Protein AF-0000000073469543 (afdb_homodimer)

Solvent-accessible surface area (backbone atoms only — not comparable to full-atom values): 33996 Å² total; per-residue (Å²): 118,46,76,42,50,30,36,70,46,96,86,76,39,45,26,37,70,55,59,65,68,57,33,60,75,66,66,62,49,79,62,37,63,26,24,40,33,80,41,95,76,63,30,33,38,36,25,65,63,70,54,81,63,71,74,82,32,75,45,77,45,56,44,87,81,34,88,49,50,70,59,44,45,56,46,50,52,13,32,48,30,50,49,43,36,29,42,35,39,36,40,97,50,70,62,51,69,67,47,53,50,40,53,49,49,46,37,70,49,39,84,43,42,40,79,74,43,78,56,62,36,33,39,31,33,35,54,74,60,58,73,79,76,61,54,67,68,58,54,49,52,51,44,47,54,52,38,51,50,30,42,53,35,14,51,45,15,46,76,68,60,34,58,66,42,18,52,48,32,51,60,50,43,56,58,38,49,25,52,36,47,50,44,41,16,51,31,42,40,27,55,65,28,64,66,53,16,59,75,62,72,40,52,46,66,58,37,48,50,52,35,55,48,35,52,45,51,42,48,41,34,51,32,31,33,49,30,9,55,23,27,45,53,29,56,74,72,58,68,61,68,70,55,51,52,52,52,47,55,52,44,51,50,25,50,50,47,36,50,50,33,57,52,40,68,76,68,65,43,60,69,60,28,51,48,48,40,52,53,47,62,69,48,57,68,63,72,56,70,52,43,63,64,39,31,76,38,58,50,73,52,27,51,23,52,49,45,32,52,50,30,38,50,47,35,30,52,46,22,33,49,45,21,50,52,47,39,30,52,62,54,56,105,119,47,74,41,51,30,37,72,46,96,87,76,41,45,28,36,70,55,60,66,68,58,34,60,76,67,66,60,49,80,61,36,61,27,24,41,34,82,42,94,79,64,31,33,38,35,24,66,63,70,53,81,61,73,74,82,33,74,47,78,44,56,45,86,81,35,86,48,51,70,59,42,43,56,46,50,50,14,31,49,30,51,47,44,35,28,42,35,40,36,40,98,48,69,62,52,67,67,48,53,50,39,52,50,50,46,37,70,48,38,82,42,44,38,81,74,45,78,56,62,36,34,40,32,33,35,55,73,61,60,73,79,77,58,51,67,68,59,52,50,51,50,44,47,55,52,36,52,50,29,43,52,35,17,52,45,16,47,75,68,59,34,58,67,43,18,53,49,32,50,60,50,43,56,58,38,50,26,52,37,45,49,45,41,15,51,33,42,41,28,55,65,28,64,64,51,16,57,74,62,71,40,52,47,66,58,36,48,52,52,35,55,46,36,51,45,52,42,49,41,33,52,33,30,33,48,30,10,54,24,26,45,52,30,54,74,73,59,68,62,68,70,56,51,51,54,52,47,54,53,43,51,49,25,49,49,47,35,51,49,35,58,52,40,68,76,68,66,42,60,68,59,28,50,49,49,41,52,52,46,63,69,46,56,67,65,74,57,69,52,42,64,64,38,34,76,38,58,48,74,52,28,51,24,52,50,45,32,52,51,33,40,51,46,36,31,51,46,20,32,48,44,22,50,52,48,39,29,53,61,54,57,105

InterPro domains:
  IPR007159 SpoVT-AbrB domain [PF04014] (7-48)
  IPR007159 SpoVT-AbrB domain [SM00966] (8-54)
  IPR026022 PhoU domain [PF01895] (140-230)
  IPR026022 PhoU domain [PF01895] (250-325)
  IPR028366 PhoU [PTHR42930] (124-330)
  IPR038078 PhoU-like domain superfamily [G3DSA:1.20.58.220] (127-331)

Radius of gyration: 27.16 Å; Cα contacts (8 Å, |Δi|>4): 1052; chains: 2; bounding box: 75×87×58 Å

Nearest PDB structures (foldseek):
  2i0m-assembly1_A  TM=8.339E-01  e=1.911E-06  Streptococcus pneumoniae TIGR4
  4q25-assembly1_B  TM=8.761E-01  e=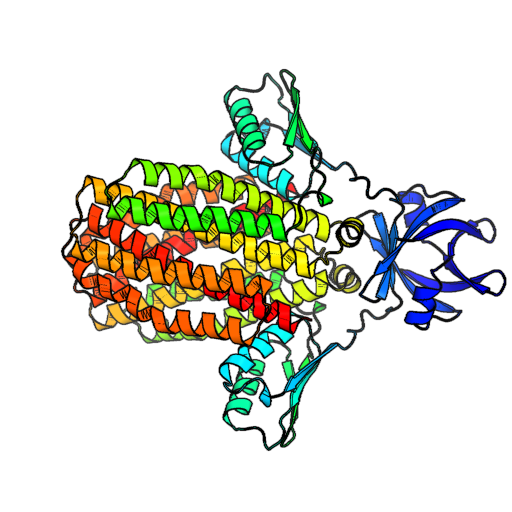1.434E-05  Pseudomonas aeruginosa PAO1
  1xwm-assembly1_A-2  TM=8.254E-01  e=3.021E-06  Geobacillus stearothermophilus
  1sum-assembly1_B  TM=8.060E-01  e=4.719E-05  Thermotoga maritima
  8qah-assembly2_B  TM=3.804E-01  e=5.993E-02  synthetic construct

Structure (mmCIF, N/CA/C/O backbone):
data_AF-0000000073469543-model_v1
#
loop_
_entity.id
_entity.type
_entity.pdbx_description
1 polymer 'Phosphate uptake regulator, PhoU'
#
loop_
_atom_site.group_PDB
_atom_site.id
_atom_site.type_symbol
_atom_site.label_atom_id
_atom_site.label_alt_id
_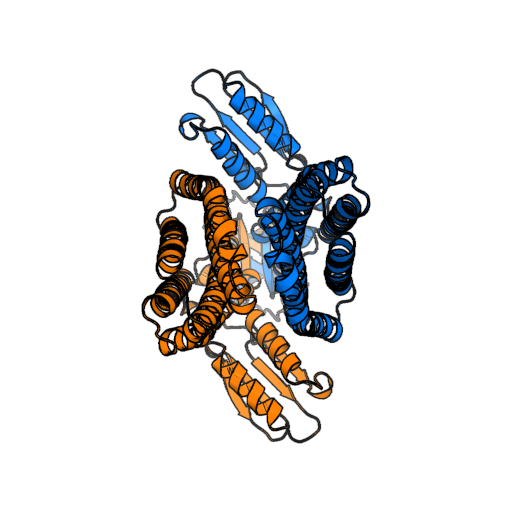atom_site.label_comp_id
_atom_site.label_asym_id
_atom_site.label_entity_id
_atom_site.label_seq_id
_atom_site.pdbx_PDB_ins_code
_atom_site.Cartn_x
_atom_site.Cartn_y
_atom_site.Cartn_z
_atom_site.occupancy
_atom_site.B_iso_or_equiv
_atom_site.auth_seq_id
_atom_site.auth_comp_id
_atom_site.auth_asym_id
_atom_site.auth_atom_id
_atom_site.pdbx_PDB_model_num
ATOM 1 N N . MET A 1 1 ? -4.273 -22.062 -23.297 1 71.38 1 MET A N 1
ATOM 2 C CA . MET A 1 1 ? -4.641 -23.234 -22.516 1 71.38 1 MET A CA 1
ATOM 3 C C . MET A 1 1 ? -5.012 -24.406 -23.422 1 71.38 1 MET A C 1
ATOM 5 O O . MET A 1 1 ? -5.805 -24.25 -24.359 1 71.38 1 MET A O 1
ATOM 9 N N . GLU A 1 2 ? -4.277 -25.406 -23.344 1 82.31 2 GLU A N 1
ATOM 10 C CA . GLU A 1 2 ? -4.562 -26.625 -24.109 1 82.31 2 GLU A CA 1
ATOM 11 C C . GLU A 1 2 ? -5.402 -27.609 -23.297 1 82.31 2 GLU A C 1
ATOM 13 O O . GLU A 1 2 ? -5.27 -27.672 -22.062 1 82.31 2 GLU A O 1
ATOM 18 N N . ILE A 1 3 ? -6.371 -28.141 -23.906 1 87.06 3 ILE A N 1
ATOM 19 C CA . ILE A 1 3 ? -7.191 -29.141 -23.234 1 87.06 3 ILE A CA 1
ATOM 20 C C . ILE A 1 3 ? -6.672 -30.547 -23.562 1 87.06 3 ILE A C 1
ATOM 22 O O . ILE A 1 3 ? -6.406 -30.859 -24.719 1 87.06 3 ILE A O 1
ATOM 26 N N . ARG A 1 4 ? -6.434 -31.266 -22.609 1 89.5 4 ARG A N 1
ATOM 27 C CA . ARG A 1 4 ? -5.992 -32.625 -22.781 1 89.5 4 ARG A CA 1
ATOM 28 C C . ARG A 1 4 ? -6.859 -33.594 -21.984 1 89.5 4 ARG A C 1
ATOM 30 O O . ARG A 1 4 ? -7.344 -33.25 -20.906 1 89.5 4 ARG A O 1
ATOM 37 N N . LYS A 1 5 ? -6.992 -34.719 -22.5 1 91.5 5 LYS A N 1
ATOM 38 C CA . LYS A 1 5 ? -7.836 -35.719 -21.844 1 91.5 5 LYS A CA 1
ATOM 39 C C . LYS A 1 5 ? -7.004 -36.656 -20.953 1 91.5 5 LYS A C 1
ATOM 41 O O . LYS A 1 5 ? -5.898 -37.031 -21.328 1 91.5 5 LYS A O 1
ATOM 46 N N . VAL A 1 6 ? -7.613 -36.844 -19.859 1 92.94 6 VAL A N 1
ATOM 47 C CA . VAL A 1 6 ? -6.973 -37.781 -18.938 1 92.94 6 VAL A CA 1
ATOM 48 C C . VAL A 1 6 ? -7.016 -39.188 -19.516 1 92.94 6 VAL A C 1
ATOM 50 O O . VAL A 1 6 ? -8.039 -39.625 -20.062 1 92.94 6 VAL A O 1
ATOM 53 N N . GLN A 1 7 ? -5.922 -39.844 -19.484 1 90.69 7 GLN A N 1
ATOM 54 C CA . GLN A 1 7 ? -5.84 -41.219 -19.953 1 90.69 7 GLN A CA 1
ATOM 55 C C . GLN A 1 7 ? -5.527 -42.156 -18.797 1 90.69 7 GLN A C 1
ATOM 57 O O . GLN A 1 7 ? -5.137 -41.719 -17.719 1 90.69 7 GLN A O 1
ATOM 62 N N . MET A 1 8 ? -5.906 -43.375 -18.969 1 88.94 8 MET A N 1
ATOM 63 C CA . MET A 1 8 ? -5.59 -44.406 -17.984 1 88.94 8 MET A CA 1
ATOM 64 C C . MET A 1 8 ? -4.594 -45.406 -18.547 1 88.94 8 MET A C 1
ATOM 66 O O . MET A 1 8 ? -4.727 -45.844 -19.688 1 88.94 8 MET A O 1
ATOM 70 N N . THR A 1 9 ? -3.479 -45.469 -17.812 1 81.44 9 THR A N 1
ATOM 71 C CA . THR A 1 9 ? -2.492 -46.469 -18.188 1 81.44 9 THR A CA 1
ATOM 72 C C . THR A 1 9 ? -2.385 -47.562 -17.125 1 81.44 9 THR A C 1
ATOM 74 O O . THR A 1 9 ? -2.406 -47.281 -15.938 1 81.44 9 THR A O 1
ATOM 77 N N . GLY A 1 10 ? -2.064 -48.938 -17.562 1 76.12 10 GLY A N 1
ATOM 78 C CA . GLY A 1 10 ? -1.859 -50.094 -16.688 1 76.12 10 GLY A CA 1
ATOM 79 C C . GLY A 1 10 ? -3.053 -50.406 -15.812 1 76.12 10 GLY A C 1
ATOM 80 O O . GLY A 1 10 ? -2.926 -51.125 -14.805 1 76.12 10 GLY A O 1
ATOM 81 N N . GLY A 1 11 ? -4.219 -49.875 -16.062 1 73.69 11 GLY A N 1
ATOM 82 C CA . GLY A 1 11 ? -5.477 -50.188 -15.406 1 73.69 11 GLY A CA 1
ATOM 83 C C . GLY A 1 11 ? -5.699 -49.375 -14.141 1 73.69 11 GLY A C 1
ATOM 84 O O . GLY A 1 11 ? -6.805 -49.344 -13.594 1 73.69 11 GLY A O 1
ATOM 85 N N . SER A 1 12 ? -4.629 -48.656 -13.656 1 82.06 12 SER A N 1
ATOM 86 C CA . SER A 1 12 ? -4.887 -48.031 -12.367 1 82.06 12 SER A CA 1
ATOM 87 C C . SER A 1 12 ? -4.289 -46.625 -12.32 1 82.06 12 SER A C 1
ATOM 89 O O . SER A 1 12 ? -4.578 -45.844 -11.398 1 82.06 12 SER A O 1
ATOM 91 N N . SER A 1 13 ? -3.486 -46.25 -13.305 1 87.12 13 SER A N 1
ATOM 92 C CA . SER A 1 13 ? -2.805 -44.969 -13.203 1 87.12 13 SER A CA 1
ATOM 93 C C . SER A 1 13 ? -3.359 -43.969 -14.219 1 87.12 13 SER A C 1
ATOM 95 O O . SER A 1 13 ? -3.545 -44.312 -15.391 1 87.12 13 SER A O 1
ATOM 97 N N . TYR A 1 14 ? -3.805 -42.812 -13.703 1 92.56 14 TYR A N 1
ATOM 98 C CA . TYR A 1 14 ? -4.238 -41.719 -14.555 1 92.56 14 TYR A CA 1
ATOM 99 C C . TYR A 1 14 ? -3.043 -40.906 -15.07 1 92.56 14 TYR A C 1
ATOM 101 O O . TYR A 1 14 ? -2.145 -40.562 -14.297 1 92.56 14 TYR A O 1
ATOM 109 N N . VAL A 1 15 ? -2.939 -40.781 -16.359 1 93.12 15 VAL A N 1
ATOM 110 C CA . VAL A 1 15 ? -1.806 -40.062 -16.953 1 93.12 15 VAL A CA 1
ATOM 111 C C . VAL A 1 15 ? -2.307 -38.938 -17.859 1 93.12 15 VAL A C 1
ATOM 113 O O . VAL A 1 15 ? -3.436 -39 -18.344 1 93.12 15 VAL A O 1
ATOM 116 N N . LEU A 1 16 ? -1.563 -37.906 -17.984 1 92.31 16 LEU A N 1
ATOM 117 C CA . LEU A 1 16 ? -1.847 -36.781 -18.859 1 92.31 16 LEU A CA 1
ATOM 118 C C . LEU A 1 16 ? -0.669 -36.5 -19.797 1 92.31 16 LEU A C 1
ATOM 120 O O . LEU A 1 16 ? 0.488 -36.531 -19.359 1 92.31 16 LEU A O 1
ATOM 124 N N . SER A 1 17 ? -0.972 -36.344 -21.031 1 92 17 SER A N 1
ATOM 125 C CA . SER A 1 17 ? 0.065 -36 -22 1 92 17 SER A CA 1
ATOM 126 C C . SER A 1 17 ? 0.548 -34.562 -21.797 1 92 17 SER A C 1
ATOM 128 O O . SER A 1 17 ? -0.258 -33.656 -21.578 1 92 17 SER A O 1
ATOM 130 N N . LEU A 1 18 ? 1.787 -34.406 -21.797 1 92.56 18 LEU A N 1
ATOM 131 C CA . LEU A 1 18 ? 2.385 -33.094 -21.625 1 92.56 18 LEU A CA 1
ATOM 132 C C . LEU A 1 18 ? 2.504 -32.375 -22.969 1 92.56 18 LEU A C 1
ATOM 134 O O . LEU A 1 18 ? 2.715 -33 -24 1 92.56 18 LEU A O 1
ATOM 138 N N . PRO A 1 19 ? 2.283 -31.078 -22.938 1 91.12 19 PRO A N 1
ATOM 139 C CA . PRO A 1 19 ? 2.4 -30.328 -24.203 1 91.12 19 PRO A CA 1
ATOM 140 C C . PRO A 1 19 ? 3.797 -30.422 -24.812 1 91.12 19 PRO A C 1
ATOM 142 O O . PRO A 1 19 ? 4.793 -30.156 -24.125 1 91.12 19 PRO A O 1
ATOM 145 N N . LYS A 1 20 ? 3.848 -30.672 -26.141 1 88.19 20 LYS A N 1
ATOM 146 C CA . LYS A 1 20 ? 5.121 -30.844 -26.828 1 88.19 20 LYS A CA 1
ATOM 147 C C . LYS A 1 20 ? 5.957 -29.562 -26.766 1 88.19 20 LYS A C 1
ATOM 149 O O . LYS A 1 20 ? 7.176 -29.625 -26.594 1 88.19 20 LYS A O 1
ATOM 154 N N . GLY A 1 21 ? 5.254 -28.453 -26.969 1 88.75 21 GLY A N 1
ATOM 155 C CA . GLY A 1 21 ? 5.969 -27.188 -26.906 1 88.75 21 GLY A CA 1
ATOM 156 C C . GLY A 1 21 ? 6.664 -26.969 -25.578 1 88.75 21 GLY A C 1
ATOM 157 O O . GLY A 1 21 ? 7.816 -26.531 -25.531 1 88.75 21 GLY A O 1
ATOM 158 N N . TRP A 1 22 ? 6.047 -27.281 -24.531 1 89.38 22 TRP A N 1
ATOM 159 C CA . TRP A 1 22 ? 6.59 -27.125 -23.188 1 89.38 22 TRP A CA 1
ATOM 160 C C . TRP A 1 22 ? 7.758 -28.078 -22.953 1 89.38 22 TRP A C 1
ATOM 162 O O . TRP A 1 22 ? 8.781 -27.688 -22.375 1 89.38 22 TRP A O 1
ATOM 172 N N . ILE A 1 23 ? 7.715 -29.266 -23.469 1 90 23 ILE A N 1
ATOM 173 C CA . ILE A 1 23 ? 8.742 -30.297 -23.344 1 90 23 ILE A CA 1
ATOM 174 C C . ILE A 1 23 ? 10.016 -29.844 -24.047 1 90 23 ILE A C 1
ATOM 176 O O . ILE A 1 23 ? 11.117 -29.938 -23.5 1 90 23 ILE A O 1
ATOM 180 N N . ARG A 1 24 ? 9.766 -29.312 -25.141 1 90.31 24 ARG A N 1
ATOM 181 C CA . ARG A 1 24 ? 10.898 -28.859 -25.938 1 90.31 24 ARG A CA 1
ATOM 182 C C . ARG A 1 24 ? 11.57 -27.656 -25.297 1 90.31 24 ARG A C 1
ATOM 184 O O . ARG A 1 24 ? 12.797 -27.594 -25.203 1 90.31 24 ARG A O 1
ATOM 191 N N . GLU A 1 25 ? 10.727 -26.75 -24.906 1 87.62 25 GLU A N 1
ATOM 192 C CA . GLU A 1 25 ? 11.234 -25.5 -24.344 1 87.62 25 GLU A CA 1
ATOM 193 C C . GLU A 1 25 ? 12.031 -25.766 -23.062 1 87.62 25 GLU A C 1
ATOM 195 O O . GLU A 1 25 ? 13.008 -25.062 -22.781 1 87.62 25 GLU A O 1
ATOM 200 N N . ARG A 1 26 ? 11.648 -26.844 -22.344 1 85.88 26 ARG A N 1
ATOM 201 C CA . ARG A 1 26 ? 12.266 -27.094 -21.047 1 85.88 26 ARG A CA 1
ATOM 202 C C . ARG A 1 26 ? 13.258 -28.25 -21.141 1 85.88 26 ARG A C 1
ATOM 204 O O . ARG A 1 26 ? 13.867 -28.625 -20.125 1 85.88 26 ARG A O 1
ATOM 211 N N . ASN A 1 27 ? 13.43 -28.797 -22.328 1 88.19 27 ASN A N 1
ATOM 212 C CA . ASN A 1 27 ? 14.352 -29.891 -22.578 1 88.19 27 ASN A CA 1
ATOM 213 C C . ASN A 1 27 ? 14.062 -31.094 -21.672 1 88.19 27 ASN A C 1
ATOM 215 O O . ASN A 1 27 ? 14.969 -31.625 -21.031 1 88.19 27 ASN A O 1
ATOM 219 N N . ILE A 1 28 ? 12.82 -31.359 -21.562 1 90.81 28 ILE A N 1
ATOM 220 C CA . ILE A 1 28 ? 12.391 -32.5 -20.734 1 90.81 28 ILE A CA 1
ATOM 221 C C . ILE A 1 28 ? 12.547 -33.781 -21.516 1 90.81 28 ILE A C 1
ATOM 223 O O . ILE A 1 28 ? 12.18 -33.875 -22.688 1 90.81 28 ILE A O 1
ATOM 227 N N . GLN A 1 29 ? 13.18 -34.688 -20.859 1 91.06 29 GLN A N 1
ATOM 228 C CA . GLN A 1 29 ? 13.414 -36 -21.484 1 91.06 29 GLN A CA 1
ATOM 229 C C . GLN A 1 29 ? 12.664 -37.094 -20.75 1 91.06 29 GLN A C 1
ATOM 231 O O . GLN A 1 29 ? 12.133 -36.875 -19.656 1 91.06 29 GLN A O 1
ATOM 236 N N . LYS A 1 30 ? 12.695 -38.281 -21.422 1 90 30 LYS A N 1
ATOM 237 C CA . LYS A 1 30 ? 12.125 -39.469 -20.781 1 90 30 LYS A CA 1
ATOM 238 C C . LYS A 1 30 ? 12.836 -39.75 -19.469 1 90 30 LYS A C 1
ATOM 240 O O . LYS A 1 30 ? 14.062 -39.688 -19.391 1 90 30 LYS A O 1
ATOM 245 N N . ASN A 1 31 ? 12.086 -40 -18.422 1 91.94 31 ASN A N 1
ATOM 246 C CA . ASN A 1 31 ? 12.555 -40.406 -17.109 1 91.94 31 ASN A CA 1
ATOM 247 C C . ASN A 1 31 ? 13.023 -39.188 -16.297 1 91.94 31 ASN A C 1
ATOM 249 O O . ASN A 1 31 ? 13.539 -39.344 -15.188 1 91.94 31 ASN A O 1
ATOM 253 N N . ASP A 1 32 ? 12.844 -38 -16.906 1 91.44 32 ASP A N 1
ATOM 254 C CA . ASP A 1 32 ? 13.148 -36.812 -16.094 1 91.44 32 ASP A CA 1
ATOM 255 C C . ASP A 1 32 ? 12.188 -36.688 -14.914 1 91.44 32 ASP A C 1
ATOM 257 O O . ASP A 1 32 ? 10.984 -36.938 -15.055 1 91.44 32 ASP A O 1
ATOM 261 N N . PRO A 1 33 ? 12.75 -36.406 -13.75 1 91.31 33 PRO A N 1
ATOM 262 C CA . PRO A 1 33 ? 11.867 -36.156 -12.609 1 91.31 33 PRO A CA 1
ATOM 263 C C . PRO A 1 33 ? 11.18 -34.812 -12.68 1 91.31 33 PRO A C 1
ATOM 265 O O . PRO A 1 33 ? 11.812 -33.812 -13.023 1 91.31 33 PRO A O 1
ATOM 268 N N . LEU A 1 34 ? 9.891 -34.812 -12.586 1 89.31 34 LEU A N 1
ATOM 269 C CA . LEU A 1 34 ? 9.125 -33.562 -12.492 1 89.31 34 LEU A CA 1
ATOM 270 C C . LEU A 1 34 ? 8.414 -33.469 -11.141 1 89.31 34 LEU A C 1
ATOM 272 O O . LEU A 1 34 ? 7.957 -34.469 -10.602 1 89.31 34 LEU A O 1
ATOM 276 N N . GLY A 1 35 ? 8.523 -32.219 -10.586 1 86.12 35 GLY A N 1
ATOM 277 C CA . GLY A 1 35 ? 7.742 -31.969 -9.383 1 86.12 35 GLY A CA 1
ATOM 278 C C . GLY A 1 35 ? 6.266 -31.766 -9.672 1 86.12 35 GLY A C 1
ATOM 279 O O . GLY A 1 35 ? 5.906 -31.109 -10.656 1 86.12 35 GLY A O 1
ATOM 280 N N . VAL A 1 36 ? 5.371 -32.469 -8.945 1 86.94 36 VAL A N 1
ATOM 281 C CA . VAL A 1 36 ? 3.924 -32.344 -9.055 1 86.94 36 VAL A CA 1
ATOM 282 C C . VAL A 1 36 ? 3.355 -31.844 -7.723 1 86.94 36 VAL A C 1
ATOM 284 O O . VAL A 1 36 ? 3.561 -32.469 -6.684 1 86.94 36 VAL A O 1
ATOM 287 N N . VAL A 1 37 ? 2.723 -30.672 -7.805 1 80.06 37 VAL A N 1
ATOM 288 C CA . VAL A 1 37 ? 2.211 -30.062 -6.578 1 80.06 37 VAL A CA 1
ATOM 289 C C . VAL A 1 37 ? 0.711 -29.812 -6.711 1 80.06 37 VAL A C 1
ATOM 291 O O . VAL A 1 37 ? 0.273 -29.094 -7.609 1 80.06 37 VAL A O 1
ATOM 294 N N . SER A 1 38 ? -0.023 -30.469 -5.777 1 77.81 38 SER A N 1
ATOM 295 C CA . SER A 1 38 ? -1.445 -30.141 -5.699 1 77.81 38 SER A CA 1
ATOM 296 C C . SER A 1 38 ? -1.677 -28.812 -4.988 1 77.81 38 SER A C 1
ATOM 298 O O . SER A 1 38 ? -1.209 -28.625 -3.863 1 77.81 38 SER A O 1
ATOM 300 N N . GLN A 1 39 ? -2.25 -27.922 -5.707 1 71.44 39 GLN A N 1
ATOM 301 C CA . GLN A 1 39 ? -2.465 -26.594 -5.145 1 71.44 39 GLN A CA 1
ATOM 302 C C . GLN A 1 39 ? -3.832 -26.5 -4.473 1 71.44 39 GLN A C 1
ATOM 304 O O . GLN A 1 39 ? -4.73 -27.297 -4.766 1 71.44 39 GLN A O 1
ATOM 309 N N . ALA A 1 40 ? -3.943 -25.547 -3.641 1 62.28 40 ALA A N 1
ATOM 310 C CA . ALA A 1 40 ? -5.164 -25.375 -2.857 1 62.28 40 ALA A CA 1
ATOM 311 C C . ALA A 1 40 ? -6.34 -25 -3.754 1 62.28 40 ALA A C 1
ATOM 313 O O . ALA A 1 40 ? -7.488 -25.328 -3.451 1 62.28 40 ALA A O 1
ATOM 314 N N . ASP A 1 41 ? -5.992 -24.484 -4.824 1 63.12 41 ASP A N 1
ATOM 315 C CA . ASP A 1 41 ? -7.074 -24 -5.684 1 63.12 41 ASP A CA 1
ATOM 316 C C . ASP A 1 41 ? -7.586 -25.125 -6.59 1 63.12 41 ASP A C 1
ATOM 318 O O . ASP A 1 41 ? -8.453 -24.891 -7.438 1 63.12 41 ASP A O 1
ATOM 322 N N . GLY A 1 42 ? -6.961 -26.25 -6.43 1 70.69 42 GLY A N 1
ATOM 323 C CA . GLY A 1 42 ? -7.422 -27.406 -7.184 1 70.69 42 GLY A CA 1
ATOM 324 C C . GLY A 1 42 ? -6.602 -27.672 -8.43 1 70.69 42 GLY A C 1
ATOM 325 O O . GLY A 1 42 ? -6.844 -28.656 -9.141 1 70.69 42 GLY A O 1
ATOM 326 N N . THR A 1 43 ? -5.664 -26.812 -8.664 1 79.56 43 THR A N 1
ATOM 327 C CA . THR A 1 43 ? -4.828 -27.016 -9.836 1 79.56 43 THR A CA 1
ATOM 328 C C . THR A 1 43 ? -3.59 -27.844 -9.484 1 79.56 43 THR A C 1
ATOM 330 O O . THR A 1 43 ? -3.32 -28.094 -8.305 1 79.56 43 THR A O 1
ATOM 333 N N . LEU A 1 44 ? -3.096 -28.438 -10.477 1 85.19 44 LEU A N 1
ATOM 334 C CA . LEU A 1 44 ? -1.854 -29.188 -10.336 1 85.19 44 LEU A CA 1
ATOM 335 C C . LEU A 1 44 ? -0.698 -28.469 -11.008 1 85.19 44 LEU A C 1
ATOM 337 O O . LEU A 1 44 ? -0.805 -28.062 -12.172 1 85.19 44 LEU A O 1
ATOM 341 N N . LEU A 1 45 ? 0.231 -28.188 -10.211 1 83.62 45 LEU A N 1
ATOM 342 C CA . LEU A 1 45 ? 1.417 -27.516 -10.734 1 83.62 45 LEU A CA 1
ATOM 343 C C . LEU A 1 45 ? 2.531 -28.516 -11.016 1 83.62 45 LEU A C 1
ATOM 345 O O . LEU A 1 45 ? 2.893 -29.312 -10.141 1 83.62 45 LEU A O 1
ATOM 349 N N . ILE A 1 46 ? 2.936 -28.656 -12.219 1 87.31 46 ILE A N 1
ATOM 350 C CA . ILE A 1 46 ? 4.047 -29.516 -12.609 1 87.31 46 ILE A CA 1
ATOM 351 C C . ILE A 1 46 ? 5.293 -28.656 -12.859 1 87.31 46 ILE A C 1
ATOM 353 O O . ILE A 1 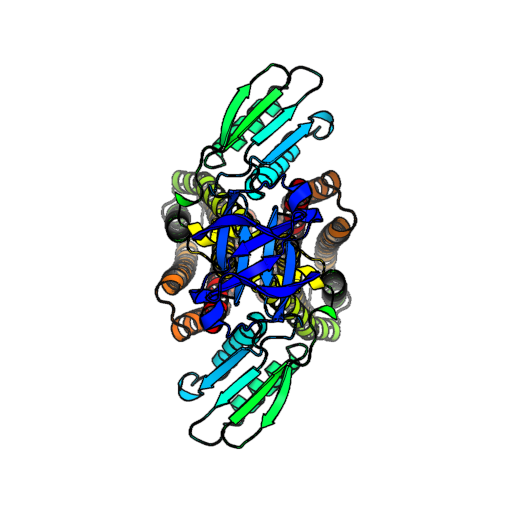46 ? 5.238 -27.672 -13.594 1 87.31 46 ILE A O 1
ATOM 357 N N . THR A 1 47 ? 6.355 -28.984 -12.203 1 82.94 47 THR A N 1
ATOM 358 C CA . THR A 1 47 ? 7.559 -28.172 -12.336 1 82.94 47 THR A CA 1
ATOM 359 C C . THR A 1 47 ? 8.781 -29.047 -12.586 1 82.94 47 THR A C 1
ATOM 361 O O . THR A 1 47 ? 8.922 -30.125 -11.992 1 82.94 47 THR A O 1
ATOM 364 N N . PRO A 1 48 ? 9.539 -28.734 -13.617 1 80.81 48 PRO A N 1
ATOM 365 C CA . PRO A 1 48 ? 10.797 -29.453 -13.805 1 80.81 48 PRO A CA 1
ATOM 366 C C . PRO A 1 48 ? 11.844 -29.109 -12.742 1 80.81 48 PRO A C 1
ATOM 368 O O . PRO A 1 48 ? 12.852 -29.797 -12.625 1 80.81 48 PRO A O 1
ATOM 371 N N . ASN A 1 49 ? 11.586 -28.047 -12.133 1 70.38 49 ASN A N 1
ATOM 372 C CA . ASN A 1 49 ? 12.539 -27.625 -11.109 1 70.38 49 ASN A CA 1
ATOM 373 C C . ASN A 1 49 ? 12.266 -28.297 -9.766 1 70.38 49 ASN A C 1
ATOM 375 O O . ASN A 1 49 ? 11.375 -27.875 -9.031 1 70.38 49 ASN A O 1
ATOM 379 N N . LEU A 1 50 ? 13.039 -29.484 -9.586 1 68.19 50 LEU A N 1
ATOM 380 C CA . LEU A 1 50 ? 12.836 -30.266 -8.375 1 68.19 50 LEU A CA 1
ATOM 381 C C . LEU A 1 50 ? 13.477 -29.578 -7.172 1 68.19 50 LEU A C 1
ATOM 383 O O . LEU A 1 50 ? 13.156 -29.891 -6.027 1 68.19 50 LEU A O 1
ATOM 387 N N . HIS A 1 51 ? 14.539 -28.969 -7.418 1 60.03 51 HIS A N 1
ATOM 388 C CA . HIS A 1 51 ? 15.195 -28.234 -6.352 1 60.03 51 HIS A CA 1
ATOM 389 C C . HIS A 1 51 ? 14.734 -26.781 -6.332 1 60.03 51 HIS A C 1
ATOM 391 O O . HIS A 1 51 ? 14.562 -26.156 -7.387 1 60.03 51 HIS A O 1
ATOM 397 N N . TYR A 1 52 ? 13.734 -26.594 -5.5 1 51.75 52 TYR A N 1
ATOM 398 C CA . TYR A 1 52 ? 13.406 -25.188 -5.379 1 51.75 52 TYR A CA 1
ATOM 399 C C . TYR A 1 52 ? 14.609 -24.312 -5.727 1 51.75 52 TYR A C 1
ATOM 401 O O . TYR A 1 52 ? 14.688 -23.156 -5.293 1 51.75 52 TYR A O 1
ATOM 409 N N . ASP A 1 53 ? 15.602 -25 -6.406 1 52.44 53 ASP A N 1
ATOM 410 C CA . ASP A 1 53 ? 16.797 -24.203 -6.648 1 52.44 53 ASP A CA 1
ATOM 411 C C . ASP A 1 53 ? 16.453 -22.922 -7.406 1 52.44 53 ASP A C 1
ATOM 413 O O . ASP A 1 53 ? 15.586 -22.922 -8.289 1 52.44 53 ASP A O 1
ATOM 417 N N . SER A 1 54 ? 16.672 -21.828 -6.754 1 54.97 54 SER A N 1
ATOM 418 C CA . SER A 1 54 ? 16.562 -20.422 -7.129 1 54.97 54 SER A CA 1
ATOM 419 C C . SER A 1 54 ? 16.984 -20.203 -8.57 1 54.97 54 SER A C 1
ATOM 421 O O . SER A 1 54 ? 18.141 -20.469 -8.93 1 54.97 54 SER A O 1
ATOM 423 N N . THR A 1 55 ? 16.203 -20.594 -9.516 1 62.38 55 THR A N 1
ATOM 424 C CA . THR A 1 55 ? 16.578 -20.109 -10.844 1 62.38 55 THR A CA 1
ATOM 425 C C . THR A 1 55 ? 17.281 -18.766 -10.75 1 62.38 55 THR A C 1
ATOM 427 O O . THR A 1 55 ? 16.812 -17.859 -10.062 1 62.38 55 THR A O 1
ATOM 430 N N . SER A 1 56 ? 18.594 -18.875 -11.133 1 76.56 56 SER A N 1
ATOM 431 C CA . SER A 1 56 ? 19.422 -17.672 -11.172 1 76.56 56 SER A CA 1
ATOM 432 C C . SER A 1 56 ? 18.828 -16.641 -12.125 1 76.56 56 SER A C 1
ATOM 434 O O . SER A 1 56 ? 18.562 -16.938 -13.289 1 76.56 56 SER A O 1
ATOM 436 N N . ARG A 1 57 ? 18.344 -15.578 -11.609 1 86.44 57 ARG A N 1
ATOM 437 C CA . ARG A 1 57 ? 17.922 -14.422 -12.391 1 86.44 57 ARG A CA 1
ATOM 438 C C . ARG A 1 57 ? 18.953 -13.297 -12.32 1 86.44 57 ARG A C 1
ATOM 440 O O . ARG A 1 57 ? 19.328 -12.859 -11.227 1 86.44 57 ARG A O 1
ATOM 447 N N . THR A 1 58 ? 19.422 -12.93 -13.531 1 92.81 58 THR A N 1
ATOM 448 C CA . THR A 1 58 ? 20.469 -11.914 -13.57 1 92.81 58 THR A CA 1
ATOM 449 C C . THR A 1 58 ? 19.938 -10.617 -14.172 1 92.81 58 THR A C 1
ATOM 451 O O . THR A 1 58 ? 19.203 -10.633 -15.164 1 92.81 58 THR A O 1
ATOM 454 N N . LYS A 1 59 ? 20.219 -9.492 -13.547 1 95.56 59 LYS A N 1
ATOM 455 C CA . LYS A 1 59 ? 19.938 -8.156 -14.062 1 95.56 59 LYS A CA 1
ATOM 456 C C . LYS A 1 59 ? 21.219 -7.367 -14.281 1 95.56 59 LYS A C 1
ATOM 458 O O . LYS A 1 59 ? 22.109 -7.363 -13.422 1 95.56 59 LYS A O 1
ATOM 463 N N . GLU A 1 60 ? 21.344 -6.797 -15.414 1 96.31 60 GLU A N 1
ATOM 464 C CA . GLU A 1 60 ? 22.531 -6.008 -15.727 1 96.31 60 GLU A CA 1
ATOM 465 C C . GLU A 1 60 ? 22.188 -4.527 -15.852 1 96.31 60 GLU A C 1
ATOM 467 O O . GLU A 1 60 ? 21.188 -4.164 -16.469 1 96.31 60 GLU A O 1
ATOM 472 N N . PHE A 1 61 ? 23.016 -3.701 -15.195 1 96.38 61 PHE A N 1
ATOM 473 C CA . PHE A 1 61 ? 22.891 -2.252 -15.281 1 96.38 61 PHE A CA 1
ATOM 474 C C . PHE A 1 61 ? 24.125 -1.634 -15.898 1 96.38 61 PHE A C 1
ATOM 476 O O . PHE A 1 61 ? 25.219 -1.709 -15.328 1 96.38 61 PHE A O 1
ATOM 483 N N . GLY A 1 62 ? 23.953 -1.015 -17.062 1 96.12 62 GLY A N 1
ATOM 484 C CA . GLY A 1 62 ? 25.031 -0.232 -17.641 1 96.12 62 GLY A CA 1
ATOM 485 C C . GLY A 1 62 ? 25.062 1.197 -17.141 1 96.12 62 GLY A C 1
ATOM 486 O O . GLY A 1 62 ? 24.062 1.903 -17.172 1 96.12 62 GLY A O 1
ATOM 487 N N . LEU A 1 63 ? 26.203 1.658 -16.734 1 94.94 63 LEU A N 1
ATOM 488 C CA . LEU A 1 63 ? 26.328 2.963 -16.094 1 94.94 63 LEU A CA 1
ATOM 489 C C . LEU A 1 63 ? 26.016 4.082 -17.078 1 94.94 63 LEU A C 1
ATOM 491 O O . LEU A 1 63 ? 25.719 5.211 -16.672 1 94.94 63 LEU A O 1
ATOM 495 N N . LYS A 1 64 ? 26.094 3.811 -18.391 1 92.75 64 LYS A N 1
ATOM 496 C CA . LYS A 1 64 ? 25.766 4.805 -19.406 1 92.75 64 LYS A CA 1
ATOM 497 C C . LYS A 1 64 ? 24.328 5.301 -19.219 1 92.75 64 LYS A C 1
ATOM 499 O O . LYS A 1 64 ? 24.016 6.445 -19.562 1 92.75 64 LYS A O 1
ATOM 504 N N . ASP A 1 65 ? 23.5 4.484 -18.672 1 91.44 65 ASP A N 1
ATOM 505 C CA . ASP A 1 65 ? 22.078 4.812 -18.516 1 91.44 65 ASP A CA 1
ATOM 506 C C . ASP A 1 65 ? 21.812 5.484 -17.172 1 91.44 65 ASP A C 1
ATOM 508 O O . ASP A 1 65 ? 20.688 5.902 -16.891 1 91.44 65 ASP A O 1
ATOM 512 N N . TYR A 1 66 ? 22.891 5.609 -16.359 1 92.38 66 TYR A N 1
ATOM 513 C CA . TYR A 1 66 ? 22.734 6.164 -15.016 1 92.38 66 TYR A CA 1
ATOM 514 C C . TYR A 1 66 ? 23.781 7.246 -14.758 1 92.38 66 TYR A C 1
ATOM 516 O O . TYR A 1 66 ? 24.672 7.066 -13.922 1 92.38 66 TYR A O 1
ATOM 524 N N . PRO A 1 67 ? 23.562 8.367 -15.414 1 88.44 67 PRO A N 1
ATOM 525 C CA . PRO A 1 67 ? 24.516 9.453 -15.18 1 88.44 67 PRO A CA 1
ATOM 526 C C . PRO A 1 67 ? 24.531 9.914 -13.719 1 88.44 67 PRO A C 1
ATOM 528 O O . PRO A 1 67 ? 25.562 10.375 -13.227 1 88.44 67 PRO A O 1
ATOM 531 N N . ASP A 1 68 ? 23.438 9.797 -13.039 1 91.06 68 ASP A N 1
ATOM 532 C CA . ASP A 1 68 ? 23.328 10.094 -11.609 1 91.06 68 ASP A CA 1
ATOM 533 C C . ASP A 1 68 ? 23.297 8.812 -10.781 1 91.06 68 ASP A C 1
ATOM 535 O O . ASP A 1 68 ? 22.344 8.039 -10.867 1 91.06 68 ASP A O 1
ATOM 539 N N . PRO A 1 69 ? 24.266 8.688 -9.875 1 90.62 69 PRO A N 1
ATOM 540 C CA . PRO A 1 69 ? 24.359 7.457 -9.086 1 90.62 69 PRO A CA 1
ATOM 541 C C . PRO A 1 69 ? 23.141 7.238 -8.18 1 90.62 69 PRO A C 1
ATOM 543 O O . PRO A 1 69 ? 22.828 6.102 -7.828 1 90.62 69 PRO A O 1
ATOM 546 N N . THR A 1 70 ? 22.5 8.289 -7.836 1 90.19 70 THR A N 1
ATOM 547 C CA . THR A 1 70 ? 21.328 8.156 -6.965 1 90.19 70 THR A CA 1
ATOM 548 C C . THR A 1 70 ? 20.219 7.395 -7.668 1 90.19 70 THR A C 1
ATOM 550 O O . THR A 1 70 ? 19.469 6.652 -7.031 1 90.19 70 THR A O 1
ATOM 553 N N . THR A 1 71 ? 20.203 7.578 -8.992 1 93.44 71 THR A N 1
ATOM 554 C CA . THR A 1 71 ? 19.172 6.871 -9.75 1 93.44 71 THR A CA 1
ATOM 555 C C . THR A 1 71 ? 19.516 5.391 -9.875 1 93.44 71 THR A C 1
ATOM 557 O O . THR A 1 71 ? 18.625 4.547 -9.984 1 93.44 71 THR A O 1
ATOM 560 N N . LEU A 1 72 ? 20.859 5.109 -9.891 1 95 72 LEU A N 1
ATOM 561 C CA . LEU A 1 72 ? 21.297 3.719 -9.922 1 95 72 LEU A CA 1
ATOM 562 C C . LEU A 1 72 ? 20.859 2.982 -8.656 1 95 72 LEU A C 1
ATOM 564 O O . LEU A 1 72 ? 20.422 1.833 -8.727 1 95 72 LEU A O 1
ATOM 568 N N . LEU A 1 73 ? 20.969 3.674 -7.547 1 94.94 73 LEU A N 1
ATOM 569 C CA . LEU A 1 73 ? 20.578 3.068 -6.281 1 94.94 73 LEU A CA 1
ATOM 570 C C . LEU A 1 73 ? 19.109 2.631 -6.316 1 94.94 73 LEU A C 1
ATOM 572 O O . LEU A 1 73 ? 18.781 1.533 -5.863 1 94.94 73 LEU A O 1
ATOM 576 N N . ARG A 1 74 ? 18.281 3.463 -6.859 1 94 74 ARG A N 1
ATOM 577 C CA . ARG A 1 74 ? 16.859 3.141 -6.941 1 94 74 ARG A CA 1
ATOM 578 C C . ARG A 1 74 ? 16.625 1.909 -7.812 1 94 74 ARG A C 1
ATOM 580 O O . ARG A 1 74 ? 15.789 1.062 -7.492 1 94 74 ARG A O 1
ATOM 587 N N . SER A 1 75 ? 17.375 1.82 -8.867 1 95.69 75 SER A N 1
ATOM 588 C CA . SER A 1 75 ? 17.25 0.672 -9.758 1 95.69 75 SER A CA 1
ATOM 589 C C . SER A 1 75 ? 17.781 -0.597 -9.109 1 95.69 75 SER A C 1
ATOM 591 O O . SER A 1 75 ? 17.25 -1.685 -9.312 1 95.69 75 SER A O 1
ATOM 593 N N . LEU A 1 76 ? 18.891 -0.423 -8.375 1 96.75 76 LEU A N 1
ATOM 594 C CA . LEU A 1 76 ? 19.438 -1.566 -7.645 1 96.75 76 LEU A CA 1
ATOM 595 C C . LEU A 1 76 ? 18.422 -2.105 -6.645 1 96.75 76 LEU A C 1
ATOM 597 O O . LEU A 1 76 ? 18.234 -3.318 -6.543 1 96.75 76 LEU A O 1
ATOM 601 N N . ILE A 1 77 ? 17.766 -1.229 -5.961 1 95.44 77 ILE A N 1
ATOM 602 C CA . ILE A 1 77 ? 16.734 -1.62 -5.004 1 95.44 77 ILE A CA 1
ATOM 603 C C . ILE A 1 77 ? 15.602 -2.328 -5.734 1 95.44 77 ILE A C 1
ATOM 605 O O . ILE A 1 77 ? 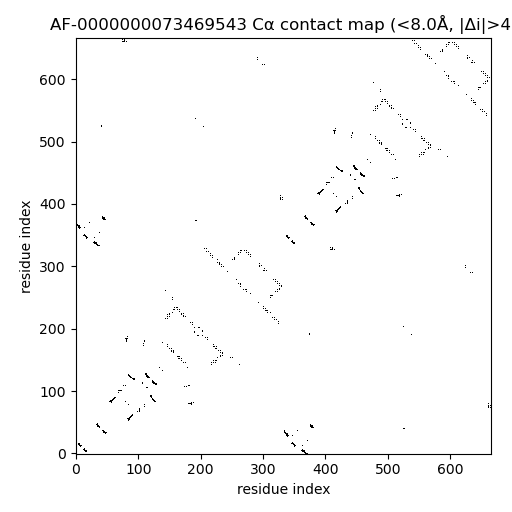15.094 -3.352 -5.266 1 95.44 77 ILE A O 1
ATOM 609 N N . GLY A 1 78 ? 15.234 -1.794 -6.883 1 95.12 78 GLY A N 1
ATOM 610 C CA . GLY A 1 78 ? 14.219 -2.438 -7.695 1 95.12 78 GLY A CA 1
ATOM 611 C C . GLY A 1 78 ? 14.578 -3.854 -8.102 1 95.12 78 GLY A C 1
ATOM 612 O O . GLY A 1 78 ? 13.742 -4.754 -8.062 1 95.12 78 GLY A O 1
ATOM 613 N N . ALA A 1 79 ? 15.836 -4.016 -8.461 1 96.06 79 ALA A N 1
ATOM 614 C CA . ALA A 1 79 ? 16.312 -5.348 -8.828 1 96.06 79 ALA A CA 1
ATOM 615 C C . ALA A 1 79 ? 16.266 -6.301 -7.641 1 96.06 79 ALA A C 1
ATOM 617 O O . ALA A 1 79 ? 15.859 -7.461 -7.781 1 96.06 79 ALA A O 1
ATOM 618 N N . TYR A 1 80 ? 16.672 -5.777 -6.52 1 95.81 80 TYR A N 1
ATOM 619 C CA . TYR A 1 80 ? 16.609 -6.551 -5.281 1 95.81 80 TYR A CA 1
ATOM 620 C C . TYR A 1 80 ? 15.18 -6.992 -4.992 1 95.81 80 TYR A C 1
ATOM 622 O O . TYR A 1 80 ? 14.922 -8.18 -4.789 1 95.81 80 TYR A O 1
ATOM 630 N N . ILE A 1 81 ? 14.211 -6.145 -5.035 1 94.25 81 ILE A N 1
ATOM 631 C CA . ILE A 1 81 ? 12.812 -6.371 -4.691 1 94.25 81 ILE A CA 1
ATOM 632 C C . ILE A 1 81 ? 12.188 -7.355 -5.68 1 94.25 81 ILE A C 1
ATOM 634 O O . ILE A 1 81 ? 11.359 -8.188 -5.305 1 94.25 81 ILE A O 1
ATOM 638 N N . SER A 1 82 ? 12.711 -7.281 -6.91 1 91.81 82 SER A N 1
ATOM 639 C CA . SER A 1 82 ? 12.148 -8.117 -7.965 1 91.81 82 SER A CA 1
ATOM 640 C C . SER A 1 82 ? 12.648 -9.555 -7.859 1 91.81 82 SER A C 1
ATOM 642 O O . SER A 1 82 ? 12.141 -10.445 -8.555 1 91.81 82 SER A O 1
ATOM 644 N N . GLY A 1 83 ? 13.664 -9.758 -7.051 1 90.38 83 GLY A N 1
ATOM 645 C CA . GLY A 1 83 ? 14.094 -11.125 -6.785 1 90.38 83 GLY A CA 1
ATOM 646 C C . GLY A 1 83 ? 15.266 -11.555 -7.645 1 90.38 83 GLY A C 1
ATOM 647 O O . GLY A 1 83 ? 15.516 -12.75 -7.801 1 90.38 83 GLY A O 1
ATOM 648 N N . PHE A 1 84 ? 15.914 -10.586 -8.211 1 92.69 84 PHE A N 1
ATOM 649 C CA . PHE A 1 84 ? 17.094 -10.977 -8.961 1 92.69 84 PHE A CA 1
ATOM 650 C C . PHE A 1 84 ? 18.172 -11.516 -8.031 1 92.69 84 PHE A C 1
ATOM 652 O O . PHE A 1 84 ? 18.406 -10.953 -6.953 1 92.69 84 PHE A O 1
ATOM 659 N N . THR A 1 85 ? 18.797 -12.648 -8.469 1 91.81 85 THR A N 1
ATOM 660 C CA . THR A 1 85 ? 19.781 -13.305 -7.609 1 91.81 85 THR A CA 1
ATOM 661 C C . THR A 1 85 ? 21.188 -12.805 -7.926 1 91.81 85 THR A C 1
ATOM 663 O O . THR A 1 85 ? 22.109 -12.984 -7.129 1 91.81 85 THR A O 1
ATOM 666 N N . THR A 1 86 ? 21.344 -12.281 -9.141 1 94.75 86 THR A N 1
ATOM 667 C CA . THR A 1 86 ? 22.609 -11.688 -9.555 1 94.75 86 THR A CA 1
ATOM 668 C C . THR A 1 86 ? 22.391 -10.32 -10.188 1 94.75 86 THR A C 1
ATOM 670 O O . THR A 1 86 ? 21.547 -10.172 -11.078 1 94.75 86 THR A O 1
ATOM 673 N N . ILE A 1 87 ? 23.125 -9.32 -9.672 1 97.12 87 ILE A N 1
ATOM 674 C CA . ILE A 1 87 ? 23.078 -7.973 -10.227 1 97.12 87 ILE A CA 1
ATOM 675 C C . ILE A 1 87 ? 24.453 -7.574 -10.734 1 97.12 87 ILE A C 1
ATOM 677 O O . ILE A 1 87 ? 25.438 -7.629 -9.984 1 97.12 87 ILE A O 1
ATOM 681 N N . LYS A 1 88 ? 24.5 -7.25 -11.984 1 97.44 88 LYS A N 1
ATOM 682 C CA . LYS A 1 88 ? 25.766 -6.867 -12.602 1 97.44 88 LYS A CA 1
ATOM 683 C C . LYS A 1 88 ? 25.766 -5.398 -13.016 1 97.44 88 LYS A C 1
ATOM 685 O O . LYS A 1 88 ? 24.828 -4.941 -13.688 1 97.44 88 LYS A O 1
ATOM 690 N N . ILE A 1 89 ? 26.75 -4.66 -12.57 1 97.69 89 ILE A N 1
ATOM 691 C CA . ILE A 1 89 ? 26.953 -3.268 -12.961 1 97.69 89 ILE A CA 1
ATOM 692 C C . ILE A 1 89 ? 28.156 -3.166 -13.891 1 97.69 89 ILE A C 1
ATOM 694 O O . ILE A 1 89 ? 29.25 -3.643 -13.555 1 97.69 89 ILE A O 1
ATOM 698 N N . THR A 1 90 ? 27.938 -2.572 -15.008 1 97.12 90 THR A N 1
ATOM 699 C CA . THR A 1 90 ? 29.016 -2.514 -15.992 1 97.12 90 THR A CA 1
ATOM 700 C C . THR A 1 90 ? 29.266 -1.075 -16.438 1 97.12 90 THR A C 1
ATOM 702 O O . THR A 1 90 ? 28.375 -0.227 -16.344 1 97.12 90 THR A O 1
ATOM 705 N N . SER A 1 91 ? 30.469 -0.833 -16.828 1 95.5 91 SER A N 1
ATOM 706 C CA . SER A 1 91 ? 30.875 0.482 -17.297 1 95.5 91 SER A CA 1
ATOM 707 C C . SER A 1 91 ? 31.859 0.366 -18.453 1 95.5 91 SER A C 1
ATOM 709 O O . SER A 1 91 ? 32.594 -0.624 -18.562 1 95.5 91 SER A O 1
ATOM 711 N N . ALA A 1 92 ? 31.781 1.333 -19.406 1 93.19 92 ALA A N 1
ATOM 712 C CA . ALA A 1 92 ? 32.75 1.362 -20.5 1 93.19 92 ALA A CA 1
ATOM 713 C C . ALA A 1 92 ? 34.156 1.626 -19.984 1 93.19 92 ALA A C 1
ATOM 715 O O . ALA A 1 92 ? 35.125 1.114 -20.547 1 93.19 92 ALA A O 1
ATOM 716 N N . GLY A 1 93 ? 34.344 2.42 -18.953 1 92.12 93 GLY A N 1
ATOM 717 C CA . GLY A 1 93 ? 35.625 2.699 -18.281 1 92.12 93 GLY A CA 1
ATOM 718 C C . GLY A 1 93 ? 35.625 2.301 -16.812 1 92.12 93 GLY A C 1
ATOM 719 O O . GLY A 1 93 ? 34.875 1.404 -16.406 1 92.12 93 GLY A O 1
ATOM 720 N N . ARG A 1 94 ? 36.562 2.861 -16.188 1 94.81 94 ARG A N 1
ATOM 721 C CA . ARG A 1 94 ? 36.656 2.559 -14.766 1 94.81 94 ARG A CA 1
ATOM 722 C C . ARG A 1 94 ? 35.438 3.053 -14.008 1 94.81 94 ARG A C 1
ATOM 724 O O . ARG A 1 94 ? 34.969 4.16 -14.25 1 94.81 94 ARG A O 1
ATOM 731 N N . ILE A 1 95 ? 34.938 2.26 -13.141 1 95.5 95 ILE A N 1
ATOM 732 C CA . ILE A 1 95 ? 33.781 2.631 -12.344 1 95.5 95 ILE A CA 1
ATOM 733 C C . ILE A 1 95 ? 34.125 3.785 -11.406 1 95.5 95 ILE A C 1
ATOM 735 O O . ILE A 1 95 ? 35.094 3.684 -10.625 1 95.5 95 ILE A O 1
ATOM 739 N N . PRO A 1 96 ? 33.438 4.848 -11.523 1 94.94 96 PRO A N 1
ATOM 740 C CA . PRO A 1 96 ? 33.719 6.004 -10.672 1 94.94 96 PRO A CA 1
ATOM 741 C C . PRO A 1 96 ? 33.5 5.711 -9.188 1 94.94 96 PRO A C 1
ATOM 743 O O . PRO A 1 96 ? 32.688 4.867 -8.836 1 94.94 96 PRO A O 1
ATOM 746 N N . PRO A 1 97 ? 34.188 6.445 -8.344 1 94.94 97 PRO A N 1
ATOM 747 C CA . PRO A 1 97 ? 34.094 6.234 -6.898 1 94.94 97 PRO A CA 1
ATOM 748 C C . PRO A 1 97 ? 32.688 6.43 -6.367 1 94.94 97 PRO A C 1
ATOM 750 O O . PRO A 1 97 ? 32.25 5.695 -5.477 1 94.94 97 PRO A O 1
ATOM 753 N N . LYS A 1 98 ? 31.938 7.34 -6.867 1 95.31 98 LYS A N 1
ATOM 754 C CA . LYS A 1 98 ? 30.578 7.598 -6.41 1 95.31 98 LYS A CA 1
ATOM 755 C C . LYS A 1 98 ? 29.688 6.383 -6.629 1 95.31 98 LYS A C 1
ATOM 757 O O . LYS A 1 98 ? 28.797 6.105 -5.82 1 95.31 98 LYS A O 1
ATOM 762 N N . VAL A 1 99 ? 29.953 5.758 -7.719 1 95.75 99 VAL A N 1
ATOM 763 C CA . VAL A 1 99 ? 29.188 4.559 -8.023 1 95.75 99 VAL A CA 1
ATOM 764 C C . VAL A 1 99 ? 29.547 3.449 -7.039 1 95.75 99 VAL A C 1
ATOM 766 O O . VAL A 1 99 ? 28.656 2.74 -6.547 1 95.75 99 VAL A O 1
ATOM 769 N N . ARG A 1 100 ? 30.766 3.287 -6.766 1 94.81 100 ARG A N 1
ATOM 770 C CA . ARG A 1 100 ? 31.203 2.295 -5.789 1 94.81 100 ARG A CA 1
ATOM 771 C C . ARG A 1 100 ? 30.578 2.559 -4.422 1 94.81 100 ARG A C 1
ATOM 773 O O . ARG A 1 100 ? 30.219 1.622 -3.709 1 94.81 100 ARG A O 1
ATOM 780 N N . MET A 1 101 ? 30.484 3.762 -4.109 1 95.12 101 MET A N 1
ATOM 781 C CA . MET A 1 101 ? 29.859 4.141 -2.844 1 95.12 101 MET A CA 1
ATOM 782 C C . MET A 1 101 ? 28.391 3.744 -2.822 1 95.12 101 MET A C 1
ATOM 784 O O . MET A 1 101 ? 27.891 3.25 -1.809 1 95.12 101 MET A O 1
ATOM 788 N N . VAL A 1 102 ? 27.688 3.951 -3.93 1 95.62 102 VAL A N 1
ATOM 789 C CA . VAL A 1 102 ? 26.281 3.613 -4.047 1 95.62 102 VAL A CA 1
ATOM 790 C C . VAL A 1 102 ? 26.094 2.102 -3.928 1 95.62 102 VAL A C 1
ATOM 792 O O . VAL A 1 102 ? 25.156 1.634 -3.275 1 95.62 102 VAL A O 1
ATOM 795 N N . VAL A 1 103 ? 26.984 1.391 -4.539 1 95.69 103 VAL A N 1
ATOM 796 C CA . VAL A 1 103 ? 26.922 -0.066 -4.488 1 95.69 103 VAL A CA 1
ATOM 797 C C . VAL A 1 103 ? 27.125 -0.542 -3.053 1 95.69 103 VAL A C 1
AT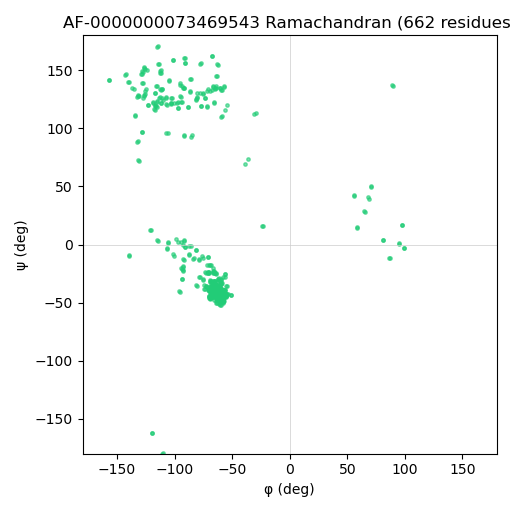OM 799 O O . VAL A 1 103 ? 26.438 -1.449 -2.584 1 95.69 103 VAL A O 1
ATOM 802 N N . ARG A 1 104 ? 28.047 0.071 -2.393 1 93.62 104 ARG A N 1
ATOM 803 C CA . ARG A 1 104 ? 28.281 -0.266 -0.993 1 93.62 104 ARG A CA 1
ATOM 804 C C . ARG A 1 104 ? 27.062 0.043 -0.139 1 93.62 104 ARG A C 1
ATOM 806 O O . ARG A 1 104 ? 26.672 -0.756 0.718 1 93.62 104 ARG A O 1
ATOM 813 N N . LYS A 1 105 ? 26.578 1.172 -0.369 1 93.69 105 LYS A N 1
ATOM 814 C CA . LYS A 1 105 ? 25.375 1.562 0.347 1 93.69 105 LYS A CA 1
ATOM 815 C C . LYS A 1 105 ? 24.25 0.561 0.109 1 93.69 105 LYS A C 1
ATOM 817 O O . LYS A 1 105 ? 23.547 0.171 1.047 1 93.69 105 LYS A O 1
ATOM 822 N N . PHE A 1 106 ? 24.109 0.198 -1.118 1 95.75 106 PHE A N 1
ATOM 823 C CA . PHE A 1 106 ? 23.094 -0.785 -1.479 1 95.75 106 PHE A CA 1
ATOM 824 C C . PHE A 1 106 ? 23.312 -2.092 -0.727 1 95.75 106 PHE A C 1
ATOM 826 O O . PHE A 1 106 ? 22.375 -2.646 -0.151 1 95.75 106 PHE A O 1
ATOM 833 N N . SER A 1 107 ? 24.5 -2.545 -0.751 1 94.06 107 SER A N 1
ATOM 834 C CA . SER A 1 107 ? 24.828 -3.801 -0.086 1 94.06 107 SER A CA 1
ATOM 835 C C . SER A 1 107 ? 24.547 -3.723 1.411 1 94.06 107 SER A C 1
ATOM 837 O O . SER A 1 107 ? 24.172 -4.719 2.031 1 94.06 107 SER A O 1
ATOM 839 N N . GLN A 1 108 ? 24.734 -2.566 1.88 1 90.75 108 GLN A N 1
ATOM 840 C CA . GLN A 1 108 ? 24.516 -2.365 3.309 1 90.75 108 GLN A CA 1
ATOM 841 C C . GLN A 1 108 ? 23.031 -2.262 3.629 1 90.75 108 GLN A C 1
ATOM 843 O O . GLN A 1 108 ? 22.594 -2.65 4.715 1 90.75 108 GLN A O 1
ATOM 848 N N . MET A 1 109 ? 22.328 -1.816 2.682 1 91.44 109 MET A N 1
ATOM 849 C CA . MET A 1 109 ? 20.906 -1.522 2.918 1 91.44 109 MET A CA 1
ATOM 850 C C . MET A 1 109 ? 20.047 -2.727 2.574 1 91.44 109 MET A C 1
ATOM 852 O O . MET A 1 109 ? 18.844 -2.736 2.873 1 91.44 109 MET A O 1
ATOM 856 N N . THR A 1 110 ? 20.594 -3.656 1.917 1 93.94 110 THR A N 1
ATOM 857 C CA . THR A 1 110 ? 19.828 -4.844 1.562 1 93.94 110 THR A CA 1
ATOM 858 C C . THR A 1 110 ? 20.344 -6.066 2.314 1 93.94 110 THR A C 1
ATOM 860 O O . THR A 1 110 ? 21.516 -6.133 2.668 1 93.94 110 THR A O 1
ATOM 863 N N . ILE A 1 111 ? 19.453 -6.922 2.539 1 92.12 111 ILE A N 1
ATOM 864 C CA . ILE A 1 111 ? 19.812 -8.125 3.275 1 92.12 111 ILE A CA 1
ATOM 865 C C . ILE A 1 111 ? 20.156 -9.25 2.297 1 92.12 111 ILE A C 1
ATOM 867 O O . ILE A 1 111 ? 19.375 -9.555 1.394 1 92.12 111 ILE A O 1
ATOM 871 N N . GLY A 1 112 ? 21.359 -9.789 2.422 1 91.56 112 GLY A N 1
ATOM 872 C CA . GLY A 1 112 ? 21.75 -10.977 1.671 1 91.56 112 GLY A CA 1
ATOM 873 C C . GLY A 1 112 ? 22.484 -10.648 0.382 1 91.56 112 GLY A C 1
ATOM 874 O O . GLY A 1 112 ? 22.797 -11.555 -0.395 1 91.56 112 GLY A O 1
ATOM 875 N N . GLN A 1 113 ? 22.703 -9.359 0.125 1 93.75 113 GLN A N 1
ATOM 876 C CA . GLN A 1 113 ? 23.391 -8.992 -1.106 1 93.75 113 GLN A CA 1
ATOM 877 C C . GLN A 1 113 ? 24.875 -8.742 -0.849 1 93.75 113 GLN A C 1
ATOM 879 O O . GLN A 1 113 ? 25.234 -7.867 -0.057 1 93.75 113 GLN A O 1
ATOM 884 N N . GLU A 1 114 ? 25.703 -9.477 -1.537 1 93.69 114 GLU A N 1
ATOM 885 C CA . GLU A 1 114 ? 27.141 -9.336 -1.353 1 93.69 114 GLU A CA 1
ATOM 886 C C . GLU A 1 114 ? 27.859 -9.148 -2.689 1 93.69 114 GLU A C 1
ATOM 888 O O . GLU A 1 114 ? 27.453 -9.719 -3.701 1 93.69 114 GLU A O 1
ATOM 893 N N . VAL A 1 115 ? 28.922 -8.359 -2.613 1 94.19 115 VAL A N 1
ATOM 894 C CA . VAL A 1 115 ? 29.766 -8.219 -3.797 1 94.19 115 VAL A CA 1
ATOM 895 C C . VAL A 1 115 ? 30.547 -9.5 -4.023 1 94.19 115 VAL A C 1
ATOM 897 O O . VAL A 1 115 ? 31.312 -9.93 -3.154 1 94.19 115 VAL A O 1
ATOM 900 N N . SER A 1 116 ? 30.328 -10.094 -5.145 1 93.5 116 SER A N 1
ATOM 901 C CA . SER A 1 116 ? 31.016 -11.344 -5.453 1 93.5 116 SER A CA 1
ATOM 902 C C . SER A 1 116 ? 32.25 -11.102 -6.301 1 93.5 116 SER A C 1
ATOM 904 O O . SER A 1 116 ? 33.25 -11.836 -6.184 1 93.5 116 SER A O 1
ATOM 906 N N . GLU A 1 117 ? 32.125 -10.219 -7.223 1 93.88 117 GLU A N 1
ATOM 907 C CA . GLU A 1 117 ? 33.219 -9.852 -8.117 1 93.88 117 GLU A CA 1
ATOM 908 C C . GLU A 1 117 ? 33.281 -8.336 -8.297 1 93.88 117 GLU A C 1
ATOM 910 O O . GLU A 1 117 ? 32.25 -7.664 -8.391 1 93.88 117 GLU A O 1
ATOM 915 N N . GLU A 1 118 ? 34.531 -7.832 -8.195 1 94.12 118 GLU A N 1
ATOM 916 C CA . GLU A 1 118 ? 34.75 -6.418 -8.461 1 94.12 118 GLU A CA 1
ATOM 917 C C . GLU A 1 118 ? 35.969 -6.215 -9.367 1 94.12 118 GLU A C 1
ATOM 919 O O . GLU A 1 118 ? 37.062 -6.605 -9.023 1 94.12 118 GLU A O 1
ATOM 924 N N . ALA A 1 119 ? 35.656 -5.789 -10.539 1 94.94 119 ALA A N 1
ATOM 925 C CA . ALA A 1 119 ? 36.688 -5.402 -11.5 1 94.94 119 ALA A CA 1
ATOM 926 C C . ALA A 1 119 ? 36.688 -3.895 -11.734 1 94.94 119 ALA A C 1
ATOM 928 O O . ALA A 1 119 ? 35.969 -3.158 -11.055 1 94.94 119 ALA A O 1
ATOM 929 N N . ASP A 1 120 ? 37.594 -3.453 -12.594 1 94.12 120 ASP A N 1
ATOM 930 C CA . ASP A 1 120 ? 37.688 -2.021 -12.867 1 94.12 120 ASP A CA 1
ATOM 931 C C . ASP A 1 120 ? 36.438 -1.516 -13.555 1 94.12 120 ASP A C 1
ATOM 933 O O . ASP A 1 120 ? 36 -0.386 -13.312 1 94.12 120 ASP A O 1
ATOM 937 N N . ASN A 1 121 ? 35.844 -2.436 -14.398 1 95.88 121 ASN A N 1
ATOM 938 C CA . ASN A 1 121 ? 34.719 -1.957 -15.211 1 95.88 121 ASN A CA 1
ATOM 939 C C . ASN A 1 121 ? 33.438 -2.736 -14.93 1 95.88 121 ASN A C 1
ATOM 941 O O . ASN A 1 121 ? 32.5 -2.678 -15.703 1 95.88 121 ASN A O 1
ATOM 945 N N . SER A 1 122 ? 33.5 -3.529 -13.812 1 96.94 122 SER A N 1
ATOM 946 C CA . SER A 1 122 ? 32.312 -4.301 -13.516 1 96.94 122 SER A CA 1
ATOM 947 C C . SER A 1 122 ? 32.25 -4.684 -12.039 1 96.94 122 SER A C 1
ATOM 949 O O . SER A 1 122 ? 33.281 -4.887 -11.398 1 96.94 122 SER A O 1
ATOM 951 N N . ILE A 1 123 ? 31.047 -4.641 -11.516 1 97.44 123 ILE A N 1
ATOM 952 C CA . ILE A 1 123 ? 30.766 -5.133 -10.18 1 97.44 123 ILE A CA 1
ATOM 953 C C . ILE A 1 123 ? 29.625 -6.141 -10.227 1 97.44 123 ILE A C 1
ATOM 955 O O . ILE A 1 123 ? 28.609 -5.902 -10.883 1 97.44 123 ILE A O 1
ATOM 959 N N . VAL A 1 124 ? 29.812 -7.289 -9.648 1 97.19 124 VAL A N 1
ATOM 960 C CA . VAL A 1 124 ? 28.766 -8.312 -9.609 1 97.19 124 VAL A CA 1
ATOM 961 C C . VAL A 1 124 ? 28.328 -8.555 -8.164 1 97.19 124 VAL A C 1
ATOM 963 O O . VAL A 1 124 ? 29.172 -8.828 -7.297 1 97.19 124 VAL A O 1
ATOM 966 N N . LEU A 1 125 ? 27.062 -8.391 -7.906 1 96.88 125 LEU A N 1
ATOM 967 C CA . LEU A 1 125 ? 26.453 -8.688 -6.609 1 96.88 125 LEU A CA 1
ATOM 968 C C . LEU A 1 125 ? 25.656 -9.984 -6.664 1 96.88 125 LEU A C 1
ATOM 970 O O . LEU A 1 125 ? 24.984 -10.258 -7.656 1 96.88 125 LEU A O 1
ATOM 974 N N . LYS A 1 126 ? 25.703 -10.781 -5.641 1 94.81 126 LYS A N 1
ATOM 975 C CA . LYS A 1 126 ? 25 -12.055 -5.562 1 94.81 126 LYS A CA 1
ATOM 976 C C . LYS A 1 126 ? 24.156 -12.133 -4.289 1 94.81 126 LYS A C 1
ATOM 978 O O . LYS A 1 126 ? 24.578 -11.688 -3.227 1 94.81 126 LYS A O 1
ATOM 983 N N . ASP A 1 127 ? 23.016 -12.664 -4.484 1 92.69 127 ASP A N 1
ATOM 984 C CA . ASP A 1 127 ? 22.141 -12.93 -3.348 1 92.69 127 ASP A CA 1
ATOM 985 C C . ASP A 1 127 ? 22.547 -14.219 -2.639 1 92.69 127 ASP A C 1
ATOM 987 O O . ASP A 1 127 ? 22.609 -15.281 -3.266 1 92.69 127 ASP A O 1
ATOM 991 N N . ILE A 1 128 ? 22.75 -14.117 -1.392 1 87.56 128 ILE A N 1
ATOM 992 C CA . ILE A 1 128 ? 23.188 -15.312 -0.681 1 87.56 128 ILE A CA 1
ATOM 993 C C . ILE A 1 128 ? 22.125 -15.734 0.333 1 87.56 128 ILE A C 1
ATOM 995 O O . ILE A 1 128 ? 22.344 -16.656 1.116 1 87.56 128 ILE A O 1
ATOM 999 N N . LEU A 1 129 ? 21.047 -15.055 0.338 1 85.31 129 LEU A N 1
ATOM 1000 C CA . LEU A 1 129 ? 20 -15.336 1.316 1 85.31 129 LEU A CA 1
ATOM 1001 C C . LEU A 1 129 ? 19 -16.328 0.763 1 85.31 129 LEU A C 1
ATOM 1003 O O . LEU A 1 129 ? 18.578 -16.219 -0.389 1 85.31 129 LEU A O 1
ATOM 1007 N N . ASN A 1 130 ? 18.672 -17.281 1.59 1 79.56 130 ASN A N 1
ATOM 1008 C CA . ASN A 1 130 ? 17.547 -18.172 1.312 1 79.56 130 ASN A CA 1
ATOM 1009 C C . ASN A 1 130 ? 16.234 -17.609 1.841 1 79.56 130 ASN A C 1
ATOM 1011 O O . ASN A 1 130 ? 16.094 -17.375 3.043 1 79.56 130 ASN A O 1
ATOM 1015 N N . PRO A 1 131 ? 15.367 -17.391 0.981 1 76.69 131 PRO A N 1
ATOM 1016 C CA . PRO A 1 131 ? 14.117 -16.766 1.403 1 76.69 131 PRO A CA 1
ATOM 1017 C C . PRO A 1 131 ? 13.406 -17.547 2.51 1 76.69 131 PRO A C 1
ATOM 1019 O O . PRO A 1 131 ? 12.641 -16.969 3.283 1 76.69 131 PRO A O 1
ATOM 1022 N N . THR A 1 132 ? 13.617 -18.781 2.621 1 78.62 132 THR A N 1
ATOM 1023 C CA . THR A 1 132 ? 12.93 -19.609 3.605 1 78.62 132 THR A CA 1
ATOM 1024 C C . THR A 1 132 ? 13.508 -19.391 5 1 78.62 132 THR A C 1
ATOM 1026 O O . THR A 1 132 ? 12.898 -19.781 6 1 78.62 132 THR A O 1
ATOM 1029 N N . GLU A 1 133 ? 14.625 -18.672 5.047 1 81.44 133 GLU A N 1
ATOM 1030 C CA . GLU A 1 133 ? 15.336 -18.5 6.309 1 81.44 133 GLU A CA 1
ATOM 1031 C C . GLU A 1 133 ? 14.75 -17.359 7.121 1 81.44 133 GLU A C 1
ATOM 1033 O O . GLU A 1 133 ? 15.016 -17.234 8.32 1 81.44 133 GLU A O 1
ATOM 1038 N N . MET A 1 134 ? 13.945 -16.562 6.586 1 84.25 134 MET A N 1
ATOM 1039 C CA . MET A 1 134 ? 13.406 -15.391 7.281 1 84.25 134 MET A CA 1
ATOM 1040 C C . MET A 1 134 ? 11.891 -15.305 7.102 1 84.25 134 MET A C 1
ATOM 1042 O O . MET A 1 134 ? 11.406 -14.531 6.273 1 84.25 134 MET A O 1
ATOM 1046 N N . PRO A 1 135 ? 11.188 -15.961 8.016 1 89.56 135 PRO A N 1
ATOM 1047 C CA . PRO A 1 135 ? 9.727 -15.945 7.883 1 89.56 135 PRO A CA 1
ATOM 1048 C C . PRO A 1 135 ? 9.141 -14.539 8.023 1 89.56 135 PRO A C 1
ATOM 1050 O O . PRO A 1 135 ? 9.625 -13.734 8.82 1 89.56 135 PRO A O 1
ATOM 1053 N N . PHE A 1 136 ? 8.07 -14.25 7.273 1 93.69 136 PHE A N 1
ATOM 1054 C CA . PHE A 1 136 ? 7.398 -12.953 7.254 1 93.69 136 PHE A CA 1
ATOM 1055 C C . PHE A 1 136 ? 7.078 -12.492 8.672 1 93.69 136 PHE A C 1
ATOM 1057 O O . PHE A 1 136 ? 7.316 -11.328 9.023 1 93.69 136 PHE A O 1
ATOM 1064 N N . GLU A 1 137 ? 6.594 -13.414 9.492 1 92.5 137 GLU A N 1
ATOM 1065 C CA . GLU A 1 137 ? 6.125 -13.07 10.836 1 92.5 137 GLU A CA 1
ATOM 1066 C C . GLU A 1 137 ? 7.262 -12.523 11.695 1 92.5 137 GLU A C 1
ATOM 1068 O O . GLU A 1 137 ? 7.078 -11.555 12.43 1 92.5 137 GLU A O 1
ATOM 1073 N N . ASN A 1 138 ? 8.391 -13.117 11.586 1 93.81 138 ASN A N 1
ATOM 1074 C CA . ASN A 1 138 ? 9.547 -12.672 12.359 1 93.81 138 ASN A CA 1
ATOM 1075 C C . ASN A 1 138 ? 10 -11.281 11.922 1 93.81 138 ASN A C 1
ATOM 1077 O O . ASN A 1 138 ? 10.336 -10.438 12.758 1 93.81 138 ASN A O 1
ATOM 1081 N N . THR A 1 139 ? 10.062 -11.102 10.641 1 95.69 139 THR A N 1
ATOM 1082 C CA . THR A 1 139 ? 10.492 -9.812 10.094 1 95.69 139 THR A CA 1
ATOM 1083 C C . THR A 1 139 ? 9.523 -8.703 10.5 1 95.69 139 THR A C 1
ATOM 1085 O O . THR A 1 139 ? 9.953 -7.613 10.891 1 95.69 139 THR A O 1
ATOM 1088 N N . ILE A 1 140 ? 8.227 -8.984 10.453 1 97 140 ILE A N 1
ATOM 1089 C CA . ILE A 1 140 ? 7.203 -8.016 10.836 1 97 140 ILE A CA 1
ATOM 1090 C C . ILE A 1 140 ? 7.355 -7.664 12.312 1 97 140 ILE A C 1
ATOM 1092 O O . ILE A 1 140 ? 7.281 -6.492 12.688 1 97 140 ILE A O 1
ATOM 1096 N N . ARG A 1 141 ? 7.566 -8.656 13.125 1 96 141 ARG A N 1
ATOM 1097 C CA . ARG A 1 141 ? 7.754 -8.43 14.555 1 96 141 ARG A CA 1
ATOM 1098 C C . ARG A 1 141 ? 8.977 -7.551 14.812 1 96 141 ARG A C 1
ATOM 1100 O O . ARG A 1 141 ? 8.922 -6.641 15.641 1 96 141 ARG A O 1
ATOM 1107 N N . ARG A 1 142 ? 10 -7.848 14.148 1 96.88 142 ARG A N 1
ATOM 1108 C CA . ARG A 1 142 ? 11.219 -7.059 14.297 1 96.88 142 ARG A CA 1
ATOM 1109 C C . ARG A 1 142 ? 10.984 -5.609 13.891 1 96.88 142 ARG A C 1
ATOM 1111 O O . ARG A 1 142 ? 11.414 -4.688 14.578 1 96.88 142 ARG A O 1
ATOM 1118 N N . MET A 1 143 ? 10.336 -5.387 12.727 1 98 143 MET A N 1
ATOM 1119 C CA . MET A 1 143 ? 10.016 -4.031 12.281 1 98 143 MET A CA 1
ATOM 1120 C C . MET A 1 143 ? 9.219 -3.281 13.344 1 98 143 MET A C 1
ATOM 1122 O O . MET A 1 143 ? 9.508 -2.123 13.641 1 98 143 MET A O 1
ATOM 1126 N N . TYR A 1 144 ? 8.273 -4.027 13.898 1 98.06 144 TYR A N 1
ATOM 1127 C CA . TYR A 1 144 ? 7.426 -3.439 14.93 1 98.06 144 TYR A CA 1
ATOM 1128 C C . TYR A 1 144 ? 8.25 -2.996 16.125 1 98.06 144 TYR A C 1
ATOM 1130 O O . TYR A 1 144 ? 8.102 -1.871 16.609 1 98.06 144 TYR A O 1
ATOM 1138 N N . VAL A 1 145 ? 9.086 -3.855 16.594 1 98.19 145 VAL A N 1
ATOM 1139 C CA . VAL A 1 145 ? 9.883 -3.576 17.781 1 98.19 145 VAL A CA 1
ATOM 1140 C C . VAL A 1 145 ? 10.766 -2.352 17.547 1 98.19 145 VAL A C 1
ATOM 1142 O O . VAL A 1 145 ? 10.852 -1.463 18.391 1 98.19 145 VAL A O 1
ATOM 1145 N N . ILE A 1 146 ? 11.359 -2.273 16.359 1 98.31 146 ILE A N 1
ATOM 1146 C CA . ILE A 1 146 ? 12.242 -1.158 16.031 1 98.31 146 ILE A CA 1
ATOM 1147 C C . ILE A 1 146 ? 11.438 0.139 15.984 1 98.31 146 ILE A C 1
ATOM 1149 O O . ILE A 1 146 ? 11.805 1.125 16.625 1 98.31 146 ILE A O 1
ATOM 1153 N N . VAL A 1 147 ? 10.289 0.151 15.289 1 98.62 147 VAL A N 1
ATOM 1154 C CA . VAL A 1 147 ? 9.5 1.36 15.078 1 98.62 147 VAL A CA 1
ATOM 1155 C C . VAL A 1 147 ? 8.891 1.817 16.406 1 98.62 147 VAL A C 1
ATOM 1157 O O . VAL A 1 147 ? 8.797 3.018 16.672 1 98.62 147 VAL A O 1
ATOM 1160 N N . LYS A 1 148 ? 8.461 0.831 17.203 1 98.38 148 LYS A N 1
ATOM 1161 C CA . LYS A 1 148 ? 7.957 1.163 18.531 1 98.38 148 LYS A CA 1
ATOM 1162 C C . LYS A 1 148 ? 9.023 1.888 19.359 1 98.38 148 LYS A C 1
ATOM 1164 O O . LYS A 1 148 ? 8.75 2.938 19.938 1 98.38 148 LYS A O 1
ATOM 1169 N N . GLY A 1 149 ? 10.188 1.3 19.375 1 98.19 149 GLY A N 1
ATOM 1170 C CA . GLY A 1 149 ? 11.289 1.941 20.078 1 98.19 149 GLY A CA 1
ATOM 1171 C C . GLY A 1 149 ? 11.625 3.318 19.531 1 98.19 149 GLY A C 1
ATOM 1172 O O . GLY A 1 149 ? 11.906 4.242 20.297 1 98.19 149 GLY A O 1
ATOM 1173 N N . MET A 1 150 ? 11.602 3.471 18.188 1 98.38 150 MET A N 1
ATOM 1174 C CA . MET A 1 150 ? 11.836 4.766 17.547 1 98.38 150 MET A CA 1
ATOM 1175 C C . MET A 1 150 ? 10.82 5.797 18.016 1 98.38 150 MET A C 1
ATOM 1177 O O . MET A 1 150 ? 11.18 6.93 18.328 1 98.38 150 MET A O 1
ATOM 1181 N N . HIS A 1 151 ? 9.562 5.395 18.016 1 98.5 151 HIS A N 1
ATOM 1182 C CA . HIS A 1 151 ? 8.492 6.293 18.422 1 98.5 151 HIS A CA 1
ATOM 1183 C C . HIS A 1 151 ? 8.672 6.75 19.875 1 98.5 151 HIS A C 1
ATOM 1185 O O . HIS A 1 151 ? 8.586 7.945 20.156 1 98.5 151 HIS A O 1
ATOM 1191 N N . GLU A 1 152 ? 8.945 5.844 20.766 1 98.12 152 GLU A N 1
ATOM 1192 C CA . GLU A 1 152 ? 9.172 6.164 22.172 1 98.12 152 GLU A CA 1
ATOM 1193 C C . GLU A 1 152 ? 10.367 7.094 22.344 1 98.12 152 GLU A C 1
ATOM 1195 O O . GLU A 1 152 ? 10.289 8.086 23.062 1 98.12 152 GLU A O 1
ATOM 1200 N N . ASP A 1 153 ? 11.398 6.793 21.641 1 98.06 153 ASP A N 1
ATOM 1201 C CA . ASP A 1 153 ? 12.625 7.57 21.766 1 98.06 153 ASP A CA 1
ATOM 1202 C C . ASP A 1 153 ? 12.453 8.977 21.188 1 98.06 153 ASP A C 1
ATOM 1204 O O . ASP A 1 153 ? 13.039 9.938 21.688 1 98.06 153 ASP A O 1
ATOM 1208 N N . ALA A 1 154 ? 11.719 9.078 20.094 1 98.06 154 ALA A N 1
ATOM 1209 C CA . ALA A 1 154 ? 11.469 10.391 19.5 1 98.06 154 ALA A CA 1
ATOM 1210 C C . ALA A 1 154 ? 10.742 11.305 20.484 1 98.06 154 ALA A C 1
ATOM 1212 O O . ALA A 1 154 ? 11.109 12.469 20.641 1 98.06 154 ALA A O 1
ATOM 1213 N N . MET A 1 155 ? 9.773 10.781 21.172 1 97.31 155 MET A N 1
ATOM 1214 C CA . MET A 1 155 ? 9.023 11.578 22.141 1 97.31 155 MET A CA 1
ATOM 1215 C C . MET A 1 155 ? 9.844 11.828 23.406 1 97.31 155 MET A C 1
ATOM 1217 O O . MET A 1 155 ? 9.781 12.914 23.984 1 97.31 155 MET A O 1
ATOM 1221 N N . ASN A 1 156 ? 10.594 10.82 23.812 1 97 156 ASN A N 1
ATOM 1222 C CA . ASN A 1 156 ? 11.492 11 24.938 1 97 156 ASN A CA 1
ATOM 1223 C C . ASN A 1 156 ? 12.531 12.086 24.672 1 97 156 ASN A C 1
ATOM 1225 O O . ASN A 1 156 ? 12.922 12.82 25.578 1 97 156 ASN A O 1
ATOM 1229 N N . ALA A 1 157 ? 12.977 12.078 23.422 1 97.44 157 ALA A N 1
ATOM 1230 C CA . ALA A 1 157 ? 13.914 13.133 23.031 1 97.44 157 ALA A CA 1
ATOM 1231 C C . ALA A 1 157 ? 13.328 14.516 23.312 1 97.44 157 ALA A C 1
ATOM 1233 O O . ALA A 1 157 ? 14 15.383 23.875 1 97.44 157 ALA A O 1
ATOM 1234 N N . LEU A 1 158 ? 12.125 14.703 22.984 1 96.56 158 LEU A N 1
ATOM 1235 C CA . LEU A 1 158 ? 11.438 15.977 23.172 1 96.56 158 LEU A CA 1
ATOM 1236 C C . LEU A 1 158 ? 11.227 16.266 24.656 1 96.56 158 LEU A C 1
ATOM 1238 O O . LEU A 1 158 ? 11.5 17.375 25.125 1 96.56 158 LEU A O 1
ATOM 1242 N N . GLU A 1 159 ? 10.805 15.305 25.375 1 95.81 159 GLU A N 1
ATOM 1243 C CA . GLU A 1 159 ? 10.461 15.461 26.781 1 95.81 159 GLU A CA 1
ATOM 1244 C C . GLU A 1 159 ? 11.703 15.734 27.625 1 95.81 159 GLU A C 1
ATOM 1246 O O . GLU A 1 159 ? 11.656 16.531 28.578 1 95.81 159 GLU A O 1
ATOM 1251 N N . GLN A 1 160 ? 12.789 15.125 27.266 1 95.44 160 GLN A N 1
ATOM 1252 C CA . GLN A 1 160 ? 13.984 15.18 28.109 1 95.44 160 GLN A CA 1
ATOM 1253 C C . GLN A 1 160 ? 15.039 16.094 27.5 1 95.44 160 GLN A C 1
ATOM 1255 O O . GLN A 1 160 ? 16.109 16.297 28.078 1 95.44 160 GLN A O 1
ATOM 1260 N N . GLY A 1 161 ? 14.82 16.609 26.375 1 95.31 161 GLY A N 1
ATOM 1261 C CA . GLY A 1 161 ? 15.781 17.469 25.703 1 95.31 161 GLY A CA 1
ATOM 1262 C C . GLY A 1 161 ? 17.031 16.734 25.25 1 95.31 161 GLY A C 1
ATOM 1263 O O . GLY A 1 161 ? 18.141 17.25 25.406 1 95.31 161 GLY A O 1
ATOM 1264 N N . ARG A 1 162 ? 16.859 15.547 24.734 1 95.94 162 ARG A N 1
ATOM 1265 C CA . ARG A 1 162 ? 17.984 14.703 24.344 1 95.94 162 ARG A CA 1
ATOM 1266 C C . ARG A 1 162 ? 18.109 14.633 22.828 1 95.94 162 ARG A C 1
ATOM 1268 O O . ARG A 1 162 ? 17.578 13.711 22.203 1 95.94 162 ARG A O 1
ATOM 1275 N N . LEU A 1 163 ? 18.922 15.43 22.281 1 96.06 163 LEU A N 1
ATOM 1276 C CA . LEU A 1 163 ? 19.125 15.508 20.844 1 96.06 163 LEU A CA 1
ATOM 1277 C C . LEU A 1 163 ? 19.719 14.211 20.297 1 96.06 163 LEU A C 1
ATOM 1279 O O . LEU A 1 163 ? 19.453 13.812 19.172 1 96.06 163 LEU A O 1
ATOM 1283 N N . ASP A 1 164 ? 20.5 13.617 21.094 1 96.38 164 ASP A N 1
ATOM 1284 C CA . ASP A 1 164 ? 21.141 12.375 20.688 1 96.38 164 ASP A CA 1
ATOM 1285 C C . ASP A 1 164 ? 20.109 11.281 20.406 1 96.38 164 ASP A C 1
ATOM 1287 O O . ASP A 1 164 ? 20.281 10.484 19.484 1 96.38 164 ASP A O 1
ATOM 1291 N N . LEU A 1 165 ? 19.078 11.234 21.188 1 96.69 165 LEU A N 1
ATOM 1292 C CA . LEU A 1 165 ? 18.016 10.273 20.969 1 96.69 165 LEU A CA 1
ATOM 1293 C C . LEU A 1 165 ? 17.312 10.523 19.641 1 96.69 165 LEU A C 1
ATOM 1295 O O . LEU A 1 165 ? 16.969 9.586 18.922 1 96.69 165 LEU A O 1
ATOM 1299 N N . ALA A 1 166 ? 17.062 11.758 19.312 1 97.06 166 ALA A N 1
ATOM 1300 C CA . ALA A 1 166 ? 16.422 12.117 18.047 1 97.06 166 ALA A CA 1
ATOM 1301 C C . ALA A 1 166 ? 17.281 11.664 16.859 1 97.06 166 ALA A C 1
ATOM 1303 O O . ALA A 1 166 ? 16.75 11.125 15.891 1 97.06 166 ALA A O 1
ATOM 1304 N N . GLU A 1 167 ? 18.516 11.875 16.984 1 96.19 167 GLU A N 1
ATOM 1305 C CA . GLU A 1 167 ? 19.438 11.477 15.922 1 96.19 167 GLU A CA 1
ATOM 1306 C C . GLU A 1 167 ? 19.469 9.961 15.75 1 96.19 167 GLU A C 1
ATOM 1308 O O . GLU A 1 167 ? 19.531 9.453 14.633 1 96.19 167 GLU A O 1
ATOM 1313 N N . ASP A 1 168 ? 19.453 9.359 16.828 1 96.94 168 ASP A N 1
ATOM 1314 C CA . ASP A 1 168 ? 19.453 7.898 16.797 1 96.94 168 ASP A CA 1
ATOM 1315 C C . ASP A 1 168 ? 18.219 7.359 16.094 1 96.94 168 ASP A C 1
ATOM 1317 O O . ASP A 1 168 ? 18.281 6.379 15.359 1 96.94 168 ASP A O 1
ATOM 1321 N N . VAL A 1 169 ? 17.031 7.953 16.391 1 97.56 169 VAL A N 1
ATOM 1322 C CA . VAL A 1 169 ? 15.773 7.551 15.766 1 97.56 169 VAL A CA 1
ATOM 1323 C C . VAL A 1 169 ? 15.898 7.66 14.25 1 97.56 169 VAL A C 1
ATOM 1325 O O . VAL A 1 169 ? 15.492 6.75 13.516 1 97.56 169 VAL A O 1
ATOM 1328 N N . ILE A 1 170 ? 16.5 8.695 13.773 1 95.62 170 ILE A N 1
ATOM 1329 C CA . ILE A 1 170 ? 16.656 8.953 12.344 1 95.62 170 ILE A CA 1
ATOM 1330 C C . ILE A 1 170 ? 17.547 7.887 11.719 1 95.62 170 ILE A C 1
ATOM 1332 O O . ILE A 1 170 ? 17.25 7.379 10.641 1 95.62 170 ILE A O 1
ATOM 1336 N N . ALA A 1 171 ? 18.531 7.48 12.453 1 93.5 171 ALA A N 1
ATOM 1337 C CA . ALA A 1 171 ? 19.484 6.492 11.953 1 93.5 171 ALA A CA 1
ATOM 1338 C C . ALA A 1 171 ? 18.859 5.105 11.883 1 93.5 171 ALA A C 1
ATOM 1340 O O . ALA A 1 171 ? 19.141 4.332 10.969 1 93.5 171 ALA A O 1
ATOM 1341 N N . ARG A 1 172 ? 18.016 4.797 12.812 1 95.44 172 ARG A N 1
ATOM 1342 C CA . ARG A 1 172 ? 17.422 3.471 12.914 1 95.44 172 ARG A CA 1
ATOM 1343 C C . ARG A 1 172 ? 16.406 3.246 11.797 1 95.44 172 ARG A C 1
ATOM 1345 O O . ARG A 1 172 ? 16 2.109 11.531 1 95.44 172 ARG A O 1
ATOM 1352 N N . ASP A 1 173 ? 15.961 4.305 11.172 1 94.75 173 ASP A N 1
ATOM 1353 C CA . ASP A 1 173 ? 14.969 4.188 10.109 1 94.75 173 ASP A CA 1
ATOM 1354 C C . ASP A 1 173 ? 15.484 3.318 8.969 1 94.75 173 ASP A C 1
ATOM 1356 O O . ASP A 1 173 ? 14.711 2.641 8.297 1 94.75 173 ASP A O 1
ATOM 1360 N N . THR A 1 174 ? 16.781 3.318 8.758 1 93.38 174 THR A N 1
ATOM 1361 C CA . THR A 1 174 ? 17.391 2.498 7.715 1 93.38 174 THR A CA 1
ATOM 1362 C C . THR A 1 174 ? 17.125 1.017 7.969 1 93.38 174 THR A C 1
ATOM 1364 O O . THR A 1 174 ? 16.938 0.243 7.027 1 93.38 174 THR A O 1
ATOM 1367 N N . ASP A 1 175 ? 17.109 0.665 9.242 1 95.5 175 ASP A N 1
ATOM 1368 C CA . ASP A 1 175 ? 16.844 -0.725 9.602 1 95.5 175 ASP A CA 1
ATOM 1369 C C . ASP A 1 175 ? 15.422 -1.129 9.234 1 95.5 175 ASP A C 1
ATOM 1371 O O . ASP A 1 175 ? 15.188 -2.248 8.773 1 95.5 175 ASP A O 1
ATOM 1375 N N . VAL A 1 176 ? 14.523 -0.228 9.438 1 96.81 176 VAL A N 1
ATOM 1376 C CA . VAL A 1 176 ? 13.133 -0.498 9.102 1 96.81 176 VAL A CA 1
ATOM 1377 C C . VAL A 1 176 ? 12.984 -0.644 7.59 1 96.81 176 VAL A C 1
ATOM 1379 O O . VAL A 1 176 ? 12.312 -1.562 7.113 1 96.81 176 VAL A O 1
ATOM 1382 N N . ASP A 1 177 ? 13.648 0.161 6.84 1 94.56 177 ASP A N 1
ATOM 1383 C CA . ASP A 1 177 ? 13.594 0.132 5.383 1 94.56 177 ASP A CA 1
ATOM 1384 C C . ASP A 1 177 ? 14.125 -1.193 4.84 1 94.56 177 ASP A C 1
ATOM 1386 O O . ASP A 1 177 ? 13.523 -1.79 3.947 1 94.56 177 ASP A O 1
ATOM 1390 N N . ARG A 1 178 ? 15.203 -1.593 5.422 1 95.38 178 ARG A N 1
ATOM 1391 C CA . ARG A 1 178 ? 15.836 -2.828 4.965 1 95.38 178 ARG A CA 1
ATOM 1392 C C . ARG A 1 178 ? 14.898 -4.02 5.16 1 95.38 178 ARG A C 1
ATOM 1394 O O . ARG A 1 178 ? 14.789 -4.879 4.285 1 95.38 178 ARG A O 1
ATOM 1401 N N . LEU A 1 179 ? 14.281 -4.016 6.289 1 96.5 179 LEU A N 1
ATOM 1402 C CA . LEU A 1 179 ? 13.367 -5.113 6.586 1 96.5 179 LEU A CA 1
ATOM 1403 C C . LEU A 1 179 ? 12.141 -5.055 5.688 1 96.5 179 LEU A C 1
ATOM 1405 O O . LEU A 1 179 ? 11.648 -6.09 5.234 1 96.5 179 LEU A O 1
ATOM 1409 N N . HIS A 1 180 ? 11.68 -3.861 5.395 1 97 180 HIS A N 1
ATOM 1410 C CA . HIS A 1 180 ? 10.555 -3.715 4.484 1 97 180 HIS A CA 1
ATOM 1411 C C . HIS A 1 180 ? 10.906 -4.215 3.086 1 97 180 HIS A C 1
ATOM 1413 O O . HIS A 1 180 ? 10.109 -4.902 2.449 1 97 180 HIS A O 1
ATOM 1419 N N . TRP A 1 181 ? 12.102 -3.883 2.637 1 95.5 181 TRP A N 1
ATOM 1420 C CA . TRP A 1 181 ? 12.539 -4.332 1.316 1 95.5 181 TRP A CA 1
ATOM 1421 C C . TRP A 1 181 ? 12.641 -5.852 1.263 1 95.5 181 TRP A C 1
ATOM 1423 O O . TRP A 1 181 ? 12.336 -6.465 0.236 1 95.5 181 TRP A O 1
ATOM 1433 N N . LEU A 1 182 ? 13.07 -6.402 2.367 1 95.31 182 LEU A N 1
ATOM 1434 C CA . LEU A 1 182 ? 13.156 -7.855 2.434 1 95.31 182 LEU A CA 1
ATOM 1435 C C . LEU A 1 182 ? 11.773 -8.484 2.285 1 95.31 182 LEU A C 1
ATOM 1437 O O . LEU A 1 182 ? 11.594 -9.438 1.521 1 95.31 182 LEU A O 1
ATOM 1441 N N . VAL A 1 183 ? 10.797 -7.977 2.99 1 96.19 183 VAL A N 1
ATOM 1442 C CA . VAL A 1 183 ? 9.438 -8.484 2.912 1 96.19 183 VAL A CA 1
ATOM 1443 C C . VAL A 1 183 ? 8.906 -8.328 1.489 1 96.19 183 VAL A C 1
ATOM 1445 O O . VAL A 1 183 ? 8.266 -9.242 0.953 1 96.19 183 VAL A O 1
ATOM 1448 N N . HIS A 1 184 ? 9.18 -7.184 0.923 1 94.56 184 HIS A N 1
ATOM 1449 C CA . HIS A 1 184 ? 8.766 -6.926 -0.451 1 94.56 184 HIS A CA 1
ATOM 1450 C C . HIS A 1 184 ? 9.383 -7.934 -1.412 1 94.56 184 HIS A C 1
ATOM 1452 O O . HIS A 1 184 ? 8.695 -8.453 -2.299 1 94.56 184 HIS A O 1
ATOM 1458 N N . ARG A 1 185 ? 10.625 -8.188 -1.251 1 93.38 185 ARG A N 1
ATOM 1459 C CA . ARG A 1 185 ? 11.32 -9.172 -2.074 1 93.38 185 ARG A CA 1
ATOM 1460 C C . ARG A 1 185 ? 10.695 -10.555 -1.928 1 93.38 185 ARG A C 1
ATOM 1462 O O . ARG A 1 185 ? 10.43 -11.227 -2.924 1 93.38 185 ARG A O 1
ATOM 1469 N N . GLN A 1 186 ? 10.477 -10.945 -0.725 1 92.69 186 GLN A N 1
ATOM 1470 C CA . GLN A 1 186 ? 9.883 -12.25 -0.475 1 92.69 186 GLN A CA 1
ATOM 1471 C C . GLN A 1 186 ? 8.5 -12.359 -1.116 1 92.69 186 GLN A C 1
ATOM 1473 O O . GLN A 1 186 ? 8.156 -13.391 -1.7 1 92.69 186 GLN A O 1
ATOM 1478 N N . PHE A 1 187 ? 7.789 -11.359 -1.003 1 93.06 187 PHE A N 1
ATOM 1479 C CA . PHE A 1 187 ? 6.48 -11.312 -1.642 1 93.06 187 PHE A CA 1
ATOM 1480 C C . PHE A 1 187 ? 6.605 -11.484 -3.15 1 93.06 187 PHE A C 1
ATOM 1482 O O . PHE A 1 187 ? 5.898 -12.297 -3.748 1 93.06 187 PHE A O 1
ATOM 1489 N N . SER A 1 188 ? 7.492 -10.727 -3.766 1 89.62 188 SER A N 1
ATOM 1490 C CA . SER A 1 188 ? 7.707 -10.797 -5.207 1 89.62 188 SER A CA 1
ATOM 1491 C C . SER A 1 188 ? 8.102 -12.203 -5.637 1 89.62 188 SER A C 1
ATOM 1493 O O . SER A 1 188 ? 7.617 -12.703 -6.656 1 89.62 188 SER A O 1
ATOM 1495 N N . LEU A 1 189 ? 8.922 -12.859 -4.852 1 87.19 189 LEU A N 1
ATOM 1496 C CA . LEU A 1 189 ? 9.383 -14.211 -5.164 1 87.19 189 LEU A CA 1
ATOM 1497 C C . LEU A 1 189 ? 8.234 -15.211 -5.074 1 87.19 189 LEU A C 1
ATOM 1499 O O . LEU A 1 189 ? 8.102 -16.094 -5.93 1 87.19 189 LEU A O 1
ATOM 1503 N N . ILE A 1 190 ? 7.418 -15.031 -4.094 1 86.06 190 ILE A N 1
ATOM 1504 C CA . ILE A 1 190 ? 6.32 -15.961 -3.852 1 86.06 190 ILE A CA 1
ATOM 1505 C C . ILE A 1 190 ? 5.273 -15.82 -4.953 1 86.06 190 ILE A C 1
ATOM 1507 O O . ILE A 1 190 ? 4.727 -16.812 -5.434 1 86.06 190 ILE A O 1
ATOM 1511 N N . VAL A 1 191 ? 5.055 -14.656 -5.336 1 81.94 191 VAL A N 1
ATOM 1512 C CA . VAL A 1 191 ? 4.039 -14.375 -6.348 1 81.94 191 VAL A CA 1
ATOM 1513 C C . VAL A 1 191 ? 4.488 -14.938 -7.695 1 81.94 191 VAL A C 1
ATOM 1515 O O . VAL A 1 191 ? 3.664 -15.406 -8.484 1 81.94 191 VAL A O 1
ATOM 1518 N N . ASP A 1 192 ? 5.77 -14.961 -7.914 1 75.94 192 ASP A N 1
ATOM 1519 C CA . ASP A 1 192 ? 6.297 -15.359 -9.219 1 75.94 192 ASP A CA 1
ATOM 1520 C C . ASP A 1 192 ? 6.637 -16.844 -9.234 1 75.94 192 ASP A C 1
ATOM 1522 O O . ASP A 1 192 ? 6.805 -17.438 -10.305 1 75.94 192 ASP A O 1
ATOM 1526 N N . ASN A 1 193 ? 6.785 -17.328 -8.047 1 74.62 193 ASN A N 1
ATOM 1527 C CA . ASN A 1 193 ? 7.254 -18.703 -7.957 1 74.62 193 ASN A CA 1
ATOM 1528 C C . ASN A 1 193 ? 6.359 -19.547 -7.051 1 74.62 193 ASN A C 1
ATOM 1530 O O . ASN A 1 193 ? 6.598 -19.625 -5.844 1 74.62 193 ASN A O 1
ATOM 1534 N N . PRO A 1 194 ? 5.453 -20.25 -7.637 1 70.62 194 PRO A N 1
ATOM 1535 C CA . PRO A 1 194 ? 4.535 -21.062 -6.84 1 70.62 194 PRO A CA 1
ATOM 1536 C C . PRO A 1 194 ? 5.254 -22.109 -5.988 1 70.62 194 PRO A C 1
ATOM 1538 O O . PRO A 1 194 ? 4.781 -22.469 -4.906 1 70.62 194 PRO A O 1
ATOM 1541 N N . SER A 1 195 ? 6.398 -22.625 -6.527 1 70.75 195 SER A N 1
ATOM 1542 C CA . SER A 1 195 ? 7.145 -23.641 -5.781 1 70.75 195 SER A CA 1
ATOM 1543 C C . SER A 1 195 ? 7.66 -23.078 -4.461 1 70.75 195 SER A C 1
ATOM 1545 O O . SER A 1 195 ? 7.684 -23.766 -3.447 1 70.75 195 SER A O 1
ATOM 1547 N N . LEU A 1 196 ? 8.055 -21.859 -4.547 1 77.44 196 LEU A N 1
ATOM 1548 C CA . LEU A 1 196 ? 8.531 -21.219 -3.326 1 77.44 196 LEU A CA 1
ATOM 1549 C C . LEU A 1 196 ? 7.387 -21.031 -2.336 1 77.44 196 LEU A C 1
ATOM 1551 O O . LEU A 1 196 ? 7.57 -21.188 -1.127 1 77.44 196 LEU A O 1
ATOM 1555 N N . SER A 1 197 ? 6.25 -20.656 -2.826 1 78 197 SER A N 1
ATOM 1556 C CA . SER A 1 197 ? 5.051 -20.516 -2.002 1 78 197 SER A CA 1
ATOM 1557 C C . SER A 1 197 ? 4.766 -21.812 -1.234 1 78 197 SER A C 1
ATOM 1559 O O . SER A 1 197 ? 4.469 -21.766 -0.039 1 78 197 SER A O 1
ATOM 1561 N N . LEU A 1 198 ? 4.91 -22.875 -1.882 1 72.94 198 LEU A N 1
ATOM 1562 C CA . LEU A 1 198 ? 4.66 -24.172 -1.269 1 72.94 198 LEU A CA 1
ATOM 1563 C C . LEU A 1 198 ? 5.719 -24.484 -0.218 1 72.94 198 LEU A C 1
ATOM 1565 O O . LEU A 1 198 ? 5.391 -24.969 0.873 1 72.94 198 LEU A O 1
ATOM 1569 N N . LYS A 1 199 ? 6.91 -24.25 -0.578 1 74 199 LYS A N 1
ATOM 1570 C CA . LYS A 1 199 ? 8.023 -24.531 0.325 1 74 199 LYS A CA 1
ATOM 1571 C C . LYS A 1 199 ? 7.91 -23.719 1.611 1 74 199 LYS A C 1
ATOM 1573 O O . LYS A 1 199 ? 8.195 -24.219 2.699 1 74 199 LYS A O 1
ATOM 1578 N N . MET A 1 200 ? 7.461 -22.516 1.433 1 79.75 200 MET A N 1
ATOM 1579 C CA . MET A 1 200 ? 7.367 -21.625 2.584 1 79.75 200 MET A CA 1
ATOM 1580 C C . MET A 1 200 ? 6.031 -21.797 3.299 1 79.75 200 MET A C 1
ATOM 1582 O O . MET A 1 200 ? 5.848 -21.297 4.41 1 79.75 200 MET A O 1
ATOM 1586 N N . GLY A 1 201 ? 5.094 -22.578 2.684 1 77.62 201 GLY A N 1
ATOM 1587 C CA . GLY A 1 201 ? 3.779 -22.781 3.273 1 77.62 201 GLY A CA 1
ATOM 1588 C C . GLY A 1 201 ? 2.963 -21.5 3.357 1 77.62 201 GLY A C 1
ATOM 1589 O O . GLY A 1 201 ? 2.234 -21.281 4.328 1 77.62 201 GLY A O 1
ATOM 1590 N N . ILE A 1 202 ? 3.271 -20.625 2.412 1 84.25 202 ILE A N 1
ATOM 1591 C CA . ILE A 1 202 ? 2.582 -19.328 2.42 1 84.25 202 ILE A CA 1
ATOM 1592 C C . ILE A 1 202 ? 1.965 -19.062 1.048 1 84.25 202 ILE A C 1
ATOM 1594 O O . ILE A 1 202 ? 2.643 -19.188 0.024 1 84.25 202 ILE A O 1
ATOM 1598 N N . THR A 1 203 ? 0.697 -18.781 1.015 1 82.38 203 THR A N 1
ATOM 1599 C CA . THR A 1 203 ? 0.031 -18.469 -0.245 1 82.38 203 THR A CA 1
ATOM 1600 C C . THR A 1 203 ? 0.347 -17.047 -0.682 1 82.38 203 THR A C 1
ATOM 1602 O O . THR A 1 203 ? 0.697 -16.203 0.145 1 82.38 203 THR A O 1
ATOM 1605 N N . PRO A 1 204 ? 0.258 -16.766 -1.929 1 84.06 204 PRO A N 1
ATOM 1606 C CA . PRO A 1 204 ? 0.468 -15.406 -2.406 1 84.06 204 PRO A CA 1
ATOM 1607 C C . PRO A 1 204 ? -0.438 -14.391 -1.712 1 84.06 204 PRO A C 1
ATOM 1609 O O . PRO A 1 204 ? -0.012 -13.266 -1.43 1 84.06 204 PRO A O 1
ATOM 1612 N N . GLY A 1 205 ? -1.676 -14.797 -1.402 1 85.25 205 GLY A N 1
ATOM 1613 C CA . GLY A 1 205 ? -2.586 -13.914 -0.689 1 85.25 205 GLY A CA 1
ATOM 1614 C C . GLY A 1 205 ? -2.086 -13.531 0.691 1 85.25 205 GLY A C 1
ATOM 1615 O O . GLY A 1 205 ? -2.152 -12.367 1.079 1 85.25 205 GLY A O 1
ATOM 1616 N N . ILE A 1 206 ? -1.584 -14.516 1.353 1 89.19 206 ILE A N 1
ATOM 1617 C CA . ILE A 1 206 ? -1.047 -14.266 2.686 1 89.19 206 ILE A CA 1
ATOM 1618 C C . ILE A 1 206 ? 0.207 -13.398 2.584 1 89.19 206 ILE A C 1
ATOM 1620 O O . ILE A 1 206 ? 0.393 -12.469 3.373 1 89.19 206 ILE A O 1
ATOM 1624 N N . ALA A 1 207 ? 1.082 -13.734 1.622 1 92 207 ALA A N 1
ATOM 1625 C CA . ALA A 1 207 ? 2.289 -12.938 1.402 1 92 207 ALA A CA 1
ATOM 1626 C C . ALA A 1 207 ? 1.943 -11.484 1.103 1 92 207 ALA A C 1
ATOM 1628 O O . ALA A 1 207 ? 2.617 -10.57 1.58 1 92 207 ALA A O 1
ATOM 1629 N N . ALA A 1 208 ? 0.893 -11.328 0.333 1 90.88 208 ALA A N 1
ATOM 1630 C CA . ALA A 1 208 ? 0.433 -9.977 0.009 1 90.88 208 ALA A CA 1
ATOM 1631 C C . ALA A 1 208 ? 0.021 -9.219 1.269 1 90.88 208 ALA A C 1
ATOM 1633 O O . ALA A 1 208 ? 0.306 -8.031 1.405 1 90.88 208 ALA A O 1
ATOM 1634 N N . THR A 1 209 ? -0.662 -9.844 2.182 1 92.81 209 THR A N 1
ATOM 1635 C CA . THR A 1 209 ? -1.083 -9.25 3.441 1 92.81 209 THR A CA 1
ATOM 1636 C C . THR A 1 209 ? 0.124 -8.766 4.242 1 92.81 209 THR A C 1
ATOM 1638 O O . THR A 1 209 ? 0.136 -7.633 4.734 1 92.81 209 THR A O 1
ATOM 1641 N N . TYR A 1 210 ? 1.129 -9.586 4.305 1 94.62 210 TYR A N 1
ATOM 1642 C CA . TYR A 1 210 ? 2.33 -9.219 5.047 1 94.62 210 TYR A CA 1
ATOM 1643 C C . TYR A 1 210 ? 3.039 -8.039 4.387 1 94.62 210 TYR A C 1
ATOM 1645 O O . TYR A 1 210 ? 3.566 -7.16 5.07 1 94.62 210 TYR A O 1
ATOM 1653 N N . TYR A 1 211 ? 3.043 -8.062 3.088 1 95.38 211 TYR A N 1
ATOM 1654 C CA . TYR A 1 211 ? 3.645 -6.941 2.367 1 95.38 211 TYR A CA 1
ATOM 1655 C C . TYR A 1 211 ? 2.93 -5.637 2.695 1 95.38 211 TYR A C 1
ATOM 1657 O O . TYR A 1 211 ? 3.576 -4.621 2.973 1 95.38 211 TYR A O 1
ATOM 1665 N N . GLN A 1 212 ? 1.604 -5.664 2.643 1 94.5 212 GLN A N 1
ATOM 1666 C CA . GLN A 1 212 ? 0.824 -4.473 2.953 1 94.5 212 GLN A CA 1
ATOM 1667 C C . GLN A 1 212 ? 1.125 -3.965 4.359 1 94.5 212 GLN A C 1
ATOM 1669 O O . GLN A 1 212 ? 1.302 -2.764 4.57 1 94.5 212 GLN A O 1
ATOM 1674 N N . ILE A 1 213 ? 1.165 -4.855 5.285 1 97.12 213 ILE A N 1
ATOM 1675 C CA . ILE A 1 213 ? 1.41 -4.5 6.68 1 97.12 213 ILE A CA 1
ATOM 1676 C C . ILE A 1 213 ? 2.818 -3.924 6.824 1 97.12 213 ILE A C 1
ATOM 1678 O O . ILE A 1 213 ? 3.016 -2.916 7.508 1 97.12 213 ILE A O 1
ATOM 1682 N N . SER A 1 214 ? 3.781 -4.574 6.188 1 97.69 214 SER A N 1
ATOM 1683 C CA . SER A 1 214 ? 5.16 -4.098 6.23 1 97.69 214 SER A CA 1
ATOM 1684 C C . SER A 1 214 ? 5.266 -2.666 5.719 1 97.69 214 SER A C 1
ATOM 1686 O O . SER A 1 214 ? 5.992 -1.849 6.289 1 97.69 214 SER A O 1
ATOM 1688 N N . ARG A 1 215 ? 4.594 -2.4 4.691 1 95.12 215 ARG A N 1
ATOM 1689 C CA . ARG A 1 215 ? 4.59 -1.056 4.125 1 95.12 215 ARG A CA 1
ATOM 1690 C C . ARG A 1 215 ? 4.039 -0.043 5.125 1 95.12 215 ARG A C 1
ATOM 1692 O O . ARG A 1 215 ? 4.566 1.063 5.25 1 95.12 215 ARG A O 1
ATOM 1699 N N . ILE A 1 216 ? 2.998 -0.413 5.746 1 96.44 216 ILE A N 1
ATOM 1700 C CA . ILE A 1 216 ? 2.393 0.473 6.734 1 96.44 216 ILE A CA 1
ATOM 1701 C C . ILE A 1 216 ? 3.381 0.729 7.867 1 96.44 216 ILE A C 1
ATOM 1703 O O . ILE A 1 216 ? 3.559 1.871 8.297 1 96.44 216 ILE A O 1
ATOM 1707 N N . ILE A 1 217 ? 4.047 -0.315 8.344 1 98.12 217 ILE A N 1
ATOM 1708 C CA . ILE A 1 217 ? 5.008 -0.162 9.43 1 98.12 217 ILE A CA 1
ATOM 1709 C C . ILE A 1 217 ? 6.148 0.754 8.984 1 98.12 217 ILE A C 1
ATOM 1711 O O . ILE A 1 217 ? 6.605 1.599 9.758 1 98.12 217 ILE A O 1
ATOM 1715 N N . GLU A 1 218 ? 6.586 0.537 7.789 1 97.31 218 GLU A N 1
ATOM 1716 C CA . GLU A 1 218 ? 7.609 1.411 7.23 1 97.31 218 GLU A CA 1
ATOM 1717 C C . GLU A 1 218 ? 7.156 2.867 7.23 1 97.31 218 GLU A C 1
ATOM 1719 O O . GLU A 1 218 ? 7.934 3.768 7.547 1 97.31 218 GLU A O 1
ATOM 1724 N N . ARG A 1 219 ? 5.93 3.133 6.945 1 94.19 219 ARG A N 1
ATOM 1725 C CA . ARG A 1 219 ? 5.383 4.484 6.941 1 94.19 219 ARG A CA 1
ATOM 1726 C C . ARG A 1 219 ? 5.32 5.055 8.352 1 94.19 219 ARG A C 1
ATOM 1728 O O . ARG A 1 219 ? 5.539 6.254 8.555 1 94.19 219 ARG A O 1
ATOM 1735 N N . VAL A 1 220 ? 4.922 4.219 9.25 1 97.44 220 VAL A N 1
ATOM 1736 C CA . VAL A 1 220 ? 4.957 4.652 10.641 1 97.44 220 VAL A CA 1
ATOM 1737 C C . VAL A 1 220 ? 6.379 5.059 11.023 1 97.44 220 VAL A C 1
ATOM 1739 O O . VAL A 1 220 ? 6.582 6.074 11.688 1 97.44 220 VAL A O 1
ATOM 1742 N N . GLY A 1 221 ? 7.359 4.246 10.617 1 97.56 221 GLY A N 1
ATOM 1743 C CA . GLY A 1 221 ? 8.75 4.609 10.828 1 97.56 221 GLY A CA 1
ATOM 1744 C C . GLY A 1 221 ? 9.109 5.961 10.242 1 97.56 221 GLY A C 1
ATOM 1745 O O . GLY A 1 221 ? 9.766 6.773 10.898 1 97.56 221 GLY A O 1
ATOM 1746 N N . ASP A 1 222 ? 8.664 6.215 9.062 1 94 222 ASP A N 1
ATOM 1747 C CA . ASP A 1 222 ? 8.906 7.492 8.398 1 94 222 ASP A CA 1
ATOM 1748 C C . ASP A 1 222 ? 8.359 8.656 9.234 1 94 222 ASP A C 1
ATOM 1750 O O . ASP A 1 222 ? 9.023 9.68 9.383 1 94 222 ASP A O 1
ATOM 1754 N N . HIS A 1 223 ? 7.176 8.508 9.656 1 95.31 223 HIS A N 1
ATOM 1755 C CA . HIS A 1 223 ? 6.566 9.578 10.453 1 95.31 223 HIS A CA 1
ATOM 1756 C C . HIS A 1 223 ? 7.285 9.742 11.789 1 95.31 223 HIS A C 1
ATOM 1758 O O . HIS A 1 223 ? 7.371 10.859 12.312 1 95.31 223 HIS A O 1
ATOM 1764 N N . THR A 1 224 ? 7.785 8.688 12.312 1 98.12 224 THR A N 1
ATOM 1765 C CA . THR A 1 224 ? 8.555 8.781 13.547 1 98.12 224 THR A CA 1
ATOM 1766 C C . THR A 1 224 ? 9.828 9.594 13.336 1 98.12 224 THR A C 1
ATOM 1768 O O . THR A 1 224 ? 10.258 10.336 14.227 1 98.12 224 THR A O 1
ATOM 1771 N N . VAL A 1 225 ? 10.406 9.414 12.203 1 97.31 225 VAL A N 1
ATOM 1772 C CA . VAL A 1 225 ? 11.57 10.227 11.852 1 97.31 225 VAL A CA 1
ATOM 1773 C C . VAL A 1 225 ? 11.18 11.703 11.812 1 97.31 225 VAL A C 1
ATOM 1775 O O . VAL A 1 225 ? 11.906 12.555 12.328 1 97.31 225 VAL A O 1
ATOM 1778 N N . LEU A 1 226 ? 10.047 12.023 11.227 1 94.19 226 LEU A N 1
ATOM 1779 C CA . LEU A 1 226 ? 9.562 13.406 11.18 1 94.19 226 LEU A CA 1
ATOM 1780 C C . LEU A 1 226 ? 9.352 13.953 12.586 1 94.19 226 LEU A C 1
ATOM 1782 O O . LEU A 1 226 ? 9.656 15.125 12.844 1 94.19 226 LEU A O 1
ATOM 1786 N N . ILE A 1 227 ? 8.828 13.125 13.414 1 97.44 227 ILE A N 1
ATOM 1787 C CA . ILE A 1 227 ? 8.633 13.531 14.797 1 97.44 227 ILE A CA 1
ATOM 1788 C C . ILE A 1 227 ? 9.992 13.828 15.438 1 97.44 227 ILE A C 1
ATOM 1790 O O . ILE A 1 227 ? 10.148 14.844 16.125 1 97.44 227 ILE A O 1
ATOM 1794 N N . ALA A 1 228 ? 10.938 12.977 15.211 1 98.06 228 ALA A N 1
ATOM 1795 C CA . ALA A 1 228 ? 12.273 13.164 15.773 1 98.06 228 ALA A CA 1
ATOM 1796 C C . ALA A 1 228 ? 12.914 14.453 15.266 1 98.06 228 ALA A C 1
ATOM 1798 O O . ALA A 1 228 ? 13.523 15.195 16.031 1 98.06 228 ALA A O 1
ATOM 1799 N N . GLU A 1 229 ? 12.812 14.688 14.023 1 96.44 229 GLU A N 1
ATOM 1800 C CA . GLU A 1 229 ? 13.352 15.914 13.445 1 96.44 229 GLU A CA 1
ATOM 1801 C C . GLU A 1 229 ? 12.695 17.156 14.055 1 96.44 229 GLU A C 1
ATOM 1803 O O . GLU A 1 229 ? 13.375 18.125 14.367 1 96.44 229 GLU A O 1
ATOM 1808 N N . ALA A 1 230 ? 11.398 17.109 14.133 1 95.12 230 ALA A N 1
ATOM 1809 C CA . ALA A 1 230 ? 10.656 18.219 14.734 1 95.12 230 ALA A CA 1
ATOM 1810 C C . ALA A 1 230 ? 11.039 18.406 16.203 1 95.12 230 ALA A C 1
ATOM 1812 O O . ALA A 1 230 ? 11.148 19.531 16.688 1 95.12 230 ALA A O 1
ATOM 1813 N N . ALA A 1 231 ? 11.18 17.281 16.891 1 96.75 231 ALA A N 1
ATOM 1814 C CA . ALA A 1 231 ? 11.602 17.328 18.297 1 96.75 231 ALA A CA 1
ATOM 1815 C C . ALA A 1 231 ? 12.953 18.031 18.422 1 96.75 231 ALA A C 1
ATOM 1817 O O . ALA A 1 231 ? 13.148 18.859 19.328 1 96.75 231 ALA A O 1
ATOM 1818 N N . ALA A 1 232 ? 13.859 17.719 17.562 1 96.25 232 ALA A N 1
ATOM 1819 C CA . ALA A 1 232 ? 15.172 18.344 17.578 1 96.25 232 ALA A CA 1
ATOM 1820 C C . ALA A 1 232 ? 15.055 19.859 17.422 1 96.25 232 ALA A C 1
ATOM 1822 O O . ALA A 1 232 ? 15.727 20.625 18.125 1 96.25 232 ALA A O 1
ATOM 1823 N N . THR A 1 233 ? 14.227 20.281 16.547 1 94.56 233 THR A N 1
ATOM 1824 C CA . THR A 1 233 ? 13.984 21.703 16.328 1 94.56 233 THR A CA 1
ATOM 1825 C C . THR A 1 233 ? 13.438 22.359 17.594 1 94.56 233 THR A C 1
ATOM 1827 O O . THR A 1 233 ? 13.875 23.438 17.984 1 94.56 233 THR A O 1
ATOM 1830 N N . LEU A 1 234 ? 12.5 21.719 18.219 1 95 234 LEU A N 1
ATOM 1831 C CA . LEU A 1 234 ? 11.859 22.266 19.406 1 95 234 LEU A CA 1
ATOM 1832 C C . LEU A 1 234 ? 12.836 22.312 20.578 1 95 234 LEU A C 1
ATOM 1834 O O . LEU A 1 234 ? 12.766 23.219 21.422 1 95 234 LEU A O 1
ATOM 1838 N N . ILE A 1 235 ? 13.68 21.359 20.672 1 94.69 235 ILE A N 1
ATOM 1839 C CA . ILE A 1 235 ? 14.695 21.344 21.719 1 94.69 235 ILE A CA 1
ATOM 1840 C C . ILE A 1 235 ? 15.625 22.547 21.562 1 94.69 235 ILE A C 1
ATOM 1842 O O . ILE A 1 235 ? 15.969 23.203 22.547 1 94.69 235 ILE A O 1
ATOM 1846 N N . GLU A 1 236 ? 15.984 22.812 20.406 1 93.62 236 GLU A N 1
ATOM 1847 C CA . GLU A 1 236 ? 16.906 23.922 20.125 1 93.62 236 GLU A CA 1
ATOM 1848 C C . GLU A 1 236 ? 16.234 25.266 20.375 1 93.62 236 GLU A C 1
ATOM 1850 O O . GLU A 1 236 ? 16.859 26.188 20.891 1 93.62 236 GLU A O 1
ATOM 1855 N N . LYS A 1 237 ? 15 25.422 20.031 1 91.12 237 LYS A N 1
ATOM 1856 C CA . LYS A 1 237 ? 14.32 26.719 20.078 1 91.12 237 LYS A CA 1
ATOM 1857 C C . LYS A 1 237 ? 13.609 26.906 21.406 1 91.12 237 LYS A C 1
ATOM 1859 O O . LYS A 1 237 ? 13.312 28.047 21.812 1 91.12 237 LYS A O 1
ATOM 1864 N N . GLY A 1 238 ? 13.383 25.812 22.125 1 86.38 238 GLY A N 1
ATOM 1865 C CA . GLY A 1 238 ? 12.617 25.844 23.359 1 86.38 238 GLY A CA 1
ATOM 1866 C C . GLY A 1 238 ? 11.133 25.656 23.156 1 86.38 238 GLY A C 1
ATOM 1867 O O . GLY A 1 238 ? 10.586 26.062 22.125 1 86.38 238 GLY A O 1
ATOM 1868 N N . VAL A 1 239 ? 10.531 24.844 24.031 1 82.44 239 VAL A N 1
ATOM 1869 C CA . VAL A 1 239 ? 9.102 24.594 23.922 1 82.44 239 VAL A CA 1
ATOM 1870 C C . VAL A 1 239 ? 8.477 24.547 25.312 1 82.44 239 VAL A C 1
ATOM 1872 O O . VAL A 1 239 ? 9.117 24.125 26.266 1 82.44 239 VAL A O 1
ATOM 1875 N N . ASP A 1 240 ? 7.273 25.172 25.312 1 87.25 240 ASP A N 1
ATOM 1876 C CA . ASP A 1 240 ? 6.496 25.203 26.547 1 87.25 240 ASP A CA 1
ATOM 1877 C C . ASP A 1 240 ? 6.23 23.797 27.062 1 87.25 240 ASP A C 1
ATOM 1879 O O . ASP A 1 240 ? 5.887 22.906 26.297 1 87.25 240 ASP A O 1
ATOM 1883 N N . ARG A 1 241 ? 6.414 23.641 28.422 1 88.88 241 ARG A N 1
ATOM 1884 C CA . ARG A 1 241 ? 6.25 22.328 29.047 1 88.88 241 ARG A CA 1
ATOM 1885 C C . ARG A 1 241 ? 4.809 21.844 28.938 1 88.88 241 ARG A C 1
ATOM 1887 O O . ARG A 1 241 ? 4.559 20.641 28.828 1 88.88 241 ARG A O 1
ATOM 1894 N N . THR A 1 242 ? 3.879 22.688 28.984 1 89.44 242 THR A N 1
ATOM 1895 C CA . THR A 1 242 ? 2.471 22.328 28.859 1 89.44 242 THR A CA 1
ATOM 1896 C C . THR A 1 242 ? 2.176 21.75 27.484 1 89.44 242 THR A C 1
ATOM 1898 O O . THR A 1 242 ? 1.41 20.797 27.344 1 89.44 242 THR A O 1
ATOM 1901 N N . LEU A 1 243 ? 2.811 22.297 26.531 1 90.88 243 LEU A N 1
ATOM 1902 C CA . LEU A 1 243 ? 2.635 21.812 25.156 1 90.88 243 LEU A CA 1
ATOM 1903 C C . LEU A 1 243 ? 3.277 20.438 24.984 1 90.88 243 LEU A C 1
ATOM 1905 O O . LEU A 1 243 ? 2.715 19.562 24.312 1 90.88 243 LEU A O 1
ATOM 1909 N N . VAL A 1 244 ? 4.402 20.266 25.578 1 93.56 244 VAL A N 1
ATOM 1910 C CA . VAL A 1 244 ? 5.086 18.984 25.516 1 93.56 244 VAL A CA 1
ATOM 1911 C C . VAL A 1 244 ? 4.211 17.891 26.141 1 93.56 244 VAL A C 1
ATOM 1913 O O . VAL A 1 244 ? 4.121 16.781 25.609 1 93.56 244 VAL A O 1
ATOM 1916 N N . ALA A 1 245 ? 3.555 18.219 27.188 1 93.81 245 ALA A N 1
ATOM 1917 C CA . ALA A 1 245 ? 2.666 17.266 27.844 1 93.81 245 ALA A CA 1
ATOM 1918 C C . ALA A 1 245 ? 1.493 16.891 26.953 1 93.81 245 ALA A C 1
ATOM 1920 O O . ALA A 1 245 ? 1.087 15.727 26.891 1 93.81 245 ALA A O 1
ATOM 1921 N N . LYS A 1 246 ? 0.949 17.875 26.266 1 93 246 LYS A N 1
ATOM 1922 C CA . LYS A 1 246 ? -0.155 17.609 25.344 1 93 246 LYS A CA 1
ATOM 1923 C C . LYS A 1 246 ? 0.289 16.703 24.203 1 93 246 LYS A C 1
ATOM 1925 O O . LYS A 1 246 ? -0.416 15.766 23.828 1 93 246 LYS A O 1
ATOM 1930 N N . LEU A 1 247 ? 1.415 17.016 23.656 1 95.56 247 LEU A N 1
ATOM 1931 C CA . LEU A 1 247 ? 1.966 16.203 22.578 1 95.56 247 LEU A CA 1
ATOM 1932 C C . LEU A 1 247 ? 2.24 14.781 23.062 1 95.56 247 LEU A C 1
ATOM 1934 O O . LEU A 1 247 ? 2.012 13.82 22.328 1 95.56 247 LEU A O 1
ATOM 1938 N N . THR A 1 248 ? 2.721 14.711 24.25 1 95.56 248 THR A N 1
ATOM 1939 C CA . THR A 1 248 ? 3.01 13.406 24.828 1 95.56 248 THR A CA 1
ATOM 1940 C C . THR A 1 248 ? 1.733 12.578 24.969 1 95.56 248 THR A C 1
ATOM 1942 O O . THR A 1 248 ? 1.729 11.383 24.688 1 95.56 248 THR A O 1
ATOM 1945 N N . GLY A 1 249 ? 0.692 13.203 25.438 1 95.12 249 GLY A N 1
ATOM 1946 C CA . GLY A 1 249 ? -0.589 12.516 25.531 1 95.12 249 GLY A CA 1
ATOM 1947 C C . GLY A 1 249 ? -1.076 12 24.188 1 95.12 249 GLY A C 1
ATOM 1948 O O . GLY A 1 249 ? -1.521 10.852 24.078 1 95.12 249 GLY A O 1
ATOM 1949 N N . LEU A 1 250 ? -1.002 12.805 23.156 1 95.69 250 LEU A N 1
ATOM 1950 C CA . LEU A 1 250 ? -1.383 12.391 21.812 1 95.69 250 LEU A CA 1
ATOM 1951 C C . LEU A 1 250 ? -0.507 11.242 21.328 1 95.69 250 LEU A C 1
ATOM 1953 O O . LEU A 1 250 ? -0.998 10.312 20.688 1 95.69 250 LEU A O 1
ATOM 1957 N N . SER A 1 251 ? 0.756 11.367 21.625 1 97.69 251 SER A N 1
ATOM 1958 C CA . SER A 1 251 ? 1.718 10.344 21.219 1 97.69 251 SER A CA 1
ATOM 1959 C C . SER A 1 251 ? 1.407 9.008 21.875 1 97.69 251 SER A C 1
ATOM 1961 O O . SER A 1 251 ? 1.515 7.957 21.25 1 97.69 251 SER A O 1
ATOM 1963 N N . GLU A 1 252 ? 1.103 9.039 23.125 1 97.25 252 GLU A N 1
ATOM 1964 C CA . GLU A 1 252 ? 0.756 7.82 23.844 1 97.25 252 GLU A CA 1
ATOM 1965 C C . GLU A 1 252 ? -0.45 7.129 23.203 1 97.25 252 GLU A C 1
ATOM 1967 O O . GLU A 1 252 ? -0.476 5.902 23.078 1 97.25 252 GLU A O 1
ATOM 1972 N N . PHE A 1 253 ? -1.396 7.906 22.875 1 96.56 253 PHE A N 1
ATOM 1973 C CA . PHE A 1 253 ? -2.557 7.332 22.203 1 96.56 253 PHE A CA 1
ATOM 1974 C C . PHE A 1 253 ? -2.158 6.691 20.891 1 96.56 253 PHE A C 1
ATOM 1976 O O . PHE A 1 253 ? -2.537 5.555 20.594 1 96.56 253 PHE A O 1
ATOM 1983 N N . SER A 1 254 ? -1.451 7.477 20.078 1 97.56 254 SER A N 1
ATOM 1984 C CA . SER A 1 254 ? -1.033 7 18.766 1 97.56 254 SER A CA 1
ATOM 1985 C C . SER A 1 254 ? -0.239 5.703 18.875 1 97.56 254 SER A C 1
ATOM 1987 O O . SER A 1 254 ? -0.483 4.754 18.125 1 97.56 254 SER A O 1
ATOM 1989 N N . LEU A 1 255 ? 0.671 5.66 19.797 1 98.06 255 LEU A N 1
ATOM 1990 C CA . LEU A 1 255 ? 1.492 4.469 19.984 1 98.06 255 LEU A CA 1
ATOM 1991 C C . LEU A 1 255 ? 0.649 3.301 20.484 1 98.06 255 LEU A C 1
ATOM 1993 O O . LEU A 1 255 ? 0.854 2.16 20.062 1 98.06 255 LEU A O 1
ATOM 1997 N N . ASN A 1 256 ? -0.209 3.588 21.375 1 97.88 256 ASN A N 1
ATOM 1998 C CA . ASN A 1 256 ? -1.078 2.545 21.906 1 97.88 256 ASN A CA 1
ATOM 1999 C C . ASN A 1 256 ? -1.929 1.909 20.812 1 97.88 256 ASN A C 1
ATOM 2001 O O . ASN A 1 256 ? -2.074 0.686 20.766 1 97.88 256 ASN A O 1
ATOM 2005 N N . ILE A 1 257 ? -2.518 2.762 19.984 1 97.81 257 ILE A N 1
ATOM 2006 C CA . ILE A 1 257 ? -3.357 2.256 18.906 1 97.81 257 ILE A CA 1
ATOM 2007 C C . ILE A 1 257 ? -2.508 1.451 17.922 1 97.81 257 ILE A C 1
ATOM 2009 O O . ILE A 1 257 ? -2.963 0.442 17.391 1 97.81 257 ILE A O 1
ATOM 2013 N N . PHE A 1 258 ? -1.3 1.895 17.672 1 98.19 258 PHE A N 1
ATOM 2014 C CA . PHE A 1 258 ? -0.38 1.157 16.812 1 98.19 258 PHE A CA 1
ATOM 2015 C C . PHE A 1 258 ? -0.06 -0.208 17.406 1 98.19 258 PHE A C 1
ATOM 2017 O O . PHE A 1 258 ? -0.124 -1.226 16.719 1 98.19 258 PHE A O 1
ATOM 2024 N N . ASN A 1 259 ? 0.23 -0.246 18.703 1 97.75 259 ASN A N 1
ATOM 2025 C CA . ASN A 1 259 ? 0.492 -1.495 19.406 1 97.75 259 ASN A CA 1
ATOM 2026 C C . ASN A 1 259 ? -0.69 -2.455 19.312 1 97.75 259 ASN A C 1
ATOM 2028 O O . ASN A 1 259 ? -0.508 -3.645 19.047 1 97.75 259 ASN A O 1
ATOM 2032 N N . LYS A 1 260 ? -1.825 -1.933 19.5 1 97.06 260 LYS A N 1
ATOM 2033 C CA . LYS A 1 260 ? -3.033 -2.75 19.422 1 97.06 260 LYS A CA 1
ATOM 2034 C C . LYS A 1 260 ? -3.197 -3.344 18.031 1 97.06 260 LYS A C 1
ATOM 2036 O O . LYS A 1 260 ? -3.594 -4.504 17.875 1 97.06 260 LYS A O 1
ATOM 2041 N N . SER A 1 261 ? -2.957 -2.5 17.031 1 97.56 261 SER A N 1
ATOM 2042 C CA . SER A 1 261 ? -3.123 -2.959 15.656 1 97.56 261 SER A CA 1
ATOM 2043 C C . SER A 1 261 ? -2.145 -4.082 15.328 1 97.56 261 SER A C 1
ATOM 2045 O O . SER A 1 261 ? -2.502 -5.043 14.641 1 97.56 261 SER A O 1
ATOM 2047 N N . ILE A 1 262 ? -0.927 -4.004 15.859 1 96.75 262 ILE A N 1
ATOM 2048 C CA . ILE A 1 262 ? 0.074 -5.043 15.633 1 96.75 262 ILE A CA 1
ATOM 2049 C C . ILE A 1 262 ? -0.326 -6.316 16.375 1 96.75 262 ILE A C 1
ATOM 2051 O O . ILE A 1 262 ? -0.224 -7.418 15.828 1 96.75 262 ILE A O 1
ATOM 2055 N N . GLN A 1 263 ? -0.739 -6.18 17.578 1 95.19 263 GLN A N 1
ATOM 2056 C CA . GLN A 1 263 ? -1.167 -7.336 18.359 1 95.19 263 GLN A CA 1
ATOM 2057 C C . GLN A 1 263 ? -2.34 -8.047 17.688 1 95.19 263 GLN A C 1
ATOM 2059 O O . GLN A 1 263 ? -2.453 -9.273 17.766 1 95.19 263 GLN A O 1
ATOM 2064 N N . ALA A 1 264 ? -3.188 -7.262 17.031 1 94.38 264 ALA A N 1
ATOM 2065 C CA . ALA A 1 264 ? -4.371 -7.812 16.375 1 94.38 264 ALA A CA 1
ATOM 2066 C C . ALA A 1 264 ? -3.984 -8.734 15.227 1 94.38 264 ALA A C 1
ATOM 2068 O O . ALA A 1 264 ? -4.746 -9.633 14.852 1 94.38 264 ALA A O 1
ATOM 2069 N N . ILE A 1 265 ? -2.812 -8.547 14.68 1 91.88 265 ILE A N 1
ATOM 2070 C CA . ILE A 1 265 ? -2.336 -9.406 13.602 1 91.88 265 ILE A CA 1
ATOM 2071 C C . ILE A 1 265 ? -2.234 -10.852 14.094 1 91.88 265 ILE A C 1
ATOM 2073 O O . ILE A 1 265 ? -2.547 -11.789 13.359 1 91.88 265 ILE A O 1
ATOM 2077 N N . TYR A 1 266 ? -1.872 -11.023 15.32 1 87.44 266 TYR A N 1
ATOM 2078 C CA . TYR A 1 266 ? -1.589 -12.344 15.859 1 87.44 266 TYR A CA 1
ATOM 2079 C C . TYR A 1 266 ? -2.828 -12.945 16.516 1 87.44 266 TYR A C 1
ATOM 2081 O O . TYR A 1 266 ? -3 -14.164 16.531 1 87.44 266 TYR A O 1
ATOM 2089 N N . SER A 1 267 ? -3.674 -12.102 17.031 1 85.81 267 SER A N 1
ATOM 2090 C CA . SER A 1 267 ? -4.855 -12.617 17.703 1 85.81 267 SER A CA 1
ATOM 2091 C C . SER A 1 267 ? -5.945 -13.008 16.719 1 85.81 267 SER A C 1
ATOM 2093 O O . SER A 1 267 ? -6.695 -13.953 16.953 1 85.81 267 SER A O 1
ATOM 2095 N N . GLY A 1 268 ? -6.039 -12.242 15.641 1 82.31 268 GLY A N 1
ATOM 2096 C CA . GLY A 1 268 ? -6.996 -12.578 14.594 1 82.31 268 GLY A CA 1
ATOM 2097 C C . GLY A 1 268 ? -8.438 -12.352 15.008 1 82.31 268 GLY A C 1
ATOM 2098 O O . GLY A 1 268 ? -9.297 -13.203 14.773 1 82.31 268 GLY A O 1
ATOM 2099 N N . SER A 1 269 ? -8.773 -11.312 15.5 1 89.06 269 SER A N 1
ATOM 2100 C CA . SER A 1 269 ? -10.125 -11.016 15.969 1 89.06 269 SER A CA 1
ATOM 2101 C C . SER A 1 269 ? -10.742 -9.875 15.164 1 89.06 269 SER A C 1
ATOM 2103 O O . SER A 1 269 ? -10.258 -8.742 15.195 1 89.06 269 SER A O 1
ATOM 2105 N N . ILE A 1 270 ? -11.891 -10.219 14.477 1 91.44 270 ILE A N 1
ATOM 2106 C CA . ILE A 1 270 ? -12.57 -9.203 13.68 1 91.44 270 ILE A CA 1
ATOM 2107 C C . ILE A 1 270 ? -13.141 -8.125 14.602 1 91.44 270 ILE A C 1
ATOM 2109 O O . ILE A 1 270 ? -12.953 -6.93 14.359 1 91.44 270 ILE A O 1
ATOM 2113 N N . PRO A 1 271 ? -13.758 -8.5 15.727 1 92.38 271 PRO A N 1
ATOM 2114 C CA . PRO A 1 271 ? -14.227 -7.465 16.656 1 92.38 271 PRO A CA 1
ATOM 2115 C C . PRO A 1 271 ? -13.086 -6.582 17.172 1 92.38 271 PRO A C 1
ATOM 2117 O O . PRO A 1 271 ? -13.258 -5.367 17.297 1 92.38 271 PRO A O 1
ATOM 2120 N N . GLY A 1 272 ? -11.984 -7.266 17.469 1 93.94 272 GLY A N 1
ATOM 2121 C CA . GLY A 1 272 ? -10.836 -6.488 17.906 1 93.94 272 GLY A CA 1
ATOM 2122 C C . GLY A 1 272 ? -10.375 -5.477 16.875 1 93.94 272 GLY A C 1
ATOM 2123 O O . GLY A 1 272 ? -10.062 -4.336 17.219 1 93.94 272 GLY A O 1
ATOM 2124 N N . ALA A 1 273 ? -10.32 -5.836 15.633 1 95.12 273 ALA A N 1
ATOM 2125 C CA . ALA A 1 273 ? -9.938 -4.941 14.547 1 95.12 273 ALA A CA 1
ATOM 2126 C C . ALA A 1 273 ? -10.93 -3.789 14.406 1 95.12 273 ALA A C 1
ATOM 2128 O O . ALA A 1 273 ? -10.531 -2.635 14.227 1 95.12 273 ALA A O 1
ATOM 2129 N N . ASN A 1 274 ? -12.211 -4.098 14.523 1 94.81 274 ASN A N 1
ATOM 2130 C CA . ASN A 1 274 ? -13.242 -3.064 14.445 1 94.81 274 ASN A CA 1
ATOM 2131 C C . ASN A 1 274 ? -13.117 -2.061 15.594 1 94.81 274 ASN A C 1
ATOM 2133 O O . ASN A 1 274 ? -13.367 -0.869 15.406 1 94.81 274 ASN A O 1
ATOM 2137 N N . LYS A 1 275 ? -12.812 -2.543 16.688 1 95.19 275 LYS A N 1
ATOM 2138 C CA . LYS A 1 275 ? -12.625 -1.664 17.828 1 95.19 275 LYS A CA 1
ATOM 2139 C C . LYS A 1 275 ? -11.508 -0.659 17.578 1 95.19 275 LYS A C 1
ATOM 2141 O O . LYS A 1 275 ? -11.625 0.511 17.953 1 95.19 275 LYS A O 1
ATOM 2146 N N . ILE A 1 276 ? -10.461 -1.081 16.984 1 96.62 276 ILE A N 1
ATOM 2147 C CA . ILE A 1 276 ? -9.336 -0.209 16.672 1 96.62 276 ILE A CA 1
ATOM 2148 C C . ILE A 1 276 ? -9.805 0.914 15.742 1 96.62 276 ILE A C 1
ATOM 2150 O O . ILE A 1 276 ? -9.5 2.086 15.977 1 96.62 276 ILE A O 1
ATOM 2154 N N . ILE A 1 277 ? -10.555 0.546 14.719 1 95.5 277 ILE A N 1
ATOM 2155 C CA . ILE A 1 277 ? -11.039 1.516 13.742 1 95.5 277 ILE A CA 1
ATOM 2156 C C . ILE A 1 277 ? -11.922 2.551 14.445 1 95.5 277 ILE A C 1
ATOM 2158 O O . ILE A 1 277 ? -11.773 3.754 14.219 1 95.5 277 ILE A O 1
ATOM 2162 N N . THR A 1 278 ? -12.75 2.104 15.32 1 94.88 278 THR A N 1
ATOM 2163 C CA . THR A 1 278 ? -13.648 2.986 16.047 1 94.88 278 THR A CA 1
ATOM 2164 C C . THR A 1 278 ? -12.867 3.924 16.969 1 94.88 278 THR A C 1
ATOM 2166 O O . THR A 1 278 ? -13.172 5.117 17.047 1 94.88 278 THR A O 1
ATOM 2169 N N . GLU A 1 279 ? -11.914 3.352 17.625 1 95.38 279 GLU A N 1
ATOM 2170 C CA . GLU A 1 279 ? -11.086 4.16 18.516 1 95.38 279 GLU A CA 1
ATOM 2171 C C . GLU A 1 279 ? -10.367 5.27 17.75 1 95.38 279 GLU A C 1
ATOM 2173 O O . GLU A 1 279 ? -10.258 6.395 18.234 1 95.38 279 GLU A O 1
ATOM 2178 N N . VAL A 1 280 ? -9.883 4.965 16.609 1 94.94 280 VAL A N 1
ATOM 2179 C CA . VAL A 1 280 ? -9.195 5.949 15.781 1 94.94 280 VAL A CA 1
ATOM 2180 C C . VAL A 1 280 ? -10.164 7.062 15.383 1 94.94 280 VAL A C 1
ATOM 2182 O O . VAL A 1 280 ? -9.82 8.242 15.445 1 94.94 280 VAL A O 1
ATOM 2185 N N . GLU A 1 281 ? -11.359 6.699 15.031 1 91.25 281 GLU A N 1
ATOM 2186 C CA . GLU A 1 281 ? -12.375 7.664 14.625 1 91.25 281 GLU A CA 1
ATOM 2187 C C . GLU A 1 281 ? -12.727 8.602 15.773 1 91.25 281 GLU A C 1
ATOM 2189 O O . GLU A 1 281 ? -12.914 9.805 15.562 1 91.25 281 GLU A O 1
ATOM 2194 N N . GLU A 1 282 ? -12.734 8.094 16.875 1 92.31 282 GLU A N 1
ATOM 2195 C CA . GLU A 1 282 ? -13.125 8.867 18.062 1 92.31 282 GLU A CA 1
ATOM 2196 C C . GLU A 1 282 ? -12.039 9.867 18.438 1 92.31 282 GLU A C 1
ATOM 2198 O O . GLU A 1 282 ? -12.328 10.883 19.078 1 92.31 282 GLU A O 1
ATOM 2203 N N . MET A 1 283 ? -10.828 9.609 18.062 1 91.19 283 MET A N 1
ATOM 2204 C CA . MET A 1 283 ? -9.703 10.438 18.484 1 91.19 283 MET A CA 1
ATOM 2205 C C . MET A 1 283 ? -9.422 11.539 17.469 1 91.19 283 MET A C 1
ATOM 2207 O O . MET A 1 283 ? -8.602 12.422 17.719 1 91.19 283 MET A O 1
ATOM 2211 N N . GLU A 1 284 ? -10.117 11.625 16.438 1 85.5 284 GLU A N 1
ATOM 2212 C CA . GLU A 1 284 ? -9.852 12.555 15.336 1 85.5 284 GLU A CA 1
ATOM 2213 C C . GLU A 1 284 ? -9.867 14 15.828 1 85.5 284 GLU A C 1
ATOM 2215 O O . GLU A 1 284 ? -9 14.797 15.469 1 85.5 284 GLU A O 1
ATOM 2220 N N . ALA A 1 285 ? -10.789 14.305 16.703 1 84.38 285 ALA A N 1
ATOM 2221 C CA . ALA A 1 285 ? -10.984 15.68 17.156 1 84.38 285 ALA A CA 1
ATOM 2222 C C . ALA A 1 285 ? -9.828 16.125 18.047 1 84.38 285 ALA A C 1
ATOM 2224 O O . ALA A 1 285 ? -9.523 17.328 18.125 1 84.38 285 ALA A O 1
ATOM 2225 N N . ALA A 1 286 ? -9.18 15.164 18.656 1 87.56 286 ALA A N 1
ATOM 2226 C CA . ALA A 1 286 ? -8.102 15.477 19.578 1 87.56 286 ALA A CA 1
ATOM 2227 C C . ALA A 1 286 ? -6.918 16.109 18.859 1 87.56 286 ALA A C 1
ATOM 2229 O O . ALA A 1 286 ? -6.199 16.938 19.422 1 87.56 286 ALA A O 1
ATOM 2230 N N . TYR A 1 287 ? -6.73 15.906 17.625 1 85.12 287 TYR A N 1
ATOM 2231 C CA . TYR A 1 287 ? -5.59 16.406 16.875 1 85.12 287 TYR A CA 1
ATOM 2232 C C . TYR A 1 287 ? -5.793 17.859 16.469 1 85.12 287 TYR A C 1
ATOM 2234 O O . TYR A 1 287 ? -4.84 18.531 16.062 1 85.12 287 TYR A O 1
ATOM 2242 N N . HIS A 1 288 ? -6.977 18.406 16.75 1 82 288 HIS A N 1
ATOM 2243 C CA . HIS A 1 288 ? -7.266 19.812 16.438 1 82 288 HIS A CA 1
ATOM 2244 C C . HIS A 1 288 ? -7.137 20.688 17.672 1 82 288 HIS A C 1
ATOM 2246 O O . HIS A 1 288 ? -7.094 21.906 17.578 1 82 288 HIS A O 1
ATOM 2252 N N . GLY A 1 289 ? -7.012 20.094 18.703 1 82.19 289 GLY A N 1
ATOM 2253 C CA . GLY A 1 289 ? -7.023 20.812 19.969 1 82.19 289 GLY A CA 1
ATOM 2254 C C . GLY A 1 289 ? -5.777 21.641 20.203 1 82.19 289 GLY A C 1
ATOM 2255 O O . GLY A 1 289 ? -5.758 22.531 21.062 1 82.19 289 GLY A O 1
ATOM 2256 N N . LEU A 1 290 ? -4.77 21.453 19.375 1 83.81 290 LEU A N 1
ATOM 2257 C CA . LEU A 1 290 ? -3.514 22.156 19.578 1 83.81 290 LEU A CA 1
ATOM 2258 C C . LEU A 1 290 ? -3.434 23.406 18.703 1 83.81 290 LEU A C 1
ATOM 2260 O O . LEU A 1 290 ? -2.465 24.156 18.766 1 83.81 290 LEU A O 1
ATOM 2264 N N . ALA A 1 291 ? -4.406 23.734 17.953 1 81.25 291 ALA A N 1
ATOM 2265 C CA . ALA A 1 291 ? -4.379 24.828 16.984 1 81.25 291 ALA A CA 1
ATOM 2266 C C . ALA A 1 291 ? -4.172 26.172 17.672 1 81.25 291 ALA A C 1
ATOM 2268 O O . ALA A 1 291 ? -3.422 27.016 17.188 1 81.25 291 ALA A O 1
ATOM 2269 N N . ASP A 1 292 ? -4.715 26.344 18.844 1 82.69 292 ASP A N 1
ATOM 2270 C CA . ASP A 1 292 ? -4.59 27.594 19.578 1 82.69 292 ASP A CA 1
ATOM 2271 C C . ASP A 1 292 ? -3.16 27.812 20.062 1 82.69 292 ASP A C 1
ATOM 2273 O O . ASP A 1 292 ? -2.627 28.922 19.969 1 82.69 292 ASP A O 1
ATOM 2277 N N . SER A 1 293 ? -2.607 26.766 20.516 1 83.25 293 SER A N 1
ATOM 2278 C CA . SER A 1 293 ? -1.232 26.844 21 1 83.25 293 SER A CA 1
ATOM 2279 C C . SER A 1 293 ? -0.264 27.109 19.844 1 83.25 293 SER A C 1
ATOM 2281 O O . SER A 1 293 ? 0.715 27.844 20.016 1 83.25 293 SER A O 1
ATOM 2283 N N . ILE A 1 294 ? -0.466 26.594 18.797 1 84.81 294 ILE A N 1
ATOM 2284 C CA . ILE A 1 294 ? 0.411 26.703 17.625 1 84.81 294 ILE A CA 1
ATOM 2285 C C . ILE A 1 294 ? 0.375 28.125 17.078 1 84.81 294 ILE A C 1
ATOM 2287 O O . ILE A 1 294 ? 1.408 28.672 16.688 1 84.81 294 ILE A O 1
ATOM 2291 N N . ARG A 1 295 ? -0.754 28.812 17.188 1 81.81 295 ARG A N 1
ATOM 2292 C CA . ARG A 1 295 ? -0.926 30.141 16.625 1 81.81 295 ARG A CA 1
ATOM 2293 C C . ARG A 1 295 ? -0.089 31.172 17.391 1 81.81 295 ARG A C 1
ATOM 2295 O O . ARG A 1 295 ? 0.305 32.188 16.828 1 81.81 295 ARG A O 1
ATOM 2302 N N . LYS A 1 296 ? 0.223 30.891 18.594 1 82.31 296 LYS A N 1
ATOM 2303 C CA . LYS A 1 296 ? 0.935 31.828 19.438 1 82.31 296 LYS A CA 1
ATOM 2304 C C . LYS A 1 296 ? 2.445 31.625 19.344 1 82.31 296 LYS A C 1
ATOM 2306 O O . LYS A 1 296 ? 3.217 32.406 19.922 1 82.31 296 LYS A O 1
ATOM 2311 N N . MET A 1 297 ? 2.859 30.719 18.484 1 84.81 297 MET A N 1
ATOM 2312 C CA . MET A 1 297 ? 4.273 30.344 18.438 1 84.81 297 MET A CA 1
ATOM 2313 C C . MET A 1 297 ? 4.961 31.031 17.25 1 84.81 297 MET A C 1
ATOM 2315 O O . MET A 1 297 ? 4.305 31.422 16.281 1 84.81 297 MET A O 1
ATOM 2319 N N . ARG A 1 298 ? 6.375 31.094 17.438 1 85.62 298 ARG A N 1
ATOM 2320 C CA . ARG A 1 298 ? 7.184 31.516 16.297 1 85.62 298 ARG A CA 1
ATOM 2321 C C . ARG A 1 298 ? 7.156 30.484 15.188 1 85.62 298 ARG A C 1
ATOM 2323 O O . ARG A 1 298 ? 6.902 29.297 15.445 1 85.62 298 ARG A O 1
ATOM 2330 N N . VAL A 1 299 ? 7.5 30.859 14.086 1 81.62 299 VAL A N 1
ATOM 2331 C CA . VAL A 1 299 ? 7.285 30.078 12.875 1 81.62 299 VAL A CA 1
ATOM 2332 C C . VAL A 1 299 ? 8.008 28.734 12.984 1 81.62 299 VAL A C 1
ATOM 2334 O O . VAL A 1 299 ? 7.391 27.672 12.828 1 81.62 299 VAL A O 1
ATOM 2337 N N . PRO A 1 300 ? 9.312 28.672 13.336 1 83.5 300 PRO A N 1
ATOM 2338 C CA . PRO A 1 300 ? 9.977 27.359 13.367 1 83.5 300 PRO A CA 1
ATOM 2339 C C . PRO A 1 300 ? 9.344 26.406 14.383 1 83.5 300 PRO A C 1
ATOM 2341 O O . PRO A 1 300 ? 9.234 25.203 14.117 1 83.5 300 PRO A O 1
ATOM 2344 N N . GLU A 1 301 ? 8.953 26.922 15.461 1 89.19 301 GLU A N 1
ATOM 2345 C CA . GLU A 1 301 ? 8.305 26.109 16.484 1 89.19 301 GLU A CA 1
ATOM 2346 C C . GLU A 1 301 ? 6.922 25.656 16.031 1 89.19 301 GLU A C 1
ATOM 2348 O O . GLU A 1 301 ? 6.543 24.5 16.266 1 89.19 301 GLU A O 1
ATOM 2353 N N . ALA A 1 302 ? 6.219 26.609 15.477 1 87.25 302 ALA A N 1
ATOM 2354 C CA . ALA A 1 302 ? 4.879 26.297 14.984 1 87.25 302 ALA A CA 1
ATOM 2355 C C . ALA A 1 302 ? 4.93 25.172 13.945 1 87.25 302 ALA A C 1
ATOM 2357 O O . ALA A 1 302 ? 4.105 24.25 13.969 1 87.25 302 ALA A O 1
ATOM 2358 N N . VAL A 1 303 ? 5.914 25.219 13.078 1 87.12 303 VAL A N 1
ATOM 2359 C CA . VAL A 1 303 ? 6.082 24.219 12.031 1 87.12 303 VAL A CA 1
ATOM 2360 C C . VAL A 1 303 ? 6.418 22.859 12.664 1 87.12 303 VAL A C 1
ATOM 2362 O O . VAL A 1 303 ? 5.855 21.828 12.281 1 87.12 303 VAL A O 1
ATOM 2365 N N . ALA A 1 304 ? 7.25 22.875 13.57 1 91.81 304 ALA A N 1
ATOM 2366 C CA . ALA A 1 304 ? 7.688 21.641 14.227 1 91.81 304 ALA A CA 1
ATOM 2367 C C . ALA A 1 304 ? 6.531 20.984 14.984 1 91.81 304 ALA A C 1
ATOM 2369 O O . ALA A 1 304 ? 6.324 19.781 14.883 1 91.81 304 ALA A O 1
ATOM 2370 N N . VAL A 1 305 ? 5.75 21.766 15.703 1 91.94 305 VAL A N 1
ATOM 2371 C CA . VAL A 1 305 ? 4.625 21.219 16.469 1 91.94 305 VAL A CA 1
ATOM 2372 C C . VAL A 1 305 ? 3.574 20.672 15.516 1 91.94 305 VAL A C 1
ATOM 2374 O O . VAL A 1 305 ? 3.012 19.594 15.758 1 91.94 305 VAL A O 1
ATOM 2377 N N . THR A 1 306 ? 3.326 21.359 14.484 1 89 306 THR A N 1
ATOM 2378 C CA . THR A 1 306 ? 2.389 20.891 13.477 1 89 306 THR A CA 1
ATOM 2379 C C . THR A 1 306 ? 2.865 19.578 12.867 1 89 306 THR A C 1
ATOM 2381 O O . THR A 1 306 ? 2.068 18.656 12.656 1 89 306 THR A O 1
ATOM 2384 N N . GLN A 1 307 ? 4.109 19.484 12.617 1 90.94 307 GLN A N 1
ATOM 2385 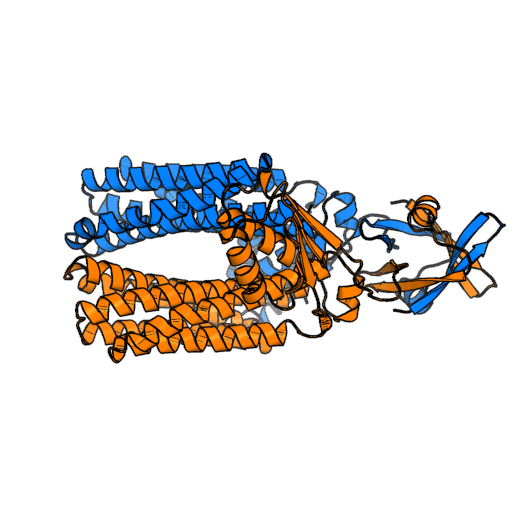C CA . GLN A 1 307 ? 4.688 18.281 12.047 1 90.94 307 GLN A CA 1
ATOM 2386 C C . GLN A 1 307 ? 4.508 17.094 12.984 1 90.94 307 GLN A C 1
ATOM 2388 O O . GLN A 1 307 ? 4.168 15.984 12.539 1 90.94 307 GLN A O 1
ATOM 2393 N N . ILE A 1 308 ? 4.738 17.297 14.188 1 95.62 308 ILE A N 1
ATOM 2394 C CA . ILE A 1 308 ? 4.574 16.234 15.172 1 95.62 308 ILE A CA 1
ATOM 2395 C C . ILE A 1 308 ? 3.111 15.805 15.227 1 95.62 308 ILE A C 1
ATOM 2397 O O . ILE A 1 308 ? 2.803 14.617 15.141 1 95.62 308 ILE A O 1
ATOM 2401 N N . THR A 1 309 ? 2.252 16.766 15.352 1 93.19 309 THR A N 1
ATOM 2402 C CA . THR A 1 309 ? 0.828 16.484 15.492 1 93.19 309 THR A CA 1
ATOM 2403 C C . THR A 1 309 ? 0.308 15.734 14.266 1 93.19 309 THR A C 1
ATOM 2405 O O . THR A 1 309 ? -0.42 14.742 14.398 1 93.19 309 THR A O 1
ATOM 2408 N N . GLN A 1 310 ? 0.691 16.156 13.156 1 89.38 310 GLN A N 1
ATOM 2409 C CA . GLN A 1 310 ? 0.257 15.508 11.922 1 89.38 310 GLN A CA 1
ATOM 2410 C C . GLN A 1 310 ? 0.816 14.094 11.805 1 89.38 310 GLN A C 1
ATOM 2412 O O . GLN A 1 310 ? 0.124 13.18 11.359 1 89.38 310 GLN A O 1
ATOM 2417 N N . SER A 1 311 ? 2.049 13.961 12.125 1 94.81 311 SER A N 1
ATOM 2418 C CA . SER A 1 311 ? 2.664 12.641 12.078 1 94.81 311 SER A CA 1
ATOM 2419 C C . SER A 1 311 ? 1.97 11.672 13.031 1 94.81 311 SER A C 1
ATOM 2421 O O . SER A 1 311 ? 1.722 10.516 12.68 1 94.81 311 SER A O 1
ATOM 2423 N N . LEU A 1 312 ? 1.666 12.164 14.203 1 96.5 312 LEU A N 1
ATOM 2424 C CA . LEU A 1 312 ? 0.953 11.328 15.164 1 96.5 312 LEU A CA 1
ATOM 2425 C C . LEU A 1 312 ? -0.418 10.93 14.625 1 96.5 312 LEU A C 1
ATOM 2427 O O . LEU A 1 312 ? -0.843 9.781 14.789 1 96.5 312 LEU A O 1
ATOM 2431 N N . HIS A 1 313 ? -1.062 11.812 14.039 1 92.94 313 HIS A N 1
ATOM 2432 C CA . HIS A 1 313 ? -2.352 11.523 13.422 1 92.94 313 HIS A CA 1
ATOM 2433 C C . HIS A 1 313 ? -2.219 10.461 12.336 1 92.94 313 HIS A C 1
ATOM 2435 O O . HIS A 1 313 ? -3.035 9.539 12.266 1 92.94 313 HIS A O 1
ATOM 2441 N N . ARG A 1 314 ? -1.217 10.594 11.594 1 92.31 314 ARG A N 1
ATOM 2442 C CA . ARG A 1 314 ? -0.997 9.641 10.508 1 92.31 314 ARG A CA 1
ATOM 2443 C C . ARG A 1 314 ? -0.717 8.25 11.062 1 92.31 314 ARG A C 1
ATOM 2445 O O . ARG A 1 314 ? -1.204 7.25 10.523 1 92.31 314 ARG A O 1
ATOM 2452 N N . ILE A 1 315 ? 0.064 8.203 12.016 1 96.62 315 ILE A N 1
ATOM 2453 C CA . ILE A 1 315 ? 0.374 6.914 12.633 1 96.62 315 ILE A CA 1
ATOM 2454 C C . ILE A 1 315 ? -0.915 6.238 13.094 1 96.62 315 ILE A C 1
ATOM 2456 O O . ILE A 1 315 ? -1.093 5.035 12.906 1 96.62 315 ILE A O 1
ATOM 2460 N N . THR A 1 316 ? -1.844 6.984 13.617 1 96.75 316 THR A N 1
ATOM 2461 C CA . THR A 1 316 ? -3.127 6.438 14.039 1 96.75 316 THR A CA 1
ATOM 2462 C C . THR A 1 316 ? -3.93 5.945 12.844 1 96.75 316 THR A C 1
ATOM 2464 O O . THR A 1 316 ? -4.547 4.879 12.891 1 96.75 316 THR A O 1
ATOM 2467 N N . GLU A 1 317 ? -3.918 6.676 11.828 1 92.5 317 GLU A N 1
ATOM 2468 C CA . GLU A 1 317 ? -4.625 6.281 10.617 1 92.5 317 GLU A CA 1
ATOM 2469 C C . GLU A 1 317 ? -4.031 5.008 10.023 1 92.5 317 GLU A C 1
ATOM 2471 O O . GLU A 1 317 ? -4.766 4.141 9.547 1 92.5 317 GLU A O 1
ATOM 2476 N N . TYR A 1 318 ? -2.74 4.957 10.055 1 95.69 318 TYR A N 1
ATOM 2477 C CA . TYR A 1 318 ? -2.072 3.766 9.547 1 95.69 318 TYR A CA 1
ATOM 2478 C C . TYR A 1 318 ? -2.451 2.537 10.367 1 95.69 318 TYR A C 1
ATOM 2480 O O . TYR A 1 318 ? -2.562 1.435 9.828 1 95.69 318 TYR A O 1
ATOM 2488 N N . SER A 1 319 ? -2.607 2.768 11.648 1 97.25 319 SER A N 1
ATOM 2489 C CA . SER A 1 319 ? -3.057 1.671 12.5 1 97.25 319 SER A CA 1
ATOM 2490 C C . SER A 1 319 ? -4.445 1.192 12.102 1 97.25 319 SER A C 1
ATOM 2492 O O . SER A 1 319 ? -4.723 -0.009 12.109 1 97.25 319 SER A O 1
ATOM 2494 N N . SER A 1 320 ? -5.285 2.125 11.789 1 96 320 SER A N 1
ATOM 2495 C CA . SER A 1 320 ? -6.609 1.774 11.289 1 96 320 SER A CA 1
ATOM 2496 C C . SER A 1 320 ? -6.516 0.998 9.977 1 96 320 SER A C 1
ATOM 2498 O O . SER A 1 320 ? -7.312 0.088 9.734 1 96 320 SER A O 1
ATOM 2500 N N . ASP A 1 321 ? -5.59 1.31 9.148 1 94.44 321 ASP A N 1
ATOM 2501 C CA . ASP A 1 321 ? -5.375 0.591 7.895 1 94.44 321 ASP A CA 1
ATOM 2502 C C . ASP A 1 321 ? -4.996 -0.865 8.156 1 94.44 321 ASP A C 1
ATOM 2504 O O . ASP A 1 321 ? -5.438 -1.764 7.438 1 94.44 321 ASP A O 1
ATOM 2508 N N . ILE A 1 322 ? -4.145 -1.015 9.133 1 96.94 322 ILE A N 1
ATOM 2509 C CA . ILE A 1 322 ? -3.762 -2.379 9.492 1 96.94 322 ILE A CA 1
ATOM 2510 C C . ILE A 1 322 ? -5.004 -3.176 9.883 1 96.94 322 ILE A C 1
ATOM 2512 O O . ILE A 1 322 ? -5.184 -4.312 9.445 1 96.94 322 ILE A O 1
ATOM 2516 N N . ALA A 1 323 ? -5.84 -2.553 10.711 1 96.31 323 ALA A N 1
ATOM 2517 C CA . ALA A 1 323 ? -7.066 -3.211 11.148 1 96.31 323 ALA A CA 1
ATOM 2518 C C . ALA A 1 323 ? -7.941 -3.59 9.953 1 96.31 323 ALA A C 1
ATOM 2520 O O . ALA A 1 323 ? -8.516 -4.68 9.914 1 96.31 323 ALA A O 1
ATOM 2521 N N . GLU A 1 324 ? -8.031 -2.781 9.023 1 93.94 324 GLU A N 1
ATOM 2522 C CA . GLU A 1 324 ? -8.82 -3.055 7.824 1 93.94 324 GLU A CA 1
ATOM 2523 C C . GLU A 1 324 ? -8.234 -4.219 7.027 1 93.94 324 GLU A C 1
ATOM 2525 O O . GLU A 1 324 ? -8.969 -5.074 6.539 1 93.94 324 GLU A O 1
ATOM 2530 N N . ILE A 1 325 ? -6.965 -4.207 6.883 1 94.19 325 ILE A N 1
ATOM 2531 C CA . ILE A 1 325 ? -6.281 -5.293 6.191 1 94.19 325 ILE A CA 1
ATOM 2532 C C . ILE A 1 325 ? -6.586 -6.621 6.887 1 94.19 325 ILE A C 1
ATOM 2534 O O . ILE A 1 325 ? -6.828 -7.633 6.223 1 94.19 325 ILE A O 1
ATOM 2538 N N . LEU A 1 326 ? -6.586 -6.551 8.211 1 94.19 326 LEU A N 1
ATOM 2539 C CA . LEU A 1 326 ? -6.836 -7.758 9 1 94.19 326 LEU A CA 1
ATOM 2540 C C . LEU A 1 326 ? -8.266 -8.25 8.789 1 94.19 326 LEU A C 1
ATOM 2542 O O . LEU A 1 326 ? -8.492 -9.453 8.664 1 94.19 326 LEU A O 1
ATOM 2546 N N . ILE A 1 327 ? -9.172 -7.348 8.766 1 93.88 327 ILE A N 1
ATOM 2547 C CA . ILE A 1 327 ? -10.562 -7.727 8.523 1 93.88 327 ILE A CA 1
ATOM 2548 C C . ILE A 1 327 ? -10.688 -8.398 7.16 1 93.88 327 ILE A C 1
ATOM 2550 O O . ILE A 1 327 ? -11.289 -9.469 7.043 1 93.88 327 ILE A O 1
ATOM 2554 N N . ASN A 1 328 ? -10.094 -7.809 6.16 1 91.38 328 ASN A N 1
ATOM 2555 C CA . ASN A 1 328 ? -10.109 -8.391 4.82 1 91.38 328 ASN A CA 1
ATOM 2556 C C . ASN A 1 328 ? -9.539 -9.797 4.812 1 91.38 328 ASN A C 1
ATOM 2558 O O . ASN A 1 328 ? -10.109 -10.703 4.207 1 91.38 328 ASN A O 1
ATOM 2562 N N . ARG A 1 329 ? -8.5 -9.938 5.516 1 90.25 329 ARG A N 1
ATOM 2563 C CA . ARG A 1 329 ? -7.82 -11.234 5.566 1 90.25 329 ARG A CA 1
ATOM 2564 C C . ARG A 1 329 ? -8.672 -12.266 6.293 1 90.25 329 ARG A C 1
ATOM 2566 O O . ARG A 1 329 ? -8.797 -13.406 5.832 1 90.25 329 ARG A O 1
ATOM 2573 N N . MET A 1 330 ? -9.211 -11.93 7.383 1 90.44 330 MET A N 1
ATOM 2574 C CA . MET A 1 330 ? -9.984 -12.859 8.195 1 90.44 330 MET A CA 1
ATOM 2575 C C . MET A 1 330 ? -11.266 -13.273 7.477 1 90.44 330 MET A C 1
ATOM 2577 O O . MET A 1 330 ? -11.688 -14.43 7.57 1 90.44 330 MET A O 1
ATOM 2581 N N . VAL A 1 331 ? -11.812 -12.359 6.785 1 90.38 331 VAL A N 1
ATOM 2582 C CA . VAL A 1 331 ? -13.031 -12.648 6.035 1 90.38 331 VAL A CA 1
ATOM 2583 C C . VAL A 1 331 ? -12.719 -13.586 4.875 1 90.38 331 VAL A C 1
ATOM 2585 O O . VAL A 1 331 ? -13.547 -14.422 4.504 1 90.38 331 VAL A O 1
ATOM 2588 N N . SER A 1 332 ? -11.57 -13.523 4.336 1 86.81 332 SER A N 1
ATOM 2589 C CA . SER A 1 332 ? -11.188 -14.336 3.188 1 86.81 332 SER A CA 1
ATOM 2590 C C . SER A 1 332 ? -11.023 -15.797 3.578 1 86.81 332 SER A C 1
ATOM 2592 O O . SER A 1 332 ? -11.039 -16.688 2.717 1 86.81 332 SER A O 1
ATOM 2594 N N . GLN A 1 333 ? -10.766 -16.078 4.793 1 79.56 333 GLN A N 1
ATOM 2595 C CA . GLN A 1 333 ? -10.586 -17.438 5.27 1 79.56 333 GLN A CA 1
ATOM 2596 C C . GLN A 1 333 ? -11.922 -18.141 5.488 1 79.56 333 GLN A C 1
ATOM 2598 O O . GLN A 1 333 ? -12.039 -19.344 5.316 1 79.56 333 GLN A O 1
ATOM 2603 N N . MET B 1 1 ? 5.289 -31.875 -2.326 1 71.5 1 MET B N 1
ATOM 2604 C CA . MET B 1 1 ? 5.672 -32 -3.729 1 71.5 1 MET B CA 1
ATOM 2605 C C . MET B 1 1 ? 6.07 -33.438 -4.039 1 71.5 1 MET B C 1
ATOM 2607 O O . MET B 1 1 ? 6.863 -34.062 -3.314 1 71.5 1 MET B O 1
ATOM 2611 N N . GLU B 1 2 ? 5.359 -34.031 -4.879 1 82.56 2 GLU B N 1
ATOM 2612 C CA . GLU B 1 2 ? 5.672 -35.406 -5.328 1 82.56 2 GLU B CA 1
ATOM 2613 C C . GLU B 1 2 ? 6.516 -35.375 -6.598 1 82.56 2 GLU B C 1
ATOM 2615 O O . GLU B 1 2 ? 6.375 -34.5 -7.43 1 82.56 2 GLU B O 1
ATOM 2620 N N . ILE B 1 3 ? 7.492 -36.188 -6.613 1 87.25 3 ILE B N 1
ATOM 2621 C CA . ILE B 1 3 ? 8.32 -36.281 -7.805 1 87.25 3 ILE B CA 1
ATOM 2622 C C . ILE B 1 3 ? 7.828 -37.438 -8.68 1 87.25 3 ILE B C 1
ATOM 2624 O O . ILE B 1 3 ? 7.578 -38.531 -8.18 1 87.25 3 ILE B O 1
ATOM 2628 N N . ARG B 1 4 ? 7.598 -37.156 -9.844 1 89.5 4 ARG B N 1
ATOM 2629 C CA . ARG B 1 4 ? 7.176 -38.188 -10.797 1 89.5 4 ARG B CA 1
ATOM 2630 C C . ARG B 1 4 ? 8.055 -38.156 -12.047 1 89.5 4 ARG B C 1
ATOM 2632 O O . ARG B 1 4 ? 8.523 -37.094 -12.461 1 89.5 4 ARG B O 1
ATOM 2639 N N . LYS B 1 5 ? 8.203 -39.281 -12.594 1 91.62 5 LYS B N 1
ATOM 2640 C CA . LYS B 1 5 ? 9.055 -39.375 -13.781 1 91.62 5 LYS B CA 1
ATOM 2641 C C . LYS B 1 5 ? 8.227 -39.281 -15.062 1 91.62 5 LYS B C 1
ATOM 2643 O O . LYS B 1 5 ? 7.129 -39.844 -15.133 1 91.62 5 LYS B O 1
ATOM 2648 N N . VAL B 1 6 ? 8.836 -38.562 -15.914 1 93 6 VAL B N 1
ATOM 2649 C CA . VAL B 1 6 ? 8.195 -38.438 -17.219 1 93 6 VAL B CA 1
ATOM 2650 C C . VAL B 1 6 ? 8.266 -39.781 -17.953 1 93 6 VAL B C 1
ATOM 2652 O O . VAL B 1 6 ? 9.297 -40.469 -17.922 1 93 6 VAL B O 1
ATOM 2655 N N . GLN B 1 7 ? 7.184 -40.188 -18.469 1 90.69 7 GLN B N 1
ATOM 2656 C CA . GLN B 1 7 ? 7.129 -41.438 -19.234 1 90.69 7 GLN B CA 1
ATOM 2657 C C . GLN B 1 7 ? 6.82 -41.156 -20.703 1 90.69 7 GLN B C 1
ATOM 2659 O O . GLN B 1 7 ? 6.426 -40.031 -21.062 1 90.69 7 GLN B O 1
ATOM 2664 N N . MET B 1 8 ? 7.203 -42.031 -21.547 1 88.94 8 MET B N 1
ATOM 2665 C CA . MET B 1 8 ? 6.898 -41.938 -22.969 1 88.94 8 MET B CA 1
ATOM 2666 C C . MET B 1 8 ? 5.918 -43.031 -23.391 1 88.94 8 MET B C 1
ATOM 2668 O O . MET B 1 8 ? 6.066 -44.188 -23.016 1 88.94 8 MET B O 1
ATOM 2672 N N . THR B 1 9 ? 4.801 -42.5 -23.922 1 81.56 9 THR B N 1
ATOM 2673 C CA . THR B 1 9 ? 3.83 -43.438 -24.453 1 81.56 9 THR B CA 1
ATOM 2674 C C . THR B 1 9 ? 3.73 -43.312 -25.984 1 81.56 9 THR B C 1
ATOM 2676 O O . THR B 1 9 ? 3.744 -42.219 -26.516 1 81.56 9 THR B O 1
ATOM 2679 N N . GLY B 1 10 ? 3.426 -44.531 -26.781 1 76.38 10 GLY B N 1
ATOM 2680 C CA . GLY B 1 10 ? 3.232 -44.594 -28.219 1 76.38 10 GLY B CA 1
ATOM 2681 C C . GLY B 1 10 ? 4.426 -44.094 -29 1 76.38 10 GLY B C 1
ATOM 2682 O O . GLY B 1 10 ? 4.309 -43.781 -30.188 1 76.38 10 GLY B O 1
ATOM 2683 N N . GLY B 1 11 ? 5.586 -43.938 -28.422 1 73.56 11 GLY B N 1
ATOM 2684 C CA . GLY B 1 11 ? 6.844 -43.594 -29.078 1 73.56 11 GLY B CA 1
ATOM 2685 C C . GLY B 1 11 ? 7.047 -42.094 -29.25 1 73.56 11 GLY B C 1
ATOM 2686 O O . GLY B 1 11 ? 8.148 -41.656 -29.594 1 73.56 11 GLY B O 1
ATOM 2687 N N . SER B 1 12 ? 5.961 -41.312 -29 1 81.94 12 SER B N 1
ATOM 2688 C CA . SER B 1 12 ? 6.199 -39.906 -29.328 1 81.94 12 SER B CA 1
ATOM 2689 C C . SER B 1 12 ? 5.582 -38.969 -28.281 1 81.94 12 SER B C 1
ATOM 2691 O O . SER B 1 12 ? 5.855 -37.781 -28.266 1 81.94 12 SER B O 1
ATOM 2693 N N . SER B 1 13 ? 4.789 -39.531 -27.375 1 87 13 SER B N 1
ATOM 2694 C CA . SER B 1 13 ? 4.09 -38.625 -26.453 1 87 13 SER B CA 1
ATOM 2695 C C . SER B 1 13 ? 4.641 -38.781 -25.031 1 87 13 SER B C 1
ATOM 2697 O O . SER B 1 13 ? 4.836 -39.875 -24.547 1 87 13 SER B O 1
ATOM 2699 N N . TYR B 1 14 ? 5.062 -37.625 -24.453 1 92.5 14 TYR B N 1
ATOM 2700 C CA . TYR B 1 14 ? 5.488 -37.594 -23.062 1 92.5 14 TYR B CA 1
ATOM 2701 C C . TYR B 1 14 ? 4.285 -37.5 -22.125 1 92.5 14 TYR B C 1
ATOM 2703 O O . TYR B 1 14 ? 3.377 -36.688 -22.344 1 92.5 14 TYR B O 1
ATOM 2711 N N . VAL B 1 15 ? 4.195 -38.438 -21.188 1 93.12 15 VAL B N 1
ATOM 2712 C CA . VAL B 1 15 ? 3.055 -38.438 -20.281 1 93.12 15 VAL B CA 1
ATOM 2713 C C . VAL B 1 15 ? 3.547 -38.438 -18.844 1 93.12 15 VAL B C 1
ATOM 2715 O O . VAL B 1 15 ? 4.68 -38.844 -18.562 1 93.12 15 VAL B O 1
ATOM 2718 N N . LEU B 1 16 ? 2.785 -37.875 -17.969 1 92.25 16 LEU B N 1
ATOM 2719 C CA . LEU B 1 16 ? 3.059 -37.844 -16.531 1 92.25 16 LEU B CA 1
ATOM 2720 C C . LEU B 1 16 ? 1.884 -38.406 -15.742 1 92.25 16 LEU B C 1
ATOM 2722 O O . LEU B 1 16 ? 0.725 -38.125 -16.062 1 92.25 16 LEU B O 1
ATOM 2726 N N . SER B 1 17 ? 2.193 -39.25 -14.82 1 92 17 SER B N 1
ATOM 2727 C CA . SER B 1 17 ? 1.16 -39.781 -13.945 1 92 17 SER B CA 1
ATOM 2728 C C . SER B 1 17 ? 0.656 -38.75 -12.969 1 92 17 SER B C 1
ATOM 2730 O O . SER B 1 17 ? 1.446 -38 -12.391 1 92 17 SER B O 1
ATOM 2732 N N . LEU B 1 18 ? -0.586 -38.656 -12.867 1 92.5 18 LEU B N 1
ATOM 2733 C CA . LEU B 1 18 ? -1.204 -37.688 -11.961 1 92.5 18 LEU B CA 1
ATOM 2734 C C . LEU B 1 18 ? -1.321 -38.25 -10.555 1 92.5 18 LEU B C 1
ATOM 2736 O O . LEU B 1 18 ? -1.514 -39.469 -10.391 1 92.5 18 LEU B O 1
ATOM 2740 N N . PRO B 1 19 ? -1.118 -37.438 -9.57 1 91 19 PRO B N 1
ATOM 2741 C CA . PRO B 1 19 ? -1.235 -37.938 -8.195 1 91 19 PRO B CA 1
ATOM 2742 C C . PRO B 1 19 ? -2.623 -38.469 -7.887 1 91 19 PRO B C 1
ATOM 2744 O O . PRO B 1 19 ? -3.629 -37.812 -8.125 1 91 19 PRO B O 1
ATOM 2747 N N . LYS B 1 20 ? -2.658 -39.656 -7.234 1 88.19 20 LYS B N 1
ATOM 2748 C CA . LYS B 1 20 ? -3.922 -40.312 -6.934 1 88.19 20 LYS B CA 1
ATOM 2749 C C . LYS B 1 20 ? -4.781 -39.469 -5.996 1 88.19 20 LYS B C 1
ATOM 2751 O O . LYS B 1 20 ? -6 -39.406 -6.16 1 88.19 20 LYS B O 1
ATOM 2756 N N . GLY B 1 21 ? -4.094 -38.906 -5 1 88.75 21 GLY B N 1
ATOM 2757 C CA . GLY B 1 21 ? -4.828 -38.062 -4.07 1 88.75 21 GLY B CA 1
ATOM 2758 C C . GLY B 1 21 ? -5.543 -36.938 -4.75 1 88.75 21 GLY B C 1
ATOM 2759 O O . GLY B 1 21 ? -6.703 -36.625 -4.445 1 88.75 21 GLY B O 1
ATOM 2760 N N . TRP B 1 22 ? -4.934 -36.312 -5.656 1 89.38 22 TRP B N 1
ATOM 2761 C CA . TRP B 1 22 ? -5.492 -35.188 -6.387 1 89.38 22 TRP B CA 1
ATOM 2762 C C . TRP B 1 22 ? -6.648 -35.625 -7.277 1 89.38 22 TRP B C 1
ATOM 2764 O O . TRP B 1 22 ? -7.68 -34.938 -7.355 1 89.38 22 TRP B O 1
ATOM 2774 N N . ILE B 1 23 ? -6.574 -36.781 -7.867 1 90 23 ILE B N 1
ATOM 2775 C CA . ILE B 1 23 ? -7.594 -37.344 -8.75 1 90 23 ILE B CA 1
ATOM 2776 C C . ILE B 1 23 ? -8.867 -37.625 -7.949 1 90 23 ILE B C 1
ATOM 2778 O O . ILE B 1 23 ? -9.969 -37.281 -8.375 1 90 23 ILE B O 1
ATOM 2782 N N . ARG B 1 24 ? -8.609 -38.125 -6.859 1 90.25 24 ARG B N 1
ATOM 2783 C CA . ARG B 1 24 ? -9.742 -38.469 -6.004 1 90.25 24 ARG B CA 1
ATOM 2784 C C . ARG B 1 24 ? -10.445 -37.219 -5.484 1 90.25 24 ARG B C 1
ATOM 2786 O O . ARG B 1 24 ? -11.672 -37.156 -5.508 1 90.25 24 ARG B O 1
ATOM 2793 N N . GLU B 1 25 ? -9.609 -36.344 -5.02 1 87.56 25 GLU B N 1
ATOM 2794 C CA . GLU B 1 25 ? -10.141 -35.125 -4.422 1 87.56 25 GLU B CA 1
ATOM 2795 C C . GLU B 1 25 ? -10.938 -34.312 -5.438 1 87.56 25 GLU B C 1
ATOM 2797 O O . GLU B 1 25 ? -11.93 -33.656 -5.082 1 87.56 25 GLU B O 1
ATOM 2802 N N . ARG B 1 26 ? -10.562 -34.438 -6.723 1 85.75 26 ARG B N 1
ATOM 2803 C CA . ARG B 1 26 ? -11.18 -33.594 -7.75 1 85.75 26 ARG B CA 1
ATOM 2804 C C . ARG B 1 26 ? -12.156 -34.406 -8.594 1 85.75 26 ARG B C 1
ATOM 2806 O O . ARG B 1 26 ? -12.766 -33.875 -9.531 1 85.75 26 ARG B O 1
ATOM 2813 N N . ASN B 1 27 ? -12.305 -35.688 -8.25 1 88.12 27 ASN B N 1
ATOM 2814 C CA . ASN B 1 27 ? -13.203 -36.594 -8.945 1 88.12 27 ASN B CA 1
ATOM 2815 C C . ASN B 1 27 ? -12.906 -36.656 -10.445 1 88.12 27 ASN B C 1
ATOM 2817 O O . ASN B 1 27 ? -13.812 -36.5 -11.266 1 88.12 27 ASN B O 1
ATOM 2821 N N . ILE B 1 28 ? -11.664 -36.688 -10.719 1 90.75 28 ILE B N 1
ATOM 2822 C CA . ILE B 1 28 ? -11.227 -36.781 -12.109 1 90.75 28 ILE B CA 1
ATOM 2823 C C . ILE B 1 28 ? -11.367 -38.188 -12.625 1 90.75 28 ILE B C 1
ATOM 2825 O O . ILE B 1 28 ? -10.984 -39.156 -11.945 1 90.75 28 ILE B O 1
ATOM 2829 N N . GLN B 1 29 ? -11.984 -38.281 -13.758 1 91.19 29 GLN B N 1
ATOM 2830 C CA . GLN B 1 29 ? -12.195 -39.594 -14.375 1 91.19 29 GLN B CA 1
ATOM 2831 C C . GLN B 1 29 ? -11.438 -39.719 -15.695 1 91.19 29 GLN B C 1
ATOM 2833 O O . GLN B 1 29 ? -10.914 -38.719 -16.203 1 91.19 29 GLN B O 1
ATOM 2838 N N . LYS B 1 30 ? -11.445 -40.969 -16.172 1 90.06 30 LYS B N 1
ATOM 2839 C CA . LYS B 1 30 ? -10.859 -41.219 -17.484 1 90.06 30 LYS B CA 1
ATOM 2840 C C . LYS B 1 30 ? -11.57 -40.406 -18.562 1 90.06 30 LYS B C 1
ATOM 2842 O O . LYS B 1 30 ? -12.797 -40.312 -18.562 1 90.06 30 LYS B O 1
ATOM 2847 N N . ASN B 1 31 ? -10.82 -39.75 -19.406 1 91.88 31 ASN B N 1
ATOM 2848 C CA . ASN B 1 31 ? -11.289 -39 -20.562 1 91.88 31 ASN B CA 1
ATOM 2849 C C . ASN B 1 31 ? -11.789 -37.594 -20.141 1 91.88 31 ASN B C 1
ATOM 2851 O O . ASN B 1 31 ? -12.297 -36.844 -20.969 1 91.88 31 ASN B O 1
ATOM 2855 N N . ASP B 1 32 ? -11.625 -37.312 -18.828 1 91.31 32 ASP B N 1
ATOM 2856 C CA . ASP B 1 32 ? -11.945 -35.938 -18.422 1 91.31 32 ASP B CA 1
ATOM 2857 C C . ASP B 1 32 ? -10.992 -34.938 -19.062 1 91.31 32 ASP B C 1
ATOM 2859 O O . ASP B 1 32 ? -9.789 -35.188 -19.172 1 91.31 32 ASP B O 1
ATOM 2863 N N . PRO B 1 33 ? -11.57 -33.875 -19.594 1 91.19 33 PRO B N 1
ATOM 2864 C CA . PRO B 1 33 ? -10.695 -32.812 -20.125 1 91.19 33 PRO B CA 1
ATOM 2865 C C . PRO B 1 33 ? -10.031 -32 -19.016 1 91.19 33 PRO B C 1
ATOM 2867 O O . PRO B 1 33 ? -10.68 -31.641 -18.031 1 91.19 33 PRO B O 1
ATOM 2870 N N . LEU B 1 34 ? -8.742 -31.906 -19.078 1 89.19 34 LEU B N 1
ATOM 2871 C CA . LEU B 1 34 ? -7.996 -31.031 -18.172 1 89.19 34 LEU B CA 1
ATOM 2872 C C . LEU B 1 34 ? -7.301 -29.922 -18.953 1 89.19 34 LEU B C 1
ATOM 2874 O O . LEU B 1 34 ? -6.824 -30.141 -20.062 1 89.19 34 LEU B O 1
ATOM 2878 N N . GLY B 1 35 ? -7.445 -28.703 -18.328 1 86 35 GLY B N 1
ATOM 2879 C CA . GLY B 1 35 ? -6.672 -27.609 -18.891 1 86 35 GLY B CA 1
ATOM 2880 C C . GLY B 1 35 ? -5.199 -27.672 -18.547 1 86 35 GLY B C 1
ATOM 2881 O O . GLY B 1 35 ? -4.84 -28.016 -17.422 1 86 35 GLY B O 1
ATOM 2882 N N . VAL B 1 36 ? -4.293 -27.562 -19.562 1 86.94 36 VAL B N 1
ATOM 2883 C CA . VAL B 1 36 ? -2.848 -27.531 -19.359 1 86.94 36 VAL B CA 1
ATOM 2884 C C . VAL B 1 36 ? -2.295 -26.188 -19.828 1 86.94 36 VAL B C 1
ATOM 2886 O O . VAL B 1 36 ? -2.5 -25.781 -20.984 1 86.94 36 VAL B O 1
ATOM 2889 N N . VAL B 1 37 ? -1.678 -25.484 -18.859 1 80.19 37 VAL B N 1
ATOM 2890 C CA . VAL B 1 37 ? -1.185 -24.141 -19.172 1 80.19 37 VAL B CA 1
ATOM 2891 C C . VAL B 1 37 ? 0.311 -24.062 -18.875 1 80.19 37 VAL B C 1
ATOM 2893 O O . VAL B 1 37 ? 0.74 -24.297 -17.75 1 80.19 37 VAL B O 1
ATOM 2896 N N . SER B 1 38 ? 1.048 -23.75 -19.969 1 77.69 38 SER B N 1
ATOM 2897 C CA . SER B 1 38 ? 2.463 -23.469 -19.75 1 77.69 38 SER B CA 1
ATOM 2898 C C . SER B 1 38 ? 2.666 -22.062 -19.172 1 77.69 38 SER B C 1
ATOM 2900 O O . SER B 1 38 ? 2.184 -21.078 -19.734 1 77.69 38 SER B O 1
ATOM 2902 N N . GLN B 1 39 ? 3.23 -22.047 -18.016 1 71.44 39 GLN B N 1
ATOM 2903 C CA . GLN B 1 39 ? 3.42 -20.766 -17.344 1 71.44 39 GLN B CA 1
ATOM 2904 C C . GLN B 1 39 ? 4.781 -20.156 -17.688 1 71.44 39 GLN B C 1
ATOM 2906 O O . GLN B 1 39 ? 5.695 -20.875 -18.109 1 71.44 39 GLN B O 1
ATOM 2911 N N . ALA B 1 40 ? 4.875 -18.922 -17.484 1 62.56 40 ALA B N 1
ATOM 2912 C CA . ALA B 1 40 ? 6.086 -18.188 -17.828 1 62.56 40 ALA B CA 1
ATOM 2913 C C . ALA B 1 40 ? 7.262 -18.625 -16.953 1 62.56 40 ALA B C 1
ATOM 2915 O O . ALA B 1 40 ? 8.414 -18.578 -17.391 1 62.56 40 ALA B O 1
ATOM 2916 N N . ASP B 1 41 ? 6.914 -19.109 -15.867 1 63.19 41 ASP B N 1
ATOM 2917 C CA . ASP B 1 41 ? 7.996 -19.469 -14.953 1 63.19 41 ASP B CA 1
ATOM 2918 C C . ASP B 1 41 ? 8.531 -20.859 -15.234 1 63.19 41 ASP B C 1
ATOM 2920 O O . ASP B 1 41 ? 9.398 -21.359 -14.516 1 63.19 41 ASP B O 1
ATOM 2924 N N . GLY B 1 42 ? 7.914 -21.469 -16.219 1 70.62 42 GLY B N 1
ATOM 2925 C CA . GLY B 1 42 ? 8.398 -22.781 -16.641 1 70.62 42 GLY B CA 1
ATOM 2926 C C . GLY B 1 42 ? 7.582 -23.922 -16.062 1 70.62 42 GLY B C 1
ATOM 2927 O O . GLY B 1 42 ? 7.84 -25.094 -16.375 1 70.62 42 GLY B O 1
ATOM 2928 N N . THR B 1 43 ? 6.641 -23.562 -15.258 1 79.62 43 THR B N 1
ATOM 2929 C CA . THR B 1 43 ? 5.812 -24.625 -14.68 1 79.62 43 THR B CA 1
ATOM 2930 C C . THR B 1 43 ? 4.59 -24.891 -15.547 1 79.62 43 THR B C 1
ATOM 2932 O O . THR B 1 43 ? 4.316 -24.141 -16.484 1 79.62 43 THR B O 1
ATOM 2935 N N . LEU B 1 44 ? 4.125 -26.047 -15.398 1 85.12 44 LEU B N 1
ATOM 2936 C CA . LEU B 1 44 ? 2.895 -26.438 -16.078 1 85.12 44 LEU B CA 1
ATOM 2937 C C . LEU B 1 44 ? 1.73 -26.516 -15.102 1 85.12 44 LEU B C 1
ATOM 2939 O O . LEU B 1 44 ? 1.833 -27.172 -14.062 1 85.12 44 LEU B O 1
ATOM 2943 N N . LEU B 1 45 ? 0.78 -25.734 -15.391 1 83.69 45 LEU B N 1
ATOM 2944 C CA . LEU B 1 45 ? -0.415 -25.734 -14.555 1 83.69 45 LEU B CA 1
ATOM 2945 C C . LEU B 1 45 ? -1.505 -26.609 -15.164 1 83.69 45 LEU B C 1
ATOM 2947 O O . LEU B 1 45 ? -1.856 -26.438 -16.344 1 83.69 45 LEU B O 1
ATOM 2951 N N . ILE B 1 46 ? -1.893 -27.625 -14.508 1 87.19 46 ILE B N 1
ATOM 2952 C CA . ILE B 1 46 ? -2.986 -28.484 -14.93 1 87.19 46 ILE B CA 1
ATOM 2953 C C . ILE B 1 46 ? -4.242 -28.172 -14.117 1 87.19 46 ILE B C 1
ATOM 2955 O O . ILE B 1 46 ? -4.199 -28.109 -12.891 1 87.19 46 ILE B O 1
ATOM 2959 N N . THR B 1 47 ? -5.305 -27.891 -14.797 1 82.81 47 THR B N 1
ATOM 2960 C CA . THR B 1 47 ? -6.516 -27.484 -14.094 1 82.81 47 THR B CA 1
ATOM 2961 C C . THR B 1 47 ? -7.727 -28.25 -14.617 1 82.81 47 THR B C 1
ATOM 2963 O O . THR B 1 47 ? -7.855 -28.469 -15.82 1 82.81 47 THR B O 1
ATOM 2966 N N . PRO B 1 48 ? -8.469 -28.875 -13.719 1 80.75 48 PRO B N 1
ATOM 2967 C CA . PRO B 1 48 ? -9.719 -29.5 -14.164 1 80.75 48 PRO B CA 1
ATOM 2968 C C . PRO B 1 48 ? -10.773 -28.469 -14.578 1 80.75 48 PRO B C 1
ATOM 2970 O O . PRO B 1 48 ? -11.781 -28.828 -15.195 1 80.75 48 PRO B O 1
ATOM 2973 N N . ASN B 1 49 ? -10.531 -27.328 -14.148 1 70.19 49 ASN B N 1
ATOM 2974 C CA . ASN B 1 49 ? -11.5 -26.281 -14.461 1 70.19 49 ASN B CA 1
ATOM 2975 C C . ASN B 1 49 ? -11.227 -25.656 -15.828 1 70.19 49 ASN B C 1
ATOM 2977 O O . ASN B 1 49 ? -10.352 -24.797 -15.961 1 70.19 49 ASN B O 1
ATOM 2981 N N . LEU B 1 50 ? -11.953 -26.297 -16.875 1 67.62 50 LEU B N 1
ATOM 2982 C CA . LEU B 1 50 ? -11.75 -25.844 -18.25 1 67.62 50 LEU B CA 1
ATOM 2983 C C . LEU B 1 50 ? -12.414 -24.484 -18.469 1 67.62 50 LEU B C 1
ATOM 2985 O O . LEU B 1 50 ? -12.086 -23.781 -19.438 1 67.62 50 LEU B O 1
ATOM 2989 N N . HIS B 1 51 ? -13.477 -24.328 -17.859 1 59.5 51 HIS B N 1
ATOM 2990 C CA . HIS B 1 51 ? -14.156 -23.047 -17.953 1 59.5 51 HIS B CA 1
ATOM 2991 C C . HIS B 1 51 ? -13.742 -22.109 -16.828 1 59.5 51 HIS B C 1
ATOM 2993 O O . HIS B 1 51 ? -13.57 -22.562 -15.68 1 59.5 51 HIS B O 1
ATOM 2999 N N . TYR B 1 52 ? -12.758 -21.328 -17.172 1 51.81 52 TYR B N 1
ATOM 3000 C CA . TYR B 1 52 ? -12.492 -20.344 -16.125 1 51.81 52 TYR B CA 1
ATOM 3001 C C . TYR B 1 52 ? -13.727 -20.141 -15.25 1 51.81 52 TYR B C 1
ATOM 3003 O O . TYR B 1 52 ? -14.062 -19 -14.906 1 51.81 52 TYR B O 1
ATOM 3011 N N . ASP B 1 53 ? -14.664 -21.141 -15.398 1 52.03 53 ASP B N 1
ATOM 3012 C CA . ASP B 1 53 ? -15.898 -20.891 -14.656 1 52.03 53 ASP B CA 1
ATOM 3013 C C . ASP B 1 53 ? -15.602 -20.641 -13.18 1 52.03 53 ASP B C 1
ATOM 3015 O O . ASP B 1 53 ? -14.695 -21.234 -12.609 1 52.03 53 ASP B O 1
ATOM 3019 N N . SER B 1 54 ? -15.977 -19.484 -12.75 1 55.06 54 SER B N 1
ATOM 3020 C CA . SER B 1 54 ? -15.977 -18.844 -11.438 1 55.06 54 SER B CA 1
ATOM 3021 C C . SER B 1 54 ? -16.344 -19.828 -10.336 1 55.06 54 SER B C 1
ATOM 3023 O O . SER B 1 54 ? -17.469 -20.344 -10.305 1 55.06 54 SER B O 1
ATOM 3025 N N . THR B 1 55 ? -15.5 -20.766 -10.047 1 62.22 55 THR B N 1
ATOM 3026 C CA . THR B 1 55 ? -15.844 -21.484 -8.828 1 62.22 55 THR B CA 1
ATOM 3027 C C . THR B 1 55 ? -16.562 -20.562 -7.848 1 62.22 55 THR B C 1
ATOM 3029 O O . THR B 1 55 ? -16.125 -19.438 -7.59 1 62.22 55 THR B O 1
ATOM 3032 N N . SER B 1 56 ? -17.875 -20.953 -7.688 1 76.38 56 SER B N 1
ATOM 3033 C CA . SER B 1 56 ? -18.703 -20.234 -6.738 1 76.38 56 SER B CA 1
ATOM 3034 C C . SER B 1 56 ? -18.141 -20.297 -5.328 1 76.38 56 SER B C 1
ATOM 3036 O O . SER B 1 56 ? -17.844 -21.391 -4.82 1 76.38 56 SER B O 1
ATOM 3038 N N . ARG B 1 57 ? -17.656 -19.219 -4.844 1 86.31 57 ARG B N 1
ATOM 3039 C CA . ARG B 1 57 ? -17.25 -19.078 -3.453 1 86.31 57 ARG B CA 1
ATOM 3040 C C . ARG B 1 57 ? -18.297 -18.344 -2.639 1 86.31 57 ARG B C 1
ATOM 3042 O O . ARG B 1 57 ? -18.688 -17.219 -3 1 86.31 57 ARG B O 1
ATOM 3049 N N . THR B 1 58 ? -18.766 -19.047 -1.592 1 92.81 58 THR B N 1
ATOM 3050 C CA . THR B 1 58 ? -19.828 -18.453 -0.793 1 92.81 58 THR B CA 1
ATOM 3051 C C . THR B 1 58 ? -19.312 -18.078 0.596 1 92.81 58 THR B C 1
ATOM 3053 O O . THR B 1 58 ? -18.578 -18.844 1.218 1 92.81 58 THR B O 1
ATOM 3056 N N . LYS B 1 59 ? -19.625 -16.891 1.06 1 95.69 59 LYS B N 1
ATOM 3057 C CA . LYS B 1 59 ? -19.359 -16.422 2.422 1 95.69 59 LYS B CA 1
ATOM 3058 C C . LYS B 1 59 ? -20.672 -16.125 3.156 1 95.69 59 LYS B C 1
ATOM 3060 O O . LYS B 1 59 ? -21.562 -15.477 2.604 1 95.69 59 LYS B O 1
ATOM 3065 N N . GLU B 1 60 ? -20.781 -16.641 4.316 1 96.38 60 GLU B N 1
ATOM 3066 C CA . GLU B 1 60 ? -21.984 -16.391 5.109 1 96.38 60 GLU B CA 1
ATOM 3067 C C . GLU B 1 60 ? -21.672 -15.539 6.336 1 96.38 60 GLU B C 1
ATOM 3069 O O . GLU B 1 60 ? -20.672 -15.766 7.016 1 96.38 60 GLU B O 1
ATOM 3074 N N . PHE B 1 61 ? -22.516 -14.531 6.551 1 96.38 61 PHE B N 1
ATOM 3075 C CA . PHE B 1 61 ? -22.422 -13.68 7.727 1 96.38 61 PHE B CA 1
ATOM 3076 C C . PHE B 1 61 ? -23.672 -13.789 8.586 1 96.38 61 PHE B C 1
ATOM 3078 O O . PHE B 1 61 ? -24.766 -13.414 8.148 1 96.38 61 PHE B O 1
ATOM 3085 N N . GLY B 1 62 ? -23.484 -14.289 9.812 1 96.19 62 GLY B N 1
ATOM 3086 C CA . GLY B 1 62 ? -24.578 -14.258 10.773 1 96.19 62 GLY B CA 1
ATOM 3087 C C . GLY B 1 62 ? -24.641 -12.953 11.547 1 96.19 62 GLY B C 1
ATOM 3088 O O . GLY B 1 62 ? -23.641 -12.516 12.117 1 96.19 62 GLY B O 1
ATOM 3089 N N . LEU B 1 63 ? -25.797 -12.375 11.633 1 95.06 63 LEU B N 1
ATOM 3090 C CA . LEU B 1 63 ? -25.969 -11.055 12.234 1 95.06 63 LEU B CA 1
ATOM 3091 C C . LEU B 1 63 ? -25.656 -11.094 13.727 1 95.06 63 LEU B C 1
ATOM 3093 O O . LEU B 1 63 ? -25.406 -10.055 14.344 1 95.06 63 LEU B O 1
ATOM 3097 N N . LYS B 1 64 ? -25.734 -12.273 14.359 1 92.88 64 LYS B N 1
ATOM 3098 C CA . LYS B 1 64 ? -25.391 -12.422 15.773 1 92.88 64 LYS B CA 1
ATOM 3099 C C . LYS B 1 64 ? -23.969 -11.938 16.062 1 92.88 64 LYS B C 1
ATOM 3101 O O . LYS B 1 64 ? -23.688 -11.461 17.156 1 92.88 64 LYS B O 1
ATOM 3106 N N . ASP B 1 65 ? -23.125 -12.016 15.086 1 91.56 65 ASP B N 1
ATOM 3107 C CA . ASP B 1 65 ? -21.719 -11.656 15.25 1 91.56 65 ASP B CA 1
ATOM 3108 C C . ASP B 1 65 ? -21.484 -10.188 14.914 1 91.56 65 ASP B C 1
ATOM 3110 O O . ASP B 1 65 ? -20.359 -9.68 15.062 1 91.56 65 ASP B O 1
ATOM 3114 N N . TYR B 1 66 ? -22.562 -9.492 14.484 1 92.5 66 TYR B N 1
ATOM 3115 C CA . TYR B 1 66 ? -22.438 -8.109 14.055 1 92.5 66 TYR B CA 1
ATOM 3116 C C . TYR B 1 66 ? -23.5 -7.238 14.711 1 92.5 66 TYR B C 1
ATOM 3118 O O . TYR B 1 66 ? -24.391 -6.727 14.039 1 92.5 66 TYR B O 1
ATOM 3126 N N . PRO B 1 67 ? -23.297 -7.031 16 1 88.5 67 PRO B N 1
ATOM 3127 C CA . PRO B 1 67 ? -24.281 -6.176 16.688 1 88.5 67 PRO B CA 1
ATOM 3128 C C . PRO B 1 67 ? -24.328 -4.758 16.109 1 88.5 67 PRO B C 1
ATOM 3130 O O . PRO B 1 67 ? -25.375 -4.109 16.141 1 88.5 67 PRO B O 1
ATOM 3133 N N . ASP B 1 68 ? -23.219 -4.285 15.602 1 91.25 68 ASP B N 1
ATOM 3134 C CA . ASP B 1 68 ? -23.141 -2.994 14.922 1 91.25 68 ASP B CA 1
ATOM 3135 C C . ASP B 1 68 ? -23.078 -3.17 13.406 1 91.25 68 ASP B C 1
ATOM 3137 O O . ASP B 1 68 ? -22.109 -3.707 12.875 1 91.25 68 ASP B O 1
ATOM 3141 N N . PRO B 1 69 ? -24.062 -2.572 12.719 1 90.75 69 PRO B N 1
ATOM 3142 C CA . PRO B 1 69 ? -24.125 -2.75 11.266 1 90.75 69 PRO B CA 1
ATOM 3143 C C . PRO B 1 69 ? -22.922 -2.168 10.531 1 90.75 69 PRO B C 1
ATOM 3145 O O . PRO B 1 69 ? -22.594 -2.609 9.43 1 90.75 69 PRO B O 1
ATOM 3148 N N . THR B 1 70 ? -22.297 -1.217 11.133 1 90.31 70 THR B N 1
ATOM 3149 C CA . THR B 1 70 ? -21.141 -0.606 10.484 1 90.31 70 THR B CA 1
ATOM 3150 C C . THR B 1 70 ? -20.016 -1.613 10.352 1 90.31 70 THR B C 1
ATOM 3152 O O . THR B 1 70 ? -19.25 -1.567 9.383 1 90.31 70 THR B O 1
ATOM 3155 N N . THR B 1 71 ? -19.984 -2.52 11.336 1 93.56 71 THR B N 1
ATOM 3156 C CA . THR B 1 71 ? -18.938 -3.533 11.281 1 93.56 71 THR B CA 1
ATOM 3157 C C . THR B 1 71 ? -19.266 -4.578 10.219 1 93.56 71 THR B C 1
ATOM 3159 O O . THR B 1 71 ? -18.344 -5.176 9.633 1 93.56 71 THR B O 1
ATOM 3162 N N . LEU B 1 72 ? -20.594 -4.793 9.992 1 95.12 72 LEU B N 1
ATOM 3163 C CA . LEU B 1 72 ? -21 -5.711 8.93 1 95.12 72 LEU B CA 1
ATOM 3164 C C . LEU B 1 72 ? -20.562 -5.195 7.566 1 95.12 72 LEU B C 1
ATOM 3166 O O . LEU B 1 72 ? -20.094 -5.973 6.73 1 95.12 72 LEU B O 1
ATOM 3170 N N . LEU B 1 73 ? -20.688 -3.898 7.387 1 95 73 LEU B N 1
ATOM 3171 C CA . LEU B 1 73 ? -20.297 -3.299 6.117 1 95 73 LEU B CA 1
ATOM 3172 C C . LEU B 1 73 ? -18.828 -3.574 5.816 1 95 73 LEU B C 1
ATOM 3174 O O . LEU B 1 73 ? -18.484 -3.916 4.684 1 95 73 LEU B O 1
ATOM 3178 N N . ARG B 1 74 ? -18 -3.449 6.809 1 94.19 74 ARG B N 1
ATOM 3179 C CA . ARG B 1 74 ? -16.578 -3.691 6.629 1 94.19 74 ARG B CA 1
ATOM 3180 C C . ARG B 1 74 ? -16.312 -5.141 6.23 1 94.19 74 ARG B C 1
ATOM 3182 O O . ARG B 1 74 ? -15.461 -5.41 5.383 1 94.19 74 ARG B O 1
ATOM 3189 N N . SER B 1 75 ? -17.047 -6.027 6.836 1 95.81 75 SER B N 1
ATOM 3190 C CA . SER B 1 75 ? -16.891 -7.441 6.52 1 95.81 75 SER B CA 1
ATOM 3191 C C . SER B 1 75 ? -17.406 -7.762 5.121 1 95.81 75 SER B C 1
ATOM 3193 O O . SER B 1 75 ? -16.844 -8.602 4.418 1 95.81 75 SER B O 1
ATOM 3195 N N . LEU B 1 76 ? -18.531 -7.098 4.773 1 96.81 76 LEU B N 1
ATOM 3196 C CA . LEU B 1 76 ? -19.062 -7.277 3.424 1 96.81 76 LEU B CA 1
ATOM 3197 C C . LEU B 1 76 ? -18.047 -6.828 2.379 1 96.81 76 LEU B C 1
ATOM 3199 O O . LEU B 1 76 ? -17.828 -7.52 1.381 1 96.81 76 LEU B O 1
ATOM 3203 N N . ILE B 1 77 ? -17.406 -5.73 2.627 1 95.5 77 ILE B N 1
ATOM 3204 C CA . ILE B 1 77 ? -16.375 -5.219 1.729 1 95.5 77 ILE B CA 1
ATOM 3205 C C . ILE B 1 77 ? -15.219 -6.215 1.655 1 95.5 77 ILE B C 1
ATOM 3207 O O . ILE B 1 77 ? -14.703 -6.492 0.572 1 95.5 77 ILE B O 1
ATOM 3211 N N . GLY B 1 78 ? -14.852 -6.75 2.805 1 95.19 78 GLY B N 1
ATOM 3212 C CA . GLY B 1 78 ? -13.812 -7.77 2.834 1 95.19 78 GLY B CA 1
ATOM 3213 C C . GLY B 1 78 ? -14.148 -8.984 1.994 1 95.19 78 GLY B C 1
ATOM 3214 O O . GLY B 1 78 ? -13.289 -9.516 1.284 1 95.19 78 GLY B O 1
ATOM 3215 N N . ALA B 1 79 ? -15.391 -9.391 2.082 1 96.12 79 ALA B N 1
ATOM 3216 C CA . ALA B 1 79 ? -15.836 -10.531 1.288 1 96.12 79 ALA B CA 1
ATOM 3217 C C . ALA B 1 79 ? -15.781 -10.219 -0.204 1 96.12 79 ALA B C 1
ATOM 3219 O O . ALA B 1 79 ? -15.367 -11.055 -1.007 1 96.12 79 ALA B O 1
ATOM 3220 N N . TYR B 1 80 ? -16.234 -9.023 -0.517 1 95.94 80 TYR B N 1
ATOM 3221 C CA . TYR B 1 80 ? -16.156 -8.562 -1.898 1 95.94 80 TYR B CA 1
ATOM 3222 C C . TYR B 1 80 ? -14.727 -8.586 -2.414 1 95.94 80 TYR B C 1
ATOM 3224 O O . TYR B 1 80 ? -14.453 -9.18 -3.461 1 95.94 80 TYR B O 1
ATOM 3232 N N . ILE B 1 81 ? -13.773 -8.062 -1.719 1 94.25 81 ILE B N 1
ATOM 3233 C CA . ILE B 1 81 ? -12.375 -7.914 -2.102 1 94.25 81 ILE B CA 1
ATOM 3234 C C . ILE B 1 81 ? -11.727 -9.289 -2.229 1 94.25 81 ILE B C 1
ATOM 3236 O O . ILE B 1 81 ? -10.883 -9.508 -3.104 1 94.25 81 ILE B O 1
ATOM 3240 N N . SER B 1 82 ? -12.227 -10.203 -1.406 1 91.88 82 SER B N 1
ATOM 3241 C CA . SER B 1 82 ? -11.633 -11.539 -1.374 1 91.88 82 SER B CA 1
ATOM 3242 C C . SER B 1 82 ? -12.102 -12.383 -2.557 1 91.88 82 SER B C 1
ATOM 3244 O O . SER B 1 82 ? -11.562 -13.461 -2.805 1 91.88 82 SER B O 1
ATOM 3246 N N . GLY B 1 83 ? -13.125 -11.914 -3.23 1 90.44 83 GLY B N 1
ATOM 3247 C CA . GLY B 1 83 ? -13.531 -12.586 -4.453 1 90.44 83 GLY B CA 1
ATOM 3248 C C . GLY B 1 83 ? -14.688 -13.547 -4.254 1 90.44 83 GLY B C 1
ATOM 3249 O O . GLY B 1 83 ? -14.922 -14.438 -5.078 1 90.44 83 GLY B O 1
ATOM 3250 N N . PHE B 1 84 ? -15.352 -13.383 -3.141 1 92.81 84 PHE B N 1
ATOM 3251 C CA . PHE B 1 84 ? -16.531 -14.234 -2.975 1 92.81 84 PHE B CA 1
ATOM 3252 C C . PHE B 1 84 ? -17.594 -13.875 -3.994 1 92.81 84 PHE B C 1
ATOM 3254 O O . PHE B 1 84 ? -17.859 -12.695 -4.25 1 92.81 84 PHE B O 1
ATOM 3261 N N . THR B 1 85 ? -18.188 -14.945 -4.594 1 91.75 85 THR B N 1
ATOM 3262 C CA . THR B 1 85 ? -19.172 -14.719 -5.648 1 91.75 85 THR B CA 1
ATOM 3263 C C . THR B 1 85 ? -20.578 -14.672 -5.078 1 91.75 85 THR B C 1
ATOM 3265 O O . THR B 1 85 ? -21.516 -14.195 -5.738 1 91.75 85 THR B O 1
ATOM 3268 N N . THR B 1 86 ? -20.734 -15.289 -3.908 1 94.75 86 THR B N 1
ATOM 3269 C CA . THR B 1 86 ? -22 -15.258 -3.201 1 94.75 86 THR B CA 1
ATOM 3270 C C . THR B 1 86 ? -21.797 -14.875 -1.739 1 94.75 86 THR B C 1
ATOM 3272 O O . THR B 1 86 ? -20.953 -15.445 -1.052 1 94.75 86 THR B O 1
ATOM 3275 N N . ILE B 1 87 ? -22.562 -13.859 -1.303 1 97.12 87 ILE B N 1
ATOM 3276 C CA . ILE B 1 87 ? -22.547 -13.422 0.091 1 97.12 87 ILE B CA 1
ATOM 3277 C C . ILE B 1 87 ? -23.922 -13.586 0.708 1 97.12 87 ILE B C 1
ATOM 3279 O O . ILE B 1 87 ? -24.906 -13.062 0.183 1 97.12 87 ILE B O 1
ATOM 3283 N N . LYS B 1 88 ? -23.969 -14.352 1.756 1 97.44 88 LYS B N 1
ATOM 3284 C CA . LYS B 1 88 ? -25.234 -14.609 2.432 1 97.44 88 LYS B CA 1
ATOM 3285 C C . LYS B 1 88 ? -25.25 -13.992 3.826 1 97.44 88 LYS B C 1
ATOM 3287 O O . LYS B 1 88 ? -24.328 -14.203 4.613 1 97.44 88 LYS B O 1
ATOM 3292 N N . ILE B 1 89 ? -26.266 -13.195 4.109 1 97.69 89 ILE B N 1
ATOM 3293 C CA . ILE B 1 89 ? -26.5 -12.617 5.43 1 97.69 89 ILE B CA 1
ATOM 3294 C C . ILE B 1 89 ? -27.688 -13.297 6.09 1 97.69 89 ILE B C 1
ATOM 3296 O O . ILE B 1 89 ? -28.781 -13.359 5.5 1 97.69 89 ILE B O 1
ATOM 3300 N N . THR B 1 90 ? -27.469 -13.773 7.258 1 97.12 90 THR B N 1
ATOM 3301 C CA . THR B 1 90 ? -28.531 -14.516 7.918 1 97.12 90 THR B CA 1
ATOM 3302 C C . THR B 1 90 ? -28.812 -13.953 9.312 1 97.12 90 THR B C 1
ATOM 3304 O O . THR B 1 90 ? -27.938 -13.32 9.906 1 97.12 90 THR B O 1
ATOM 3307 N N . SER B 1 91 ? -30.016 -14.125 9.734 1 95.5 91 SER B N 1
ATOM 3308 C CA . SER B 1 91 ? -30.438 -13.664 11.055 1 95.5 91 SER B CA 1
ATOM 3309 C C . SER B 1 91 ? -31.406 -14.648 11.688 1 95.5 91 SER B C 1
ATOM 3311 O O . SER B 1 91 ? -32.125 -15.375 10.984 1 95.5 91 SER B O 1
ATOM 3313 N N . ALA B 1 92 ? -31.344 -14.766 13.039 1 93.25 92 ALA B N 1
ATOM 3314 C CA . ALA B 1 92 ? -32.312 -15.617 13.758 1 93.25 92 ALA B CA 1
ATOM 3315 C C . ALA B 1 92 ? -33.719 -15.078 13.617 1 93.25 92 ALA B C 1
ATOM 3317 O O . ALA B 1 92 ? -34.688 -15.852 13.562 1 93.25 92 ALA B O 1
ATOM 3318 N N . GLY B 1 93 ? -33.938 -13.773 13.57 1 92.25 93 GLY B N 1
ATOM 3319 C CA . GLY B 1 93 ? -35.219 -13.109 13.352 1 92.25 93 GLY B CA 1
ATOM 3320 C C . GLY B 1 93 ? -35.219 -12.234 12.117 1 92.25 93 GLY B C 1
ATOM 3321 O O . GLY B 1 93 ? -34.469 -12.469 11.172 1 92.25 93 GLY B O 1
ATOM 3322 N N . ARG B 1 94 ? -36.156 -11.422 12.133 1 94.94 94 ARG B N 1
ATOM 3323 C CA . ARG B 1 94 ? -36.281 -10.516 11 1 94.94 94 ARG B CA 1
ATOM 3324 C C . ARG B 1 94 ? -35.094 -9.586 10.906 1 94.94 94 ARG B C 1
ATOM 3326 O O . ARG B 1 94 ? -34.625 -9.062 11.922 1 94.94 94 ARG B O 1
ATOM 3333 N N . ILE B 1 95 ? -34.562 -9.406 9.75 1 95.56 95 ILE B N 1
ATOM 3334 C CA . ILE B 1 95 ? -33.406 -8.531 9.539 1 95.56 95 ILE B CA 1
ATOM 3335 C C . ILE B 1 95 ? -33.812 -7.09 9.828 1 95.56 95 ILE B C 1
ATOM 3337 O O . ILE B 1 95 ? -34.75 -6.562 9.25 1 95.56 95 ILE B O 1
ATOM 3341 N N . PRO B 1 96 ? -33.125 -6.492 10.719 1 95 96 PRO B N 1
ATOM 3342 C CA . PRO B 1 96 ? -33.438 -5.105 11.07 1 95 96 PRO B CA 1
ATOM 3343 C C . PRO B 1 96 ? -33.25 -4.141 9.906 1 95 96 PRO B C 1
ATOM 3345 O O . PRO B 1 96 ? -32.406 -4.383 9.031 1 95 96 PRO B O 1
ATOM 3348 N N . PRO B 1 97 ? -33.938 -3.033 9.922 1 95 97 PRO B N 1
ATOM 3349 C CA . PRO B 1 97 ? -33.875 -2.051 8.844 1 95 97 PRO B CA 1
ATOM 3350 C C . PRO B 1 97 ? -32.469 -1.488 8.664 1 95 97 PRO B C 1
ATOM 3352 O O . PRO B 1 97 ? -32.031 -1.258 7.535 1 95 97 PRO B O 1
ATOM 3355 N N . LYS B 1 98 ? -31.734 -1.278 9.688 1 95.44 98 LYS B N 1
ATOM 3356 C CA . LYS B 1 98 ? -30.375 -0.732 9.609 1 95.44 98 LYS B CA 1
ATOM 3357 C C . LYS B 1 98 ? -29.469 -1.657 8.812 1 95.44 98 LYS B C 1
ATOM 3359 O O . LYS B 1 98 ? -28.578 -1.191 8.086 1 95.44 98 LYS B O 1
ATOM 3364 N N . VAL B 1 99 ? -29.703 -2.908 9.023 1 95.81 99 VAL B N 1
ATOM 3365 C CA . VAL B 1 99 ? -28.906 -3.891 8.297 1 95.81 99 VAL B CA 1
ATOM 3366 C C . VAL B 1 99 ? -29.25 -3.84 6.812 1 95.81 99 VAL B C 1
ATOM 3368 O O . VAL B 1 99 ? -28.375 -3.891 5.957 1 95.81 99 VAL B O 1
ATOM 3371 N N . ARG B 1 100 ? -30.469 -3.748 6.5 1 94.94 100 ARG B N 1
ATOM 3372 C CA . ARG B 1 100 ? -30.906 -3.637 5.109 1 94.94 100 ARG B CA 1
ATOM 3373 C C . ARG B 1 100 ? -30.312 -2.398 4.449 1 94.94 100 ARG B C 1
ATOM 3375 O O . ARG B 1 100 ? -29.938 -2.432 3.273 1 94.94 100 ARG B O 1
ATOM 3382 N N . MET B 1 101 ? -30.234 -1.382 5.176 1 95.19 101 MET B N 1
ATOM 3383 C CA . MET B 1 101 ? -29.641 -0.152 4.672 1 95.19 101 MET B CA 1
ATOM 3384 C C . MET B 1 101 ? -28.156 -0.358 4.355 1 95.19 101 MET B C 1
ATOM 3386 O O . MET B 1 101 ? -27.656 0.119 3.334 1 95.19 101 MET B O 1
ATOM 3390 N N . VAL B 1 102 ? -27.453 -1.061 5.242 1 95.69 102 VAL B N 1
ATOM 3391 C CA . VAL B 1 102 ? -26.031 -1.338 5.066 1 95.69 102 VAL B CA 1
ATOM 3392 C C . VAL B 1 102 ? -25.828 -2.203 3.826 1 95.69 102 VAL B C 1
ATOM 3394 O O . VAL B 1 102 ? -24.891 -1.978 3.055 1 95.69 102 VAL B O 1
ATOM 3397 N N . VAL B 1 103 ? -26.688 -3.15 3.654 1 95.75 103 VAL B N 1
ATOM 3398 C CA . VAL B 1 103 ? -26.594 -4.035 2.498 1 95.75 103 VAL B CA 1
ATOM 3399 C C . VAL B 1 103 ? -26.812 -3.236 1.216 1 95.75 103 VAL B C 1
ATOM 3401 O O . VAL B 1 103 ? -26.109 -3.439 0.223 1 95.75 103 VAL B O 1
ATOM 3404 N N . ARG B 1 104 ? -27.75 -2.352 1.265 1 93.69 104 ARG B N 1
ATOM 3405 C CA . ARG B 1 104 ? -28 -1.491 0.112 1 93.69 104 ARG B CA 1
ATOM 3406 C C . ARG B 1 104 ? -26.797 -0.609 -0.185 1 93.69 104 ARG B C 1
ATOM 3408 O O . ARG B 1 104 ? -26.406 -0.45 -1.344 1 93.69 104 ARG B O 1
ATOM 3415 N N . LYS B 1 105 ? -26.344 -0.065 0.843 1 93.88 105 LYS B N 1
ATOM 3416 C CA . LYS B 1 105 ? -25.141 0.758 0.695 1 93.88 105 LYS B CA 1
ATOM 3417 C C . LYS B 1 105 ? -24 -0.042 0.084 1 93.88 105 LYS B C 1
ATOM 3419 O O . LYS B 1 105 ? -23.297 0.443 -0.811 1 93.88 105 LYS B O 1
ATOM 3424 N N . PHE B 1 106 ? -23.844 -1.227 0.589 1 95.69 106 PHE B N 1
ATOM 3425 C CA . PHE B 1 106 ? -22.812 -2.111 0.071 1 95.69 106 PHE B CA 1
ATOM 3426 C C . PHE B 1 106 ? -23.016 -2.369 -1.417 1 95.69 106 PHE B C 1
ATOM 3428 O O . PHE B 1 106 ? -22.078 -2.26 -2.205 1 95.69 106 PHE B O 1
ATOM 3435 N N . SER B 1 107 ? -24.172 -2.68 -1.769 1 94.19 107 SER B N 1
ATOM 3436 C CA . SER B 1 107 ? -24.484 -2.979 -3.162 1 94.19 107 SER B CA 1
ATOM 3437 C C . SER B 1 107 ? -24.234 -1.77 -4.059 1 94.19 107 SER B C 1
ATOM 3439 O O . SER B 1 107 ? -23.828 -1.92 -5.215 1 94.19 107 SER B O 1
ATOM 3441 N N . GLN B 1 108 ? -24.438 -0.679 -3.471 1 90.75 108 GLN B N 1
ATOM 3442 C CA . GLN B 1 108 ? -24.234 0.551 -4.23 1 90.75 108 GLN B CA 1
ATOM 3443 C C . GLN B 1 108 ? -22.75 0.898 -4.34 1 90.75 108 GLN B C 1
ATOM 3445 O O . GLN B 1 108 ? -22.328 1.494 -5.332 1 90.75 108 GLN B O 1
ATOM 3450 N N . MET B 1 109 ? -22.047 0.47 -3.383 1 91.44 109 MET B N 1
ATOM 3451 C CA . MET B 1 109 ? -20.656 0.87 -3.299 1 91.44 109 MET B CA 1
ATOM 3452 C C . MET B 1 109 ? -19.75 -0.149 -3.992 1 91.44 109 MET B C 1
ATOM 3454 O O . MET B 1 109 ? -18.562 0.092 -4.168 1 91.44 109 MET B O 1
ATOM 3458 N N . THR B 1 110 ? -20.281 -1.252 -4.297 1 93.94 110 THR B N 1
ATOM 3459 C CA . THR B 1 110 ? -19.484 -2.27 -4.977 1 93.94 110 THR B CA 1
ATOM 3460 C C . THR B 1 110 ? -19.984 -2.48 -6.406 1 93.94 110 THR B C 1
ATOM 3462 O O . THR B 1 110 ? -21.156 -2.285 -6.691 1 93.94 110 THR B O 1
ATOM 3465 N N . ILE B 1 111 ? -19.062 -2.828 -7.203 1 92.12 111 ILE B N 1
ATOM 3466 C CA . ILE B 1 111 ? -19.406 -3.033 -8.609 1 92.12 111 ILE B CA 1
ATOM 3467 C C . ILE B 1 111 ? -19.734 -4.508 -8.852 1 92.12 111 ILE B C 1
ATOM 3469 O O . ILE B 1 111 ? -18.938 -5.387 -8.5 1 92.12 111 ILE B O 1
ATOM 3473 N N . GLY B 1 112 ? -20.922 -4.781 -9.359 1 91.69 112 GLY B N 1
ATOM 3474 C CA . GLY B 1 112 ? -21.281 -6.121 -9.797 1 91.69 112 GLY B CA 1
ATOM 3475 C C . GLY B 1 112 ? -22.016 -6.926 -8.734 1 91.69 112 GLY B C 1
ATOM 3476 O O . GLY B 1 112 ? -22.328 -8.102 -8.945 1 91.69 112 GLY B O 1
ATOM 3477 N N . GLN B 1 113 ? -22.25 -6.309 -7.566 1 93.75 113 GLN B N 1
ATOM 3478 C CA . GLN B 1 113 ? -22.953 -7.039 -6.512 1 93.75 113 GLN B CA 1
ATOM 3479 C C . GLN B 1 1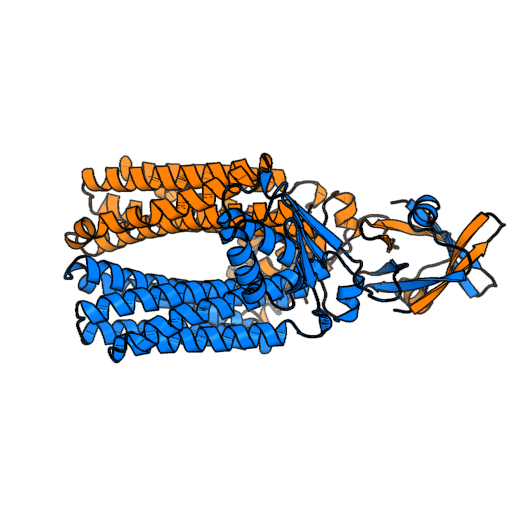13 ? -24.438 -6.707 -6.496 1 93.75 113 GLN B C 1
ATOM 3481 O O . GLN B 1 113 ? -24.812 -5.547 -6.336 1 93.75 113 GLN B O 1
ATOM 3486 N N . GLU B 1 114 ? -25.25 -7.727 -6.633 1 93.69 114 GLU B N 1
ATOM 3487 C CA . GLU B 1 114 ? -26.688 -7.523 -6.648 1 93.69 114 GLU B CA 1
ATOM 3488 C C . GLU B 1 114 ? -27.391 -8.445 -5.652 1 93.69 114 GLU B C 1
ATOM 3490 O O . GLU B 1 114 ? -26.969 -9.586 -5.453 1 93.69 114 GLU B O 1
ATOM 3495 N N . VAL B 1 115 ? -28.469 -7.898 -5.102 1 94.25 115 VAL B N 1
ATOM 3496 C CA . VAL B 1 115 ? -29.297 -8.734 -4.242 1 94.25 115 VAL B CA 1
ATOM 3497 C C . VAL B 1 115 ? -30.062 -9.75 -5.09 1 94.25 115 VAL B C 1
ATOM 3499 O O . VAL B 1 115 ? -30.828 -9.367 -5.973 1 94.25 115 VAL B O 1
ATOM 3502 N N . SER B 1 116 ? -29.797 -10.984 -4.84 1 93.56 116 SER B N 1
ATOM 3503 C CA . SER B 1 116 ? -30.453 -12.039 -5.613 1 93.56 116 SER B CA 1
ATOM 3504 C C . SER B 1 116 ? -31.688 -12.562 -4.898 1 93.56 116 SER B C 1
ATOM 3506 O O . SER B 1 116 ? -32.656 -12.961 -5.543 1 93.56 116 SER B O 1
ATOM 3508 N N . GLU B 1 117 ? -31.578 -12.711 -3.631 1 93.94 117 GLU B N 1
ATOM 3509 C CA . GLU B 1 117 ? -32.656 -13.18 -2.783 1 93.94 117 GLU B CA 1
ATOM 3510 C C . GLU B 1 117 ? -32.781 -12.352 -1.506 1 93.94 117 GLU B C 1
ATOM 3512 O O . GLU B 1 117 ? -31.75 -11.984 -0.917 1 93.94 117 GLU B O 1
ATOM 3517 N N . GLU B 1 118 ? -34 -11.984 -1.182 1 94.19 118 GLU B N 1
ATOM 3518 C CA . GLU B 1 118 ? -34.25 -11.289 0.077 1 94.19 118 GLU B CA 1
ATOM 3519 C C . GLU B 1 118 ? -35.469 -11.883 0.802 1 94.19 118 GLU B C 1
ATOM 3521 O O . GLU B 1 118 ? -36.594 -11.875 0.277 1 94.19 118 GLU B O 1
ATOM 3526 N N . ALA B 1 119 ? -35.156 -12.516 1.867 1 94.94 119 ALA B N 1
ATOM 3527 C CA . ALA B 1 119 ? -36.188 -13.031 2.77 1 94.94 119 ALA B CA 1
ATOM 3528 C C . ALA B 1 119 ? -36.219 -12.25 4.082 1 94.94 119 ALA B C 1
ATOM 3530 O O . ALA B 1 119 ? -35.5 -11.242 4.223 1 94.94 119 ALA B O 1
ATOM 3531 N N . ASP B 1 120 ? -37.125 -12.656 4.973 1 94.25 120 ASP B N 1
ATOM 3532 C CA . ASP B 1 120 ? -37.25 -11.961 6.25 1 94.25 120 ASP B CA 1
ATOM 3533 C C . ASP B 1 120 ? -36 -12.148 7.086 1 94.25 120 ASP B C 1
ATOM 3535 O O . ASP B 1 120 ? -35.562 -11.234 7.812 1 94.25 120 ASP B O 1
ATOM 3539 N N . ASN B 1 121 ? -35.375 -13.367 6.918 1 96 121 ASN B N 1
ATOM 3540 C CA . ASN B 1 121 ? -34.281 -13.664 7.812 1 96 121 ASN B CA 1
ATOM 3541 C C . ASN B 1 121 ? -32.969 -13.922 7.039 1 96 121 ASN B C 1
ATOM 3543 O O . ASN B 1 121 ? -32 -14.453 7.59 1 96 121 ASN B O 1
ATOM 3547 N N . SER B 1 122 ? -33.031 -13.562 5.715 1 97 122 SER B N 1
ATOM 3548 C CA . SER B 1 122 ? -31.812 -13.805 4.938 1 97 122 SER B CA 1
ATOM 3549 C C . SER B 1 122 ? -31.75 -12.906 3.705 1 97 122 SER B C 1
ATOM 3551 O O . SER B 1 122 ? -32.781 -12.562 3.133 1 97 122 SER B O 1
ATOM 3553 N N . ILE B 1 123 ? -30.562 -12.453 3.414 1 97.5 123 ILE B N 1
ATOM 3554 C CA . ILE B 1 123 ? -30.281 -11.719 2.18 1 97.5 123 ILE B CA 1
ATOM 3555 C C . ILE B 1 123 ? -29.125 -12.383 1.444 1 97.5 123 ILE B C 1
ATOM 3557 O O . ILE B 1 123 ? -28.109 -12.719 2.055 1 97.5 123 ILE B O 1
ATOM 3561 N N . VAL B 1 124 ? -29.281 -12.664 0.191 1 97.19 124 VAL B N 1
ATOM 3562 C CA . VAL B 1 124 ? -28.234 -13.273 -0.613 1 97.19 124 VAL B CA 1
ATOM 3563 C C . VAL B 1 124 ? -27.797 -12.305 -1.715 1 97.19 124 VAL B C 1
ATOM 3565 O O . VAL B 1 124 ? -28.641 -11.82 -2.482 1 97.19 124 VAL B O 1
ATOM 3568 N N . LEU B 1 125 ? -26.547 -11.977 -1.747 1 96.88 125 LEU B N 1
ATOM 3569 C CA . LEU B 1 125 ? -25.953 -11.148 -2.793 1 96.88 125 LEU B CA 1
ATOM 3570 C C . LEU B 1 125 ? -25.125 -12.008 -3.754 1 96.88 125 LEU B C 1
ATOM 3572 O O . LEU B 1 125 ? -24.438 -12.93 -3.328 1 96.88 125 LEU B O 1
ATOM 3576 N N . LYS B 1 126 ? -25.156 -11.719 -5.02 1 94.88 126 LYS B N 1
ATOM 3577 C CA . LYS B 1 126 ? -24.422 -12.453 -6.043 1 94.88 126 LYS B CA 1
ATOM 3578 C C . LYS B 1 126 ? -23.609 -11.516 -6.914 1 94.88 126 LYS B C 1
ATOM 3580 O O . LYS B 1 126 ? -24.047 -10.414 -7.246 1 94.88 126 LYS B O 1
ATOM 3585 N N . ASP B 1 127 ? -22.453 -11.977 -7.184 1 92.81 127 ASP B N 1
ATOM 3586 C CA . ASP B 1 127 ? -21.594 -11.25 -8.102 1 92.81 127 ASP B CA 1
ATOM 3587 C C . ASP B 1 127 ? -21.969 -11.531 -9.555 1 92.81 127 ASP B C 1
ATOM 3589 O O . ASP B 1 127 ? -22.016 -12.695 -9.977 1 92.81 127 ASP B O 1
ATOM 3593 N N . ILE B 1 128 ? -22.203 -10.5 -10.273 1 87.56 128 ILE B N 1
ATOM 3594 C CA . ILE B 1 128 ? -22.625 -10.719 -11.648 1 87.56 128 ILE B CA 1
ATOM 3595 C C . ILE B 1 128 ? -21.562 -10.188 -12.609 1 87.56 128 ILE B C 1
ATOM 3597 O O . ILE B 1 128 ? -21.766 -10.188 -13.828 1 87.56 128 ILE B O 1
ATOM 3601 N N . LEU B 1 129 ? -20.5 -9.727 -12.078 1 85.44 129 LEU B N 1
ATOM 3602 C CA . LEU B 1 129 ? -19.453 -9.125 -12.906 1 85.44 129 LEU B CA 1
ATOM 3603 C C . LEU B 1 129 ? -18.422 -10.172 -13.32 1 85.44 129 LEU B C 1
ATOM 3605 O O . LEU B 1 129 ? -18 -10.984 -12.5 1 85.44 129 LEU B O 1
ATOM 3609 N N . ASN B 1 130 ? -18.094 -10.117 -14.586 1 79.75 130 ASN B N 1
ATOM 3610 C CA . ASN B 1 130 ? -16.953 -10.867 -15.086 1 79.75 130 ASN B CA 1
ATOM 3611 C C . ASN B 1 130 ? -15.656 -10.062 -14.969 1 79.75 130 ASN B C 1
ATOM 3613 O O . ASN B 1 130 ? -15.531 -8.992 -15.562 1 79.75 130 ASN B O 1
ATOM 3617 N N . PRO B 1 131 ? -14.789 -10.578 -14.234 1 77 131 PRO B N 1
ATOM 3618 C CA . PRO B 1 131 ? -13.555 -9.82 -14.008 1 77 131 PRO B CA 1
ATOM 3619 C C . PRO B 1 131 ? -12.836 -9.461 -15.305 1 77 131 PRO B C 1
ATOM 3621 O O . PRO B 1 131 ? -12.094 -8.477 -15.344 1 77 131 PRO B O 1
ATOM 3624 N N . THR B 1 132 ? -13.008 -10.18 -16.344 1 78.69 132 THR B N 1
ATOM 3625 C CA . THR B 1 132 ? -12.305 -9.938 -17.594 1 78.69 132 THR B CA 1
ATOM 3626 C C . THR B 1 132 ? -12.891 -8.727 -18.312 1 78.69 132 THR B C 1
ATOM 3628 O O . THR B 1 132 ? -12.281 -8.195 -19.25 1 78.69 132 THR B O 1
ATOM 3631 N N . GLU B 1 133 ? -14.039 -8.273 -17.828 1 81.69 133 GLU B N 1
ATOM 3632 C CA . GLU B 1 133 ? -14.758 -7.199 -18.5 1 81.69 133 GLU B CA 1
ATOM 3633 C C . GLU B 1 133 ? -14.211 -5.828 -18.109 1 81.69 133 GLU B C 1
ATOM 3635 O O . GLU B 1 133 ? -14.492 -4.828 -18.766 1 81.69 133 GLU B O 1
ATOM 3640 N N . MET B 1 134 ? -13.414 -5.727 -17.141 1 84.88 134 MET B N 1
ATOM 3641 C CA . MET B 1 134 ? -12.906 -4.445 -16.672 1 84.88 134 MET B CA 1
ATOM 3642 C C . MET B 1 134 ? -11.391 -4.492 -16.484 1 84.88 134 MET B C 1
ATOM 3644 O O . MET B 1 134 ? -10.906 -4.625 -15.352 1 84.88 134 MET B O 1
ATOM 3648 N N . PRO B 1 135 ? -10.695 -4.18 -17.562 1 89.88 135 PRO B N 1
ATOM 3649 C CA . PRO B 1 135 ? -9.234 -4.238 -17.453 1 89.88 135 PRO B CA 1
ATOM 3650 C C . PRO B 1 135 ? -8.672 -3.23 -16.469 1 89.88 135 PRO B C 1
ATOM 3652 O O . PRO B 1 135 ? -9.18 -2.113 -16.359 1 89.88 135 PRO B O 1
ATOM 3655 N N . PHE B 1 136 ? -7.598 -3.598 -15.75 1 93.81 136 PHE B N 1
ATOM 3656 C CA . PHE B 1 136 ? -6.957 -2.773 -14.734 1 93.81 136 PHE B CA 1
ATOM 3657 C C . PHE B 1 136 ? -6.656 -1.381 -15.273 1 93.81 136 PHE B C 1
ATOM 3659 O O . PHE B 1 136 ? -6.918 -0.38 -14.609 1 93.81 136 PHE B O 1
ATOM 3666 N N . GLU B 1 137 ? -6.156 -1.32 -16.5 1 92.56 137 GLU B N 1
ATOM 3667 C CA . GLU B 1 137 ? -5.707 -0.058 -17.078 1 92.56 137 GLU B CA 1
ATOM 3668 C C . GLU B 1 137 ? -6.863 0.931 -17.219 1 92.56 137 GLU B C 1
ATOM 3670 O O . GLU B 1 137 ? -6.703 2.121 -16.938 1 92.56 137 GLU B O 1
ATOM 3675 N N . ASN B 1 138 ? -7.984 0.444 -17.625 1 93.81 138 ASN B N 1
ATOM 3676 C CA . ASN B 1 138 ? -9.156 1.304 -17.766 1 93.81 138 ASN B CA 1
ATOM 3677 C C . ASN B 1 138 ? -9.625 1.843 -16.422 1 93.81 138 ASN B C 1
ATOM 3679 O O . ASN B 1 138 ? -9.984 3.016 -16.312 1 93.81 138 ASN B O 1
ATOM 3683 N N . THR B 1 139 ? -9.672 0.969 -15.477 1 95.69 139 THR B N 1
ATOM 3684 C CA . THR B 1 139 ? -10.117 1.357 -14.141 1 95.69 139 THR B CA 1
ATOM 3685 C C . THR B 1 139 ? -9.18 2.395 -13.539 1 95.69 139 THR B C 1
ATOM 3687 O O . THR B 1 139 ? -9.625 3.379 -12.945 1 95.69 139 THR B O 1
ATOM 3690 N N . ILE B 1 140 ? -7.875 2.209 -13.703 1 97.06 140 ILE B N 1
ATOM 3691 C CA . ILE B 1 140 ? -6.871 3.139 -13.195 1 97.06 140 ILE B CA 1
ATOM 3692 C C . ILE B 1 140 ? -7.047 4.5 -13.867 1 97.06 140 ILE B C 1
ATOM 3694 O O . ILE B 1 140 ? -7 5.539 -13.195 1 97.06 140 ILE B O 1
ATOM 3698 N N . ARG B 1 141 ? -7.246 4.488 -15.141 1 96 141 ARG B N 1
ATOM 3699 C CA . ARG B 1 141 ? -7.453 5.734 -15.875 1 96 141 ARG B CA 1
ATOM 3700 C C . ARG B 1 141 ? -8.688 6.469 -15.367 1 96 141 ARG B C 1
ATOM 3702 O O . ARG B 1 141 ? -8.664 7.691 -15.195 1 96 141 ARG B O 1
ATOM 3709 N N . ARG B 1 142 ? -9.711 5.746 -15.188 1 96.81 142 ARG B N 1
ATOM 3710 C CA . ARG B 1 142 ? -10.945 6.336 -14.688 1 96.81 142 ARG B CA 1
ATOM 3711 C C . ARG B 1 142 ? -10.734 6.945 -13.305 1 96.81 142 ARG B C 1
ATOM 3713 O O . ARG B 1 142 ? -11.195 8.055 -13.031 1 96.81 142 ARG B O 1
ATOM 3720 N N . MET B 1 143 ? -10.07 6.207 -12.398 1 98 143 MET B N 1
ATOM 3721 C CA . MET B 1 143 ? -9.773 6.727 -11.062 1 98 143 MET B CA 1
ATOM 3722 C C . MET B 1 143 ? -9.008 8.039 -11.148 1 98 143 MET B C 1
ATOM 3724 O O . MET B 1 143 ? -9.328 9 -10.445 1 98 143 MET B O 1
ATOM 3728 N N . TYR B 1 144 ? -8.047 8.016 -12.07 1 98.06 144 TYR B N 1
ATOM 3729 C CA . TYR B 1 144 ? -7.223 9.203 -12.258 1 98.06 144 TYR B CA 1
ATOM 3730 C C . TYR B 1 144 ? -8.07 10.398 -12.688 1 98.06 144 TYR B C 1
ATOM 3732 O O . TYR B 1 144 ? -7.945 11.484 -12.125 1 98.06 144 TYR B O 1
ATOM 3740 N N . VAL B 1 145 ? -8.891 10.195 -13.656 1 98.19 145 VAL B N 1
ATOM 3741 C CA . VAL B 1 145 ? -9.711 11.273 -14.203 1 98.19 145 VAL B CA 1
ATOM 3742 C C . VAL B 1 145 ? -10.609 11.844 -13.109 1 98.19 145 VAL B C 1
ATOM 3744 O O . VAL B 1 145 ? -10.727 13.062 -12.961 1 98.19 145 VAL B O 1
ATOM 3747 N N . ILE B 1 146 ? -11.203 10.969 -12.305 1 98.25 146 ILE B N 1
ATOM 3748 C CA . ILE B 1 146 ? -12.102 11.398 -11.234 1 98.25 146 ILE B CA 1
ATOM 3749 C C . ILE B 1 146 ? -11.32 12.211 -10.203 1 98.25 146 ILE B C 1
ATOM 3751 O O . ILE B 1 146 ? -11.719 13.328 -9.852 1 98.25 146 ILE B O 1
ATOM 3755 N N . VAL B 1 147 ? -10.156 11.703 -9.75 1 98.62 147 VAL B N 1
ATOM 3756 C CA . VAL B 1 147 ? -9.391 12.32 -8.672 1 98.62 147 VAL B CA 1
ATOM 3757 C C . VAL B 1 147 ? -8.805 13.648 -9.148 1 98.62 147 VAL B C 1
ATOM 3759 O O . VAL B 1 147 ? -8.75 14.617 -8.391 1 98.62 147 VAL B O 1
ATOM 3762 N N . LYS B 1 148 ? -8.359 13.641 -10.414 1 98.31 148 LYS B N 1
ATOM 3763 C CA . LYS B 1 148 ? -7.879 14.891 -11 1 98.31 148 LYS B CA 1
ATOM 3764 C C . LYS B 1 148 ? -8.969 15.969 -10.969 1 98.31 148 LYS B C 1
ATOM 3766 O O . LYS B 1 148 ? -8.719 17.094 -10.531 1 98.31 148 LYS B O 1
ATOM 3771 N N . GLY B 1 149 ? -10.133 15.586 -11.453 1 98.19 149 GLY B N 1
ATOM 3772 C CA . GLY B 1 149 ? -11.25 16.516 -11.414 1 98.19 149 GLY B CA 1
ATOM 3773 C C . GLY B 1 149 ? -11.602 16.969 -10.008 1 98.19 149 GLY B C 1
ATOM 3774 O O . GLY B 1 149 ? -11.914 18.141 -9.781 1 98.19 149 GLY B O 1
ATOM 3775 N N . MET B 1 150 ? -11.57 16.016 -9.031 1 98.31 150 MET B N 1
ATOM 3776 C CA . MET B 1 150 ? -11.82 16.344 -7.633 1 98.31 150 MET B CA 1
ATOM 3777 C C . MET B 1 150 ? -10.836 17.391 -7.129 1 98.31 150 MET B C 1
ATOM 3779 O O . MET B 1 150 ? -11.227 18.344 -6.461 1 98.31 150 MET B O 1
ATOM 3783 N N . HIS B 1 151 ? -9.578 17.156 -7.422 1 98.5 151 HIS B N 1
ATOM 3784 C CA . HIS B 1 151 ? -8.531 18.078 -6.98 1 98.5 151 HIS B CA 1
ATOM 3785 C C . HIS B 1 151 ? -8.734 19.469 -7.547 1 98.5 151 HIS B C 1
ATOM 3787 O O . HIS B 1 151 ? -8.68 20.453 -6.812 1 98.5 151 HIS B O 1
ATOM 3793 N N . GLU B 1 152 ? -8.984 19.578 -8.812 1 98.12 152 GLU B N 1
ATOM 3794 C CA . GLU B 1 152 ? -9.234 20.859 -9.469 1 98.12 152 GLU B CA 1
ATOM 3795 C C . GLU B 1 152 ? -10.453 21.547 -8.867 1 98.12 152 GLU B C 1
ATOM 3797 O O . GLU B 1 152 ? -10.398 22.75 -8.57 1 98.12 152 GLU B O 1
ATOM 3802 N N . ASP B 1 153 ? -11.469 20.812 -8.68 1 98.06 153 ASP B N 1
ATOM 3803 C CA . ASP B 1 153 ? -12.711 21.375 -8.172 1 98.06 153 ASP B CA 1
ATOM 3804 C C . ASP B 1 153 ? -12.555 21.828 -6.719 1 98.06 153 ASP B C 1
ATOM 3806 O O . ASP B 1 153 ? -13.172 22.812 -6.297 1 98.06 153 ASP B O 1
ATOM 3810 N N . ALA B 1 154 ? -11.828 21.062 -5.93 1 98.06 154 ALA B N 1
ATOM 3811 C CA . ALA B 1 154 ? -11.602 21.453 -4.539 1 98.06 154 ALA B CA 1
ATOM 3812 C C . ALA B 1 154 ? -10.906 22.812 -4.457 1 98.06 154 ALA B C 1
ATOM 3814 O O . ALA B 1 154 ? -11.297 23.672 -3.666 1 98.06 154 ALA B O 1
ATOM 3815 N N . MET B 1 155 ? -9.922 23.031 -5.285 1 97.38 155 MET B N 1
ATOM 3816 C CA . MET B 1 155 ? -9.195 24.297 -5.285 1 97.38 155 MET B CA 1
ATOM 3817 C C . MET B 1 155 ? -10.031 25.406 -5.895 1 97.38 155 MET B C 1
ATOM 3819 O O . MET B 1 155 ? -9.992 26.547 -5.426 1 97.38 155 MET B O 1
ATOM 3823 N N . ASN B 1 156 ? -10.766 25.062 -6.938 1 97 156 ASN B N 1
ATOM 3824 C CA . ASN B 1 156 ? -11.688 26.031 -7.527 1 97 156 ASN B CA 1
ATOM 3825 C C . ASN B 1 156 ? -12.734 26.484 -6.52 1 97 156 ASN B C 1
ATOM 3827 O O . ASN B 1 156 ? -13.156 27.656 -6.535 1 97 156 ASN B O 1
ATOM 3831 N N . ALA B 1 157 ? -13.172 25.516 -5.734 1 97.44 157 ALA B N 1
ATOM 3832 C CA . ALA B 1 157 ? -14.125 25.875 -4.684 1 97.44 157 ALA B CA 1
ATOM 3833 C C . ALA B 1 157 ? -13.57 26.969 -3.789 1 97.44 157 ALA B C 1
ATOM 3835 O O . ALA B 1 157 ? -14.266 27.953 -3.49 1 97.44 157 ALA B O 1
ATOM 3836 N N . LEU B 1 158 ? -12.375 26.859 -3.426 1 96.56 158 LEU B N 1
ATOM 3837 C CA . LEU B 1 158 ? -11.719 27.844 -2.559 1 96.56 158 LEU B CA 1
ATOM 3838 C C . LEU B 1 158 ? -11.531 29.172 -3.277 1 96.56 158 LEU B C 1
ATOM 3840 O O . LEU B 1 158 ? -11.836 30.234 -2.723 1 96.56 158 LEU B O 1
ATOM 3844 N N . GLU B 1 159 ? -11.086 29.109 -4.469 1 95.81 159 GLU B N 1
ATOM 3845 C CA . GLU B 1 159 ? -10.758 30.312 -5.242 1 95.81 159 GLU B CA 1
ATOM 3846 C C . GLU B 1 159 ? -12.016 31.109 -5.57 1 95.81 159 GLU B C 1
ATOM 3848 O O . GLU B 1 159 ? -11.992 32.344 -5.562 1 95.81 159 GLU B O 1
ATOM 3853 N N . GLN B 1 160 ? -13.086 30.422 -5.832 1 95.38 160 GLN B N 1
ATOM 3854 C CA . GLN B 1 160 ? -14.289 31.094 -6.332 1 95.38 160 GLN B CA 1
ATOM 3855 C C . GLN B 1 160 ? -15.359 31.172 -5.246 1 95.38 160 GLN B C 1
ATOM 3857 O O . GLN B 1 160 ? -16.438 31.734 -5.473 1 95.38 160 GLN B O 1
ATOM 3862 N N . GLY B 1 161 ? -15.141 30.641 -4.129 1 95.31 161 GLY B N 1
ATOM 3863 C CA . GLY B 1 161 ? -16.109 30.656 -3.047 1 95.31 161 GLY B CA 1
ATOM 3864 C C . GLY B 1 161 ? -17.328 29.812 -3.332 1 95.31 161 GLY B C 1
ATOM 3865 O O . GLY B 1 161 ? -18.453 30.219 -3.045 1 95.31 161 GLY B O 1
ATOM 3866 N N . ARG B 1 162 ? -17.125 28.672 -3.939 1 95.88 162 ARG B N 1
ATOM 3867 C CA . ARG B 1 162 ? -18.234 27.797 -4.348 1 95.88 162 ARG B CA 1
ATOM 3868 C C . ARG B 1 162 ? -18.344 26.578 -3.439 1 95.88 162 ARG B C 1
ATOM 3870 O O . ARG B 1 162 ? -17.781 25.516 -3.742 1 95.88 162 ARG B O 1
ATOM 3877 N N . LEU B 1 163 ? -19.172 26.641 -2.482 1 96 163 LEU B N 1
ATOM 3878 C CA . LEU B 1 163 ? -19.359 25.578 -1.507 1 96 163 LEU B CA 1
ATOM 3879 C C . LEU B 1 163 ? -19.938 24.328 -2.174 1 96 163 LEU B C 1
ATOM 3881 O O . LEU B 1 163 ? -19.641 23.203 -1.755 1 96 163 LEU B O 1
ATOM 3885 N N . ASP B 1 164 ? -20.703 24.547 -3.143 1 96.31 164 ASP B N 1
ATOM 3886 C CA . ASP B 1 164 ? -21.328 23.422 -3.842 1 96.31 164 ASP B CA 1
ATOM 3887 C C . ASP B 1 164 ? -20.266 22.547 -4.5 1 96.31 164 ASP B C 1
ATOM 3889 O O . ASP B 1 164 ? -20.406 21.312 -4.527 1 96.31 164 ASP B O 1
ATOM 3893 N N . LEU B 1 165 ? -19.234 23.141 -5.027 1 96.62 165 LEU B N 1
ATOM 3894 C CA . LEU B 1 165 ? -18.156 22.375 -5.625 1 96.62 165 LEU B CA 1
ATOM 3895 C C . LEU B 1 165 ? -17.438 21.516 -4.574 1 96.62 165 LEU B C 1
ATOM 3897 O O . LEU B 1 165 ? -17.078 20.375 -4.844 1 96.62 165 LEU B O 1
ATOM 3901 N N . ALA B 1 166 ? -17.219 22.062 -3.422 1 97.06 166 ALA B N 1
ATOM 3902 C CA . ALA B 1 166 ? -16.578 21.328 -2.336 1 97.06 166 ALA B CA 1
ATOM 3903 C C . ALA B 1 166 ? -17.406 20.109 -1.933 1 97.06 166 ALA B C 1
ATOM 3905 O O . ALA B 1 166 ? -16.859 19.016 -1.725 1 97.06 166 ALA B O 1
ATOM 3906 N N . GLU B 1 167 ? -18.656 20.312 -1.855 1 96.12 167 GLU B N 1
ATOM 3907 C CA . GLU B 1 167 ? -19.547 19.219 -1.491 1 96.12 167 GLU B CA 1
ATOM 3908 C C . GLU B 1 167 ? -19.547 18.125 -2.555 1 96.12 167 GLU B C 1
ATOM 3910 O O . GLU B 1 167 ? -19.594 16.938 -2.23 1 96.12 167 GLU B O 1
ATOM 3915 N N . ASP B 1 168 ? -19.531 18.562 -3.697 1 96.88 168 ASP B N 1
ATOM 3916 C CA . ASP B 1 168 ? -19.516 17.609 -4.805 1 96.88 168 ASP B CA 1
ATOM 3917 C C . ASP B 1 168 ? -18.25 16.75 -4.766 1 96.88 168 ASP B C 1
ATOM 3919 O O . ASP B 1 168 ? -18.297 15.555 -5.055 1 96.88 168 ASP B O 1
ATOM 3923 N N . VAL B 1 169 ? -17.078 17.375 -4.492 1 97.56 169 VAL B N 1
ATOM 3924 C CA . VAL B 1 169 ? -15.805 16.656 -4.391 1 97.56 169 VAL B CA 1
ATOM 3925 C C . VAL B 1 169 ? -15.922 15.555 -3.342 1 97.56 169 VAL B C 1
ATOM 3927 O O . VAL B 1 169 ? -15.492 14.422 -3.576 1 97.56 169 VAL B O 1
ATOM 3930 N N . ILE B 1 170 ? -16.547 15.836 -2.242 1 95.62 170 ILE B N 1
ATOM 3931 C CA . ILE B 1 170 ? -16.688 14.891 -1.138 1 95.62 170 ILE B CA 1
ATOM 3932 C C . ILE B 1 170 ? -17.562 13.719 -1.573 1 95.62 170 ILE B C 1
ATOM 3934 O O . ILE B 1 170 ? -17.25 12.562 -1.273 1 95.62 170 ILE B O 1
ATOM 3938 N N . ALA B 1 171 ? -18.547 14.008 -2.361 1 93.44 171 ALA B N 1
ATOM 3939 C CA . ALA B 1 171 ? -19.469 12.977 -2.818 1 93.44 171 ALA B CA 1
ATOM 3940 C C . ALA B 1 171 ? -18.812 12.047 -3.834 1 93.44 171 ALA B C 1
ATOM 3942 O O . ALA B 1 171 ? -19.078 10.844 -3.852 1 93.44 171 ALA B O 1
ATOM 3943 N N . ARG B 1 172 ? -17.984 12.594 -4.668 1 95.38 172 ARG B N 1
ATOM 3944 C CA . ARG B 1 172 ? -17.344 11.844 -5.746 1 95.38 172 ARG B CA 1
ATOM 3945 C C . ARG B 1 172 ? -16.328 10.859 -5.203 1 95.38 172 ARG B C 1
ATOM 3947 O O . ARG B 1 172 ? -15.898 9.938 -5.906 1 95.38 172 ARG B O 1
ATOM 3954 N N . ASP B 1 173 ? -15.898 11.047 -3.977 1 94.81 173 ASP B N 1
ATOM 3955 C CA . ASP B 1 173 ? -14.891 10.172 -3.379 1 94.81 173 ASP B CA 1
ATOM 3956 C C . ASP B 1 173 ? -15.383 8.727 -3.33 1 94.81 173 ASP B C 1
ATOM 3958 O O . ASP B 1 173 ? -14.578 7.797 -3.42 1 94.81 173 ASP B O 1
ATOM 3962 N N . THR B 1 174 ? -16.656 8.539 -3.217 1 93.25 174 THR B N 1
ATOM 3963 C CA . THR B 1 174 ? -17.25 7.203 -3.193 1 93.25 174 THR B CA 1
ATOM 3964 C C . THR B 1 174 ? -16.953 6.461 -4.496 1 93.25 174 THR B C 1
ATOM 3966 O O . THR B 1 174 ? -16.75 5.246 -4.492 1 93.25 174 THR B O 1
ATOM 3969 N N . ASP B 1 175 ? -16.953 7.219 -5.574 1 95.38 175 ASP B N 1
ATOM 3970 C CA . ASP B 1 175 ? -16.656 6.617 -6.875 1 95.38 175 ASP B CA 1
ATOM 3971 C C . ASP B 1 175 ? -15.219 6.105 -6.938 1 95.38 175 ASP B C 1
ATOM 3973 O O . ASP B 1 175 ? -14.961 5.047 -7.508 1 95.38 175 ASP B O 1
ATOM 3977 N N . VAL B 1 176 ? -14.344 6.863 -6.359 1 96.75 176 VAL B N 1
ATOM 3978 C CA . VAL B 1 176 ? -12.945 6.461 -6.34 1 96.75 176 VAL B CA 1
ATOM 3979 C C . VAL B 1 176 ? -12.781 5.203 -5.488 1 96.75 176 VAL B C 1
ATOM 3981 O O . VAL B 1 176 ? -12.086 4.262 -5.887 1 96.75 176 VAL B O 1
ATOM 3984 N N . ASP B 1 177 ? -13.461 5.113 -4.402 1 94.5 177 ASP B N 1
ATOM 3985 C CA . ASP B 1 177 ? -13.398 3.969 -3.498 1 94.5 177 ASP B CA 1
ATOM 3986 C C . ASP B 1 177 ? -13.898 2.699 -4.188 1 94.5 177 ASP B C 1
ATOM 3988 O O . ASP B 1 177 ? -13.273 1.643 -4.074 1 94.5 177 ASP B O 1
ATOM 3992 N N . ARG B 1 178 ? -14.961 2.871 -4.875 1 95.31 178 ARG B N 1
ATOM 3993 C CA . ARG B 1 178 ? -15.555 1.721 -5.547 1 95.31 178 ARG B CA 1
ATOM 3994 C C . ARG B 1 178 ? -14.602 1.137 -6.586 1 95.31 178 ARG B C 1
ATOM 3996 O O . ARG B 1 178 ? -14.469 -0.084 -6.695 1 95.31 178 ARG B O 1
ATOM 4003 N N . LEU B 1 179 ? -14 2.023 -7.293 1 96.5 179 LEU B N 1
ATOM 4004 C CA . LEU B 1 179 ? -13.062 1.573 -8.32 1 96.5 179 LEU B CA 1
ATOM 4005 C C . LEU B 1 179 ? -11.828 0.94 -7.691 1 96.5 179 LEU B C 1
ATOM 4007 O O . LEU B 1 179 ? -11.305 -0.057 -8.195 1 96.5 179 LEU B O 1
ATOM 4011 N N . HIS B 1 180 ? -11.383 1.488 -6.582 1 97 180 HIS B N 1
ATOM 4012 C CA . HIS B 1 180 ? -10.25 0.898 -5.879 1 97 180 HIS B CA 1
ATOM 4013 C C . HIS B 1 180 ? -10.578 -0.504 -5.379 1 97 180 HIS B C 1
ATOM 4015 O O . HIS B 1 180 ? -9.766 -1.419 -5.496 1 97 180 HIS B O 1
ATOM 4021 N N . TRP B 1 181 ? -11.797 -0.667 -4.832 1 95.5 181 TRP B N 1
ATOM 4022 C CA . TRP B 1 181 ? -12.211 -1.979 -4.344 1 95.5 181 TRP B CA 1
ATOM 4023 C C . TRP B 1 181 ? -12.273 -2.988 -5.484 1 95.5 181 TRP B C 1
ATOM 4025 O O . TRP B 1 181 ? -11.945 -4.164 -5.305 1 95.5 181 TRP B O 1
ATOM 4035 N N . LEU B 1 182 ? -12.695 -2.502 -6.621 1 95.31 182 LEU B N 1
ATOM 4036 C CA . LEU B 1 182 ? -12.742 -3.377 -7.789 1 95.31 182 LEU B CA 1
ATOM 4037 C C . LEU B 1 182 ? -11.344 -3.863 -8.164 1 95.31 182 LEU B C 1
ATOM 4039 O O . LEU B 1 182 ? -11.148 -5.055 -8.406 1 95.31 182 LEU B O 1
ATOM 4043 N N . VAL B 1 183 ? -10.391 -2.975 -8.211 1 96.19 183 VAL B N 1
ATOM 4044 C CA . VAL B 1 183 ? -9.016 -3.33 -8.539 1 96.19 183 VAL B CA 1
ATOM 4045 C C . VAL B 1 183 ? -8.477 -4.316 -7.508 1 96.19 183 VAL B C 1
ATOM 4047 O O . VAL B 1 183 ? -7.82 -5.301 -7.863 1 96.19 183 VAL B O 1
ATOM 4050 N N . HIS B 1 184 ? -8.773 -4.031 -6.27 1 94.56 184 HIS B N 1
ATOM 4051 C CA . HIS B 1 184 ? -8.352 -4.922 -5.195 1 94.56 184 HIS B CA 1
ATOM 4052 C C . HIS B 1 184 ? -8.938 -6.316 -5.367 1 94.56 184 HIS B C 1
ATOM 4054 O O . HIS B 1 184 ? -8.234 -7.316 -5.195 1 94.56 184 HIS B O 1
ATOM 4060 N N . ARG B 1 185 ? -10.172 -6.379 -5.68 1 93.38 185 ARG B N 1
ATOM 4061 C CA . ARG B 1 185 ? -10.844 -7.652 -5.922 1 93.38 185 ARG B CA 1
ATOM 4062 C C . ARG B 1 185 ? -10.195 -8.406 -7.074 1 93.38 185 ARG B C 1
ATOM 4064 O O . ARG B 1 185 ? -9.914 -9.602 -6.961 1 93.38 185 ARG B O 1
ATOM 4071 N N . GLN B 1 186 ? -9.984 -7.723 -8.141 1 92.62 186 GLN B N 1
ATOM 4072 C CA . GLN B 1 186 ? -9.367 -8.352 -9.305 1 92.62 186 GLN B CA 1
ATOM 4073 C C . GLN B 1 186 ? -7.977 -8.883 -8.969 1 92.62 186 GLN B C 1
ATOM 4075 O O . GLN B 1 186 ? -7.609 -9.984 -9.391 1 92.62 186 GLN B O 1
ATOM 4080 N N . PHE B 1 187 ? -7.289 -8.148 -8.258 1 93.06 187 PHE B N 1
ATOM 4081 C CA . PHE B 1 187 ? -5.977 -8.586 -7.805 1 93.06 187 PHE B CA 1
ATOM 4082 C C . PHE B 1 187 ? -6.086 -9.867 -6.98 1 93.06 187 PHE B C 1
ATOM 4084 O O . PHE B 1 187 ? -5.352 -10.828 -7.223 1 93.06 187 PHE B O 1
ATOM 4091 N N . SER B 1 188 ? -6.98 -9.867 -6.016 1 89.62 188 SER B N 1
ATOM 4092 C CA . SER B 1 188 ? -7.18 -11.031 -5.16 1 89.62 188 SER B CA 1
ATOM 4093 C C . SER B 1 188 ? -7.539 -12.266 -5.977 1 89.62 188 SER B C 1
ATOM 4095 O O . SER B 1 188 ? -7.035 -13.359 -5.715 1 89.62 188 SER B O 1
ATOM 4097 N N . LEU B 1 189 ? -8.367 -12.094 -6.98 1 87.25 189 LEU B N 1
ATOM 4098 C CA . LEU B 1 189 ? -8.797 -13.203 -7.832 1 87.25 189 LEU B CA 1
ATOM 4099 C C . LEU B 1 189 ? -7.629 -13.742 -8.648 1 87.25 189 LEU B C 1
ATOM 4101 O O . LEU B 1 189 ? -7.473 -14.961 -8.789 1 87.25 189 LEU B O 1
ATOM 4105 N N . ILE B 1 190 ? -6.82 -12.859 -9.133 1 86.06 190 ILE B N 1
ATOM 4106 C CA . ILE B 1 190 ? -5.707 -13.242 -9.992 1 86.06 190 ILE B CA 1
ATOM 4107 C C . ILE B 1 190 ? -4.652 -13.984 -9.18 1 86.06 190 ILE B C 1
ATOM 4109 O O . ILE B 1 190 ? -4.086 -14.977 -9.641 1 86.06 190 ILE B O 1
ATOM 4113 N N . VAL B 1 191 ? -4.449 -13.539 -8.039 1 81.81 191 VAL B N 1
ATOM 4114 C CA . VAL B 1 191 ? -3.432 -14.125 -7.176 1 81.81 191 VAL B CA 1
ATOM 4115 C C . VAL B 1 191 ? -3.859 -15.531 -6.754 1 81.81 191 VAL B C 1
ATOM 4117 O O . VAL B 1 191 ? -3.021 -16.422 -6.609 1 81.81 191 VAL B O 1
ATOM 4120 N N . ASP B 1 192 ? -5.141 -15.734 -6.637 1 76 192 ASP B N 1
ATOM 4121 C CA . ASP B 1 192 ? -5.652 -17 -6.129 1 76 192 ASP B CA 1
ATOM 4122 C C . ASP B 1 192 ? -5.961 -17.969 -7.27 1 76 192 ASP B C 1
ATOM 4124 O O . ASP B 1 192 ? -6.102 -19.172 -7.051 1 76 192 ASP B O 1
ATOM 4128 N N . ASN B 1 193 ? -6.121 -17.359 -8.391 1 74.69 193 ASN B N 1
ATOM 4129 C CA . ASN B 1 193 ? -6.562 -18.172 -9.523 1 74.69 193 ASN B CA 1
ATOM 4130 C C . ASN B 1 193 ? -5.664 -17.984 -10.742 1 74.69 193 ASN B C 1
ATOM 4132 O O . ASN B 1 193 ? -5.914 -17.094 -11.57 1 74.69 193 ASN B O 1
ATOM 4136 N N . PRO B 1 194 ? -4.73 -18.875 -10.914 1 70.62 194 PRO B N 1
ATOM 4137 C CA . PRO B 1 194 ? -3.805 -18.75 -12.047 1 70.62 194 PRO B CA 1
ATOM 4138 C C . PRO B 1 194 ? -4.516 -18.75 -13.398 1 70.62 194 PRO B C 1
ATOM 4140 O O . PRO B 1 194 ? -4.047 -18.125 -14.352 1 70.62 194 PRO B O 1
ATOM 4143 N N . SER B 1 195 ? -5.641 -19.516 -13.461 1 70.81 195 SER B N 1
ATOM 4144 C CA . SER B 1 195 ? -6.371 -19.594 -14.719 1 70.81 195 SER B CA 1
ATOM 4145 C C . SER B 1 195 ? -6.91 -18.219 -15.125 1 70.81 195 SER B C 1
ATOM 4147 O O . SER B 1 195 ? -6.934 -17.891 -16.312 1 70.81 195 SER B O 1
ATOM 4149 N N . LEU B 1 196 ? -7.332 -17.531 -14.148 1 77.56 196 LEU B N 1
ATOM 4150 C CA . LEU B 1 196 ? -7.828 -16.188 -14.422 1 77.56 196 LEU B CA 1
ATOM 4151 C C . LEU B 1 196 ? -6.699 -15.281 -14.891 1 77.56 196 LEU B C 1
ATOM 4153 O O . LEU B 1 196 ? -6.895 -14.453 -15.781 1 77.56 196 LEU B O 1
ATOM 4157 N N . SER B 1 197 ? -5.559 -15.406 -14.281 1 78 197 SER B N 1
ATOM 4158 C CA . SER B 1 197 ? -4.371 -14.664 -14.695 1 78 197 SER B CA 1
ATOM 4159 C C . SER B 1 197 ? -4.074 -14.875 -16.172 1 78 197 SER B C 1
ATOM 4161 O O . SER B 1 197 ? -3.783 -13.922 -16.891 1 78 197 SER B O 1
ATOM 4163 N N . LEU B 1 198 ? -4.203 -16.047 -16.578 1 73 198 LEU B N 1
ATOM 4164 C CA . LEU B 1 198 ? -3.936 -16.391 -17.984 1 73 198 LEU B CA 1
ATOM 4165 C C . LEU B 1 198 ? -5 -15.789 -18.891 1 73 198 LEU B C 1
ATOM 4167 O O . LEU B 1 198 ? -4.676 -15.242 -19.953 1 73 198 LEU B O 1
ATOM 4171 N N . LYS B 1 199 ? -6.191 -15.945 -18.484 1 74.06 199 LYS B N 1
ATOM 4172 C CA . LYS B 1 199 ? -7.305 -15.445 -19.297 1 74.06 199 LYS B CA 1
ATOM 4173 C C . LYS B 1 199 ? -7.223 -13.93 -19.469 1 74.06 199 LYS B C 1
ATOM 4175 O O . LYS B 1 199 ? -7.52 -13.414 -20.547 1 74.06 199 LYS B O 1
ATOM 4180 N N . MET B 1 200 ? -6.793 -13.305 -18.422 1 79.81 200 MET B N 1
ATOM 4181 C CA . MET B 1 200 ? -6.723 -11.852 -18.453 1 79.81 200 MET B CA 1
ATOM 4182 C C . MET B 1 200 ? -5.391 -11.383 -19.031 1 79.81 200 MET B C 1
ATOM 4184 O O . MET B 1 200 ? -5.223 -10.203 -19.344 1 79.81 200 MET B O 1
ATOM 4188 N N . GLY B 1 201 ? -4.438 -12.336 -19.234 1 77.56 201 GLY B N 1
ATOM 4189 C CA . GLY B 1 201 ? -3.125 -11.977 -19.766 1 77.56 201 GLY B CA 1
ATOM 4190 C C . GLY B 1 201 ? -2.328 -11.094 -18.828 1 77.56 201 GLY B C 1
ATOM 4191 O O . GLY B 1 201 ? -1.616 -10.188 -19.266 1 77.56 201 GLY B O 1
ATOM 4192 N N . ILE B 1 202 ? -2.637 -11.266 -17.547 1 84.12 202 ILE B N 1
ATOM 4193 C CA . ILE B 1 202 ? -1.965 -10.438 -16.562 1 84.12 202 ILE B CA 1
ATOM 4194 C C . ILE B 1 202 ? -1.337 -11.32 -15.484 1 84.12 202 ILE B C 1
ATOM 4196 O O . ILE B 1 202 ? -1.996 -12.211 -14.938 1 84.12 202 ILE B O 1
ATOM 4200 N N . THR B 1 203 ? -0.069 -11.133 -15.227 1 82.31 203 THR B N 1
ATOM 4201 C CA . THR B 1 203 ? 0.604 -11.898 -14.18 1 82.31 203 THR B CA 1
ATOM 4202 C C . THR B 1 203 ? 0.265 -11.344 -12.805 1 82.31 203 THR B C 1
ATOM 4204 O O . THR B 1 203 ? -0.112 -10.18 -12.672 1 82.31 203 THR B O 1
ATOM 4207 N N . PRO B 1 204 ? 0.358 -12.133 -11.805 1 84.06 204 PRO B N 1
ATOM 4208 C CA . PRO B 1 204 ? 0.127 -11.641 -10.438 1 84.06 204 PRO B CA 1
ATOM 4209 C C . PRO B 1 204 ? 1.006 -10.445 -10.086 1 84.06 204 PRO B C 1
ATOM 4211 O O . PRO B 1 204 ? 0.555 -9.523 -9.398 1 84.06 204 PRO B O 1
ATOM 4214 N N . GLY B 1 205 ? 2.252 -10.438 -10.586 1 85.19 205 GLY B N 1
ATOM 4215 C CA . GLY B 1 205 ? 3.135 -9.305 -10.344 1 85.19 205 GLY B CA 1
ATOM 4216 C C . GLY B 1 205 ? 2.615 -8.008 -10.93 1 85.19 205 GLY B C 1
ATOM 4217 O O . GLY B 1 205 ? 2.656 -6.961 -10.273 1 85.19 205 GLY B O 1
ATOM 4218 N N . ILE B 1 206 ? 2.123 -8.125 -12.109 1 89.25 206 ILE B N 1
ATOM 4219 C CA . ILE B 1 206 ? 1.569 -6.949 -12.766 1 89.25 206 ILE B CA 1
ATOM 4220 C C . ILE B 1 206 ? 0.298 -6.504 -12.047 1 89.25 206 ILE B C 1
ATOM 4222 O O . ILE B 1 206 ? 0.087 -5.309 -11.828 1 89.25 206 ILE B O 1
ATOM 4226 N N . ALA B 1 207 ? -0.554 -7.48 -11.703 1 92 207 ALA B N 1
ATOM 4227 C CA . ALA B 1 207 ? -1.775 -7.172 -10.961 1 92 207 ALA B CA 1
ATOM 4228 C C . ALA B 1 207 ? -1.455 -6.477 -9.641 1 92 207 ALA B C 1
ATOM 4230 O O . ALA B 1 207 ? -2.15 -5.539 -9.242 1 92 207 ALA B O 1
ATOM 4231 N N . ALA B 1 208 ? -0.406 -6.945 -9.023 1 90.88 208 ALA B N 1
ATOM 4232 C CA . ALA B 1 208 ? 0.032 -6.332 -7.77 1 90.88 208 ALA B CA 1
ATOM 4233 C C . ALA B 1 208 ? 0.417 -4.871 -7.977 1 90.88 208 ALA B C 1
ATOM 4235 O O . ALA B 1 208 ? 0.105 -4.016 -7.145 1 90.88 208 ALA B O 1
ATOM 4236 N N . THR B 1 209 ? 1.105 -4.555 -9.039 1 92.75 209 THR B N 1
ATOM 4237 C CA . THR B 1 209 ? 1.504 -3.189 -9.367 1 92.75 209 THR B CA 1
ATOM 4238 C C . THR B 1 209 ? 0.281 -2.289 -9.516 1 92.75 209 THR B C 1
ATOM 4240 O O . THR B 1 209 ? 0.242 -1.191 -8.953 1 92.75 209 THR B O 1
ATOM 4243 N N . TYR B 1 210 ? -0.71 -2.781 -10.195 1 94.56 210 TYR B N 1
ATOM 4244 C CA . TYR B 1 210 ? -1.926 -2 -10.398 1 94.56 210 TYR B CA 1
ATOM 4245 C C . TYR B 1 210 ? -2.65 -1.775 -9.078 1 94.56 210 TYR B C 1
ATOM 4247 O O . TYR B 1 210 ? -3.201 -0.698 -8.836 1 94.56 210 TYR B O 1
ATOM 4255 N N . TYR B 1 211 ? -2.635 -2.789 -8.266 1 95.38 211 TYR B N 1
ATOM 4256 C CA . TYR B 1 211 ? -3.25 -2.648 -6.945 1 95.38 211 TYR B CA 1
ATOM 4257 C C . TYR B 1 211 ? -2.564 -1.553 -6.141 1 95.38 211 TYR B C 1
ATOM 4259 O O . TYR B 1 211 ? -3.23 -0.706 -5.539 1 95.38 211 TYR B O 1
ATOM 4267 N N . GLN B 1 212 ? -1.241 -1.581 -6.117 1 94.44 212 GLN B N 1
ATOM 4268 C CA . GLN B 1 212 ? -0.485 -0.569 -5.387 1 94.44 212 GLN B CA 1
ATOM 4269 C C . GLN B 1 212 ? -0.81 0.833 -5.895 1 94.44 212 GLN B C 1
ATOM 4271 O O . GLN B 1 212 ? -1.014 1.754 -5.098 1 94.44 212 GLN B O 1
ATOM 4276 N N . ILE B 1 213 ? -0.843 0.976 -7.168 1 97.12 213 ILE B N 1
ATOM 4277 C CA . ILE B 1 213 ? -1.107 2.273 -7.777 1 97.12 213 ILE B CA 1
ATOM 4278 C C . ILE B 1 213 ? -2.527 2.723 -7.441 1 97.12 213 ILE B C 1
ATOM 4280 O O . ILE B 1 213 ? -2.752 3.887 -7.098 1 97.12 213 ILE B O 1
ATOM 4284 N N . SER B 1 214 ? -3.473 1.802 -7.547 1 97.69 214 SER B N 1
ATOM 4285 C CA . SER B 1 214 ? -4.863 2.111 -7.219 1 97.69 214 SER B CA 1
ATOM 4286 C C . SER B 1 214 ? -4.992 2.625 -5.789 1 97.69 214 SER B C 1
ATOM 4288 O O . SER B 1 214 ? -5.738 3.568 -5.527 1 97.69 214 SER B O 1
ATOM 4290 N N . ARG B 1 215 ? -4.32 2.018 -4.93 1 95.19 215 ARG B N 1
ATOM 4291 C CA . ARG B 1 215 ? -4.34 2.436 -3.531 1 95.19 215 ARG B CA 1
ATOM 4292 C C . ARG B 1 215 ? -3.82 3.861 -3.379 1 95.19 215 ARG B C 1
ATOM 4294 O O . ARG B 1 215 ? -4.371 4.648 -2.609 1 95.19 215 ARG B O 1
ATOM 4301 N N . ILE B 1 216 ? -2.77 4.129 -4.047 1 96.44 216 ILE B N 1
ATOM 4302 C CA . ILE B 1 216 ? -2.195 5.469 -3.984 1 96.44 216 ILE B CA 1
ATOM 4303 C C . ILE B 1 216 ? -3.201 6.488 -4.52 1 96.44 216 ILE B C 1
ATOM 4305 O O . ILE B 1 216 ? -3.406 7.543 -3.916 1 96.44 216 ILE B O 1
ATOM 4309 N N . ILE B 1 217 ? -3.854 6.172 -5.633 1 98.12 217 ILE B N 1
ATOM 4310 C CA . ILE B 1 217 ? -4.824 7.09 -6.219 1 98.12 217 ILE B CA 1
ATOM 4311 C C . ILE B 1 217 ? -5.98 7.309 -5.242 1 98.12 217 ILE B C 1
ATOM 4313 O O . ILE B 1 217 ? -6.465 8.43 -5.09 1 98.12 217 ILE B O 1
ATOM 4317 N N . GLU B 1 218 ? -6.398 6.234 -4.652 1 97.25 218 GLU B N 1
ATOM 4318 C CA . GLU B 1 218 ? -7.438 6.34 -3.629 1 97.25 218 GLU B CA 1
ATOM 4319 C C . GLU B 1 218 ? -7.008 7.277 -2.504 1 97.25 218 GLU B C 1
ATOM 4321 O O . GLU B 1 218 ? -7.809 8.078 -2.023 1 97.25 218 GLU B O 1
ATOM 4326 N N . ARG B 1 219 ? -5.797 7.242 -2.096 1 94.19 219 ARG B N 1
ATOM 4327 C CA . ARG B 1 219 ? -5.277 8.109 -1.044 1 94.19 219 ARG B CA 1
ATOM 4328 C C . ARG B 1 219 ? -5.238 9.562 -1.503 1 94.19 219 ARG B C 1
ATOM 4330 O O . ARG B 1 219 ? -5.484 10.477 -0.712 1 94.19 219 ARG B O 1
ATOM 4337 N N . VAL B 1 220 ? -4.82 9.734 -2.723 1 97.44 220 VAL B N 1
ATOM 4338 C CA . VAL B 1 220 ? -4.875 11.086 -3.275 1 97.44 220 VAL B CA 1
ATOM 4339 C C . VAL B 1 220 ? -6.309 11.609 -3.217 1 97.44 220 VAL B C 1
ATOM 4341 O O . VAL B 1 220 ? -6.539 12.766 -2.861 1 97.44 220 VAL B O 1
ATOM 4344 N N . GLY B 1 221 ? -7.27 10.758 -3.596 1 97.56 221 GLY B N 1
ATOM 4345 C CA . GLY B 1 221 ? -8.672 11.125 -3.461 1 97.56 221 GLY B CA 1
ATOM 4346 C C . GLY B 1 221 ? -9.047 11.523 -2.047 1 97.56 221 GLY B C 1
ATOM 4347 O O . GLY B 1 221 ? -9.727 12.531 -1.845 1 97.56 221 GLY B O 1
ATOM 4348 N N . ASP B 1 222 ? -8.602 10.781 -1.093 1 94 222 ASP B N 1
ATOM 4349 C CA . ASP B 1 222 ? -8.867 11.086 0.311 1 94 222 ASP B CA 1
ATOM 4350 C C . ASP B 1 222 ? -8.352 12.477 0.678 1 94 222 ASP B C 1
ATOM 4352 O O . ASP B 1 222 ? -9.039 13.234 1.367 1 94 222 ASP B O 1
ATOM 4356 N N . HIS B 1 223 ? -7.164 12.742 0.308 1 95.31 223 HIS B N 1
ATOM 4357 C CA . HIS B 1 223 ? -6.59 14.039 0.629 1 95.31 223 HIS B CA 1
ATOM 4358 C C . HIS B 1 223 ? -7.324 15.164 -0.097 1 95.31 223 HIS B C 1
ATOM 4360 O O . HIS B 1 223 ? -7.438 16.281 0.422 1 95.31 223 HIS B O 1
ATOM 4366 N N . THR B 1 224 ? -7.812 14.883 -1.254 1 98.06 224 THR B N 1
ATOM 4367 C CA . THR B 1 224 ? -8.602 15.875 -1.976 1 98.06 224 THR B CA 1
ATOM 4368 C C . THR B 1 224 ? -9.883 16.203 -1.221 1 98.06 224 THR B C 1
ATOM 4370 O O . THR B 1 224 ? -10.344 17.344 -1.224 1 98.06 224 THR B O 1
ATOM 4373 N N . VAL B 1 225 ? -10.453 15.211 -0.638 1 97.31 225 VAL B N 1
ATOM 4374 C CA . VAL B 1 225 ? -11.625 15.43 0.202 1 97.31 225 VAL B CA 1
ATOM 4375 C C . VAL B 1 225 ? -11.266 16.359 1.364 1 97.31 225 VAL B C 1
ATOM 4377 O O . VAL B 1 225 ? -12.016 17.281 1.689 1 97.31 225 VAL B O 1
ATOM 4380 N N . LEU B 1 226 ? -10.125 16.125 1.999 1 94.25 226 LEU B N 1
ATOM 4381 C CA . LEU B 1 226 ? -9.664 16.984 3.094 1 94.25 226 LEU B CA 1
ATOM 4382 C C . LEU B 1 226 ? -9.484 18.422 2.629 1 94.25 226 LEU B C 1
ATOM 4384 O O . LEU B 1 226 ? -9.812 19.359 3.355 1 94.25 226 LEU B O 1
ATOM 4388 N N . ILE B 1 227 ? -8.945 18.531 1.466 1 97.5 227 ILE B N 1
ATOM 4389 C CA . ILE B 1 227 ? -8.781 19.875 0.896 1 97.5 227 ILE B CA 1
ATOM 4390 C C . ILE B 1 227 ? -10.148 20.531 0.706 1 97.5 227 ILE B C 1
ATOM 4392 O O . ILE B 1 227 ? -10.336 21.703 1.049 1 97.5 227 ILE B O 1
ATOM 4396 N N . ALA B 1 228 ? -11.078 19.781 0.182 1 98.06 228 ALA B N 1
ATOM 4397 C CA . ALA B 1 228 ? -12.422 20.312 -0.046 1 98.06 228 ALA B CA 1
ATOM 4398 C C . ALA B 1 228 ? -13.086 20.719 1.268 1 98.06 228 ALA B C 1
ATOM 4400 O O . ALA B 1 228 ? -13.719 21.781 1.347 1 98.06 228 ALA B O 1
ATOM 4401 N N . GLU B 1 229 ? -12.969 19.938 2.244 1 96.44 229 GLU B N 1
ATOM 4402 C CA . GLU B 1 229 ? -13.523 20.25 3.557 1 96.44 229 GLU B CA 1
ATOM 4403 C C . GLU B 1 229 ? -12.898 21.516 4.125 1 96.44 229 GLU B C 1
ATOM 4405 O O . GLU B 1 229 ? -13.602 22.375 4.676 1 96.44 229 GLU B O 1
ATOM 4410 N N . ALA B 1 230 ? -11.602 21.594 4.059 1 95.25 230 ALA B N 1
ATOM 4411 C CA . ALA B 1 230 ? -10.891 22.766 4.531 1 95.25 230 ALA B CA 1
ATOM 4412 C C . ALA B 1 230 ? -11.297 24.016 3.734 1 95.25 230 ALA B C 1
ATOM 4414 O O . ALA B 1 230 ? -11.438 25.094 4.297 1 95.25 230 ALA B O 1
ATOM 4415 N N . ALA B 1 231 ? -11.422 23.828 2.434 1 96.81 231 ALA B N 1
ATOM 4416 C CA . ALA B 1 231 ? -11.867 24.922 1.581 1 96.81 231 ALA B CA 1
ATOM 4417 C C . ALA B 1 231 ? -13.234 25.438 2.027 1 96.81 231 ALA B C 1
ATOM 4419 O O . ALA B 1 231 ? -13.453 26.656 2.082 1 96.81 231 ALA B O 1
ATOM 4420 N N . ALA B 1 232 ? -14.125 24.547 2.324 1 96.25 232 ALA B N 1
ATOM 4421 C CA . ALA B 1 232 ? -15.453 24.938 2.791 1 96.25 232 ALA B CA 1
ATOM 4422 C C . ALA B 1 232 ? -15.359 25.781 4.055 1 96.25 232 ALA B C 1
ATOM 4424 O O . ALA B 1 232 ? -16.062 26.797 4.188 1 96.25 232 ALA B O 1
ATOM 4425 N N . THR B 1 233 ? -14.523 25.391 4.938 1 94.62 233 THR B N 1
ATOM 4426 C CA . THR B 1 233 ? -14.312 26.141 6.176 1 94.62 233 THR B CA 1
ATOM 4427 C C . THR B 1 233 ? -13.789 27.531 5.879 1 94.62 233 THR B C 1
ATOM 4429 O O . THR B 1 233 ? -14.258 28.516 6.461 1 94.62 233 THR B O 1
ATOM 4432 N N . LEU B 1 234 ? -12.836 27.641 5.004 1 95.06 234 LEU B N 1
ATOM 4433 C CA . LEU B 1 234 ? -12.219 28.922 4.676 1 95.06 234 LEU B CA 1
ATOM 4434 C C . LEU B 1 234 ? -13.211 29.828 3.953 1 95.06 234 LEU B C 1
ATOM 4436 O O . LEU B 1 234 ? -13.172 31.047 4.117 1 95.06 234 LEU B O 1
ATOM 4440 N N . ILE B 1 235 ? -14.039 29.281 3.156 1 94.62 235 ILE B N 1
ATOM 4441 C CA . ILE B 1 235 ? -15.062 30.062 2.461 1 94.62 235 ILE B CA 1
ATOM 4442 C C . ILE B 1 235 ? -16.016 30.688 3.477 1 94.62 235 ILE B C 1
ATOM 4444 O O . ILE B 1 235 ? -16.375 31.859 3.352 1 94.62 235 ILE B O 1
ATOM 4448 N N . GLU B 1 236 ? -16.375 29.953 4.43 1 93.62 236 GLU B N 1
ATOM 4449 C CA . GLU B 1 236 ? -17.297 30.422 5.449 1 93.62 236 GLU B CA 1
ATOM 4450 C C . GLU B 1 236 ? -16.656 31.484 6.336 1 93.62 236 GLU B C 1
ATOM 4452 O O . GLU B 1 236 ? -17.312 32.469 6.711 1 93.62 236 GLU B O 1
ATOM 4457 N N . LYS B 1 237 ? -15.43 31.359 6.68 1 91 237 LYS B N 1
ATOM 4458 C CA . LYS B 1 237 ? -14.773 32.219 7.648 1 91 237 LYS B CA 1
ATOM 4459 C C . LYS B 1 237 ? -14.078 33.406 6.953 1 91 237 LYS B C 1
ATOM 4461 O O . LYS B 1 237 ? -13.812 34.438 7.574 1 91 237 LYS B O 1
ATOM 4466 N N . GLY B 1 238 ? -13.836 33.25 5.664 1 86.38 238 GLY B N 1
ATOM 4467 C CA . GLY B 1 238 ? -13.094 34.25 4.91 1 86.38 238 GLY B CA 1
ATOM 4468 C C . GLY B 1 238 ? -11.594 34 4.906 1 86.38 238 GLY B C 1
ATOM 4469 O O . GLY B 1 238 ? -11.047 33.469 5.887 1 86.38 238 GLY B O 1
ATOM 4470 N N . VAL B 1 239 ? -11 34.156 3.723 1 82.25 239 VAL B N 1
ATOM 4471 C CA . VAL B 1 239 ? -9.562 33.938 3.613 1 82.25 239 VAL B CA 1
ATOM 4472 C C . VAL B 1 239 ? -8.945 35 2.705 1 82.25 239 VAL B C 1
ATOM 4474 O O . VAL B 1 239 ? -9.578 35.438 1.746 1 82.25 239 VAL B O 1
ATOM 4477 N N . ASP B 1 240 ? -7.758 35.406 3.209 1 87.25 240 ASP B N 1
ATOM 4478 C CA . ASP B 1 240 ? -6.984 36.406 2.459 1 87.25 240 ASP B CA 1
ATOM 4479 C C . ASP B 1 240 ? -6.691 35.906 1.044 1 87.25 240 ASP B C 1
ATOM 4481 O O . ASP B 1 240 ? -6.332 34.75 0.848 1 87.25 240 ASP B O 1
ATOM 4485 N N . ARG B 1 241 ? -6.891 36.844 0.047 1 89.06 241 ARG B N 1
ATOM 4486 C CA . ARG B 1 241 ? -6.703 36.5 -1.36 1 89.06 241 ARG B CA 1
ATOM 4487 C C . ARG B 1 241 ? -5.25 36.125 -1.645 1 89.06 241 ARG B C 1
ATOM 4489 O O . ARG B 1 241 ? -4.977 35.281 -2.5 1 89.06 241 ARG B O 1
ATOM 4496 N N . THR B 1 242 ? -4.336 36.719 -1.018 1 89.31 242 THR B N 1
ATOM 4497 C CA . THR B 1 242 ? -2.922 36.438 -1.204 1 89.31 242 THR B CA 1
ATOM 4498 C C . THR B 1 242 ? -2.604 35 -0.758 1 89.31 242 THR B C 1
ATOM 4500 O O . THR B 1 242 ? -1.817 34.312 -1.402 1 89.31 242 THR B O 1
ATOM 4503 N N . LEU B 1 243 ? -3.242 34.594 0.255 1 90.94 243 LEU B N 1
ATOM 4504 C CA . LEU B 1 243 ? -3.049 33.25 0.757 1 90.94 243 LEU B CA 1
ATOM 4505 C C . LEU B 1 243 ? -3.662 32.219 -0.193 1 90.94 243 LEU B C 1
ATOM 4507 O O . LEU B 1 243 ? -3.074 31.172 -0.436 1 90.94 243 LEU B O 1
ATOM 4511 N N . VAL B 1 244 ? -4.777 32.562 -0.717 1 93.56 244 VAL B N 1
ATOM 4512 C CA . VAL B 1 244 ? -5.438 31.688 -1.671 1 93.56 244 VAL B CA 1
ATOM 4513 C C . VAL B 1 244 ? -4.547 31.484 -2.895 1 93.56 244 VAL B C 1
ATOM 4515 O O . VAL B 1 244 ? -4.434 30.375 -3.414 1 93.56 244 VAL B O 1
ATOM 4518 N N . ALA B 1 245 ? -3.908 32.5 -3.318 1 93.75 245 ALA B N 1
ATOM 4519 C CA . ALA B 1 245 ? -3.006 32.406 -4.465 1 93.75 245 ALA B CA 1
ATOM 4520 C C . ALA B 1 245 ? -1.818 31.516 -4.168 1 93.75 245 ALA B C 1
ATOM 4522 O O . ALA B 1 245 ? -1.387 30.734 -5.027 1 93.75 245 ALA B O 1
ATOM 4523 N N . LYS B 1 246 ? -1.294 31.625 -2.973 1 93 246 LYS B N 1
ATOM 4524 C CA . LYS B 1 246 ? -0.176 30.766 -2.578 1 93 246 LYS B CA 1
ATOM 4525 C C . LYS B 1 246 ? -0.591 29.297 -2.543 1 93 246 LYS B C 1
ATOM 4527 O O . LYS B 1 246 ? 0.137 28.438 -3.029 1 93 246 LYS B O 1
ATOM 4532 N N . LEU B 1 247 ? -1.72 29.062 -1.979 1 95.56 247 LEU B N 1
ATOM 4533 C CA . LEU B 1 247 ? -2.246 27.703 -1.922 1 95.56 247 LEU B CA 1
ATOM 4534 C C . LEU B 1 247 ? -2.496 27.172 -3.324 1 95.56 247 LEU B C 1
ATOM 4536 O O . LEU B 1 247 ? -2.24 25.984 -3.594 1 95.56 247 LEU B O 1
ATOM 4540 N N . THR B 1 248 ? -2.977 28.016 -4.137 1 95.5 248 THR B N 1
ATOM 4541 C CA . THR B 1 248 ? -3.248 27.625 -5.516 1 95.5 248 THR B CA 1
ATOM 4542 C C . THR B 1 248 ? -1.957 27.234 -6.23 1 95.5 248 THR B C 1
ATOM 4544 O O . THR B 1 248 ? -1.925 26.266 -6.98 1 95.5 248 THR B O 1
ATOM 4547 N N . GLY B 1 249 ? -0.933 28.031 -6.047 1 95.06 249 GLY B N 1
ATOM 4548 C CA . GLY B 1 249 ? 0.359 27.688 -6.617 1 95.06 249 GLY B CA 1
ATOM 4549 C C . GLY B 1 249 ? 0.873 26.328 -6.156 1 95.06 249 GLY B C 1
ATOM 4550 O O . GLY B 1 249 ? 1.343 25.531 -6.969 1 95.06 249 GLY B O 1
ATOM 4551 N N . LEU B 1 250 ? 0.791 26.062 -4.883 1 95.62 250 LEU B N 1
ATOM 4552 C CA . LEU B 1 250 ? 1.194 24.766 -4.34 1 95.62 250 LEU B CA 1
ATOM 4553 C C . LEU B 1 250 ? 0.348 23.641 -4.926 1 95.62 250 LEU B C 1
ATOM 4555 O O . LEU B 1 250 ? 0.866 22.562 -5.23 1 95.62 250 LEU B O 1
ATOM 4559 N N . SER B 1 251 ? -0.919 23.906 -5.023 1 97.69 251 SER B N 1
ATOM 4560 C CA . SER B 1 251 ? -1.855 22.938 -5.566 1 97.69 251 SER B CA 1
ATOM 4561 C C . SER B 1 251 ? -1.525 22.594 -7.016 1 97.69 251 SER B C 1
ATOM 4563 O O . SER B 1 251 ? -1.602 21.438 -7.422 1 97.69 251 SER B O 1
ATOM 4565 N N . GLU B 1 252 ? -1.236 23.578 -7.773 1 97.19 252 GLU B N 1
ATOM 4566 C CA . GLU B 1 252 ? -0.874 23.375 -9.172 1 97.19 252 GLU B CA 1
ATOM 4567 C C . GLU B 1 252 ? 0.353 22.469 -9.297 1 97.19 252 GLU B C 1
ATOM 4569 O O . GLU B 1 252 ? 0.404 21.594 -10.156 1 97.19 252 GLU B O 1
ATOM 4574 N N . PHE B 1 253 ? 1.29 22.719 -8.477 1 96.5 253 PHE B N 1
ATOM 4575 C CA . PHE B 1 253 ? 2.471 21.859 -8.484 1 96.5 253 PHE B CA 1
ATOM 4576 C C . PHE B 1 253 ? 2.102 20.422 -8.141 1 96.5 253 PHE B C 1
ATOM 4578 O O . PHE B 1 253 ? 2.506 19.5 -8.836 1 96.5 253 PHE B O 1
ATOM 4585 N N . SER B 1 254 ? 1.377 20.297 -7.023 1 97.56 254 SER B N 1
ATOM 4586 C CA . SER B 1 254 ? 0.988 18.969 -6.562 1 97.56 254 SER B CA 1
ATOM 4587 C C . SER B 1 254 ? 0.217 18.219 -7.637 1 97.56 254 SER B C 1
ATOM 4589 O O . SER B 1 254 ? 0.486 17.031 -7.891 1 97.56 254 SER B O 1
ATOM 4591 N N . LEU B 1 255 ? -0.69 18.875 -8.258 1 98 255 LEU B N 1
ATOM 4592 C CA . LEU B 1 255 ? -1.49 18.25 -9.305 1 98 255 LEU B CA 1
ATOM 4593 C C . LEU B 1 255 ? -0.63 17.906 -10.516 1 98 255 LEU B C 1
ATOM 4595 O O . LEU B 1 255 ? -0.81 16.859 -11.133 1 98 255 LEU B O 1
ATOM 4599 N N . ASN B 1 256 ? 0.212 18.797 -10.859 1 97.88 256 ASN B N 1
ATOM 4600 C CA . ASN B 1 256 ? 1.097 18.562 -12 1 97.88 256 ASN B CA 1
ATOM 4601 C C . ASN B 1 256 ? 1.972 17.328 -11.781 1 97.88 256 ASN B C 1
ATOM 4603 O O . ASN B 1 256 ? 2.143 16.516 -12.695 1 97.88 256 ASN B O 1
ATOM 4607 N N . ILE B 1 257 ? 2.549 17.25 -10.594 1 97.81 257 ILE B N 1
ATOM 4608 C CA . ILE B 1 257 ? 3.406 16.109 -10.281 1 97.81 257 ILE B CA 1
ATOM 4609 C C . ILE B 1 257 ? 2.582 14.828 -10.297 1 97.81 257 ILE B C 1
ATOM 4611 O O . ILE B 1 257 ? 3.062 13.773 -10.727 1 97.81 257 ILE B O 1
ATOM 4615 N N . PHE B 1 258 ? 1.367 14.883 -9.812 1 98.12 258 PHE B N 1
ATOM 4616 C CA . PHE B 1 258 ? 0.471 13.734 -9.844 1 98.12 258 PHE B CA 1
ATOM 4617 C C . PHE B 1 258 ? 0.172 13.32 -11.281 1 98.12 258 PHE B C 1
ATOM 4619 O O . PHE B 1 258 ? 0.264 12.141 -11.625 1 98.12 258 PHE B O 1
ATOM 4626 N N . ASN B 1 259 ? -0.131 14.289 -12.125 1 97.69 259 ASN B N 1
ATOM 4627 C CA . ASN B 1 259 ? -0.375 14.031 -13.539 1 97.69 259 ASN B CA 1
ATOM 4628 C C . ASN B 1 259 ? 0.827 13.367 -14.203 1 97.69 259 ASN B C 1
ATOM 4630 O O . ASN B 1 259 ? 0.672 12.406 -14.953 1 97.69 259 ASN B O 1
ATOM 4634 N N . LYS B 1 260 ? 1.955 13.875 -13.914 1 97 260 LYS B N 1
ATOM 4635 C CA . LYS B 1 260 ? 3.18 13.312 -14.484 1 97 260 LYS B CA 1
ATOM 4636 C C . LYS B 1 260 ? 3.369 11.859 -14.055 1 97 260 LYS B C 1
ATOM 4638 O O . LYS B 1 260 ? 3.791 11.023 -14.852 1 97 260 LYS B O 1
ATOM 4643 N N . SER B 1 261 ? 3.109 11.625 -12.773 1 97.5 261 SER B N 1
ATOM 4644 C CA . SER B 1 261 ? 3.299 10.273 -12.25 1 97.5 261 SER B CA 1
ATOM 4645 C C . SER B 1 261 ? 2.344 9.289 -12.922 1 97.5 261 SER B C 1
ATOM 4647 O O . SER B 1 261 ? 2.723 8.156 -13.219 1 97.5 261 SER B O 1
ATOM 4649 N N . ILE B 1 262 ? 1.128 9.727 -13.211 1 96.62 262 ILE B N 1
ATOM 4650 C CA . ILE B 1 262 ? 0.147 8.875 -13.875 1 96.62 262 ILE B CA 1
ATOM 4651 C C . ILE B 1 262 ? 0.566 8.641 -15.328 1 96.62 262 ILE B C 1
ATOM 4653 O O . ILE B 1 262 ? 0.491 7.52 -15.828 1 96.62 262 ILE B O 1
ATOM 4657 N N . GLN B 1 263 ? 0.97 9.664 -15.977 1 95.19 263 GLN B N 1
ATOM 4658 C CA . GLN B 1 263 ? 1.413 9.547 -17.359 1 95.19 263 GLN B CA 1
ATOM 4659 C C . GLN B 1 263 ? 2.605 8.594 -17.484 1 95.19 263 GLN B C 1
ATOM 4661 O O . GLN B 1 263 ? 2.74 7.879 -18.469 1 95.19 263 GLN B O 1
ATOM 4666 N N . ALA B 1 264 ? 3.438 8.609 -16.438 1 94.31 264 ALA B N 1
ATOM 4667 C CA . ALA B 1 264 ? 4.637 7.777 -16.438 1 94.31 264 ALA B CA 1
ATOM 4668 C C . ALA B 1 264 ? 4.277 6.297 -16.422 1 94.31 264 ALA B C 1
ATOM 4670 O O . ALA B 1 264 ? 5.059 5.453 -16.875 1 94.31 264 ALA B O 1
ATOM 4671 N N . ILE B 1 265 ? 3.105 5.965 -15.938 1 91.88 265 ILE B N 1
ATOM 4672 C CA . ILE B 1 265 ? 2.654 4.578 -15.922 1 91.88 265 ILE B CA 1
ATOM 4673 C C . ILE B 1 265 ? 2.568 4.043 -17.344 1 91.88 265 ILE B C 1
ATOM 4675 O O . ILE B 1 265 ? 2.906 2.883 -17.594 1 91.88 265 ILE B O 1
ATOM 4679 N N . TYR B 1 266 ? 2.195 4.863 -18.25 1 87.44 266 TYR B N 1
ATOM 4680 C CA . TYR B 1 266 ? 1.925 4.434 -19.609 1 87.44 266 TYR B CA 1
ATOM 4681 C C . TYR B 1 266 ? 3.164 4.586 -20.484 1 87.44 266 TYR B C 1
ATOM 4683 O O . TYR B 1 266 ? 3.354 3.828 -21.438 1 87.44 266 TYR B O 1
ATOM 4691 N N . SER B 1 267 ? 3.988 5.535 -20.156 1 85.62 267 SER B N 1
ATOM 4692 C CA . SER B 1 267 ? 5.168 5.758 -20.984 1 85.62 267 SER B CA 1
ATOM 4693 C C . SER B 1 267 ? 6.281 4.773 -20.641 1 85.62 267 SER B C 1
ATOM 4695 O O . SER B 1 267 ? 7.043 4.363 -21.531 1 85.62 267 SER B O 1
ATOM 4697 N N . GLY B 1 268 ? 6.383 4.434 -19.375 1 82.12 268 GLY B N 1
ATOM 4698 C CA . GLY B 1 268 ? 7.359 3.439 -18.953 1 82.12 268 GLY B CA 1
ATOM 4699 C C . GLY B 1 268 ? 8.789 3.938 -19.031 1 82.12 268 GLY B C 1
ATOM 4700 O O . GLY B 1 268 ? 9.664 3.244 -19.562 1 82.12 268 GLY B O 1
ATOM 4701 N N . SER B 1 269 ? 9.102 4.984 -18.547 1 88.94 269 SER B N 1
ATOM 4702 C CA . SER B 1 269 ? 10.445 5.559 -18.594 1 88.94 269 SER B CA 1
ATOM 4703 C C . SER B 1 269 ? 11.055 5.668 -17.203 1 88.94 269 SER B C 1
ATOM 4705 O O . SER B 1 269 ? 10.547 6.406 -16.359 1 88.94 269 SER B O 1
ATOM 4707 N N . ILE B 1 270 ? 12.211 4.934 -17.016 1 91.31 270 ILE B N 1
ATOM 4708 C CA . ILE B 1 270 ? 12.883 4.98 -15.719 1 91.31 270 ILE B CA 1
ATOM 4709 C C . ILE B 1 270 ? 13.422 6.387 -15.469 1 91.31 270 ILE B C 1
ATOM 4711 O O . ILE B 1 270 ? 13.219 6.957 -14.391 1 91.31 270 ILE B O 1
ATOM 4715 N N . PRO B 1 271 ? 14.047 7.035 -16.469 1 92.25 271 PRO B N 1
ATOM 4716 C CA . PRO B 1 271 ? 14.477 8.414 -16.25 1 92.25 271 PRO B CA 1
ATOM 4717 C C . PRO B 1 271 ? 13.32 9.352 -15.898 1 92.25 271 PRO B C 1
ATOM 4719 O O . PRO B 1 271 ? 13.469 10.227 -15.047 1 92.25 271 PRO B O 1
ATOM 4722 N N . GLY B 1 272 ? 12.227 9.125 -16.625 1 93.88 272 GLY B N 1
ATOM 4723 C CA . GLY B 1 272 ? 11.055 9.93 -16.312 1 93.88 272 GLY B CA 1
ATOM 4724 C C . GLY B 1 272 ? 10.586 9.766 -14.875 1 93.88 272 GLY B C 1
ATOM 4725 O O . GLY B 1 272 ? 10.242 10.75 -14.219 1 93.88 272 GLY B O 1
ATOM 4726 N N . ALA B 1 273 ? 10.555 8.586 -14.375 1 95.06 273 ALA B N 1
ATOM 4727 C CA . ALA B 1 273 ? 10.172 8.305 -12.992 1 95.06 273 ALA B CA 1
ATOM 4728 C C . ALA B 1 273 ? 11.141 8.945 -12.008 1 95.06 273 ALA B C 1
ATOM 4730 O O . ALA B 1 273 ? 10.719 9.531 -11.008 1 95.06 273 ALA B O 1
ATOM 4731 N N . ASN B 1 274 ? 12.43 8.867 -12.32 1 94.75 274 ASN B N 1
ATOM 4732 C CA . ASN B 1 274 ? 13.438 9.484 -11.461 1 94.75 274 ASN B CA 1
ATOM 4733 C C . ASN B 1 274 ? 13.281 11 -11.414 1 94.75 274 ASN B C 1
ATOM 4735 O O . ASN B 1 274 ? 13.508 11.617 -10.375 1 94.75 274 ASN B O 1
ATOM 4739 N N . LYS B 1 275 ? 12.977 11.531 -12.477 1 95.12 275 LYS B N 1
ATOM 4740 C CA . LYS B 1 275 ? 12.766 12.977 -12.531 1 95.12 275 LYS B CA 1
ATOM 4741 C C . LYS B 1 275 ? 11.625 13.398 -11.609 1 95.12 275 LYS B C 1
ATOM 4743 O O . LYS B 1 275 ? 11.719 14.43 -10.938 1 95.12 275 LYS B O 1
ATOM 4748 N N . ILE B 1 276 ? 10.602 12.648 -11.57 1 96.62 276 ILE B N 1
ATOM 4749 C CA . ILE B 1 276 ? 9.461 12.93 -10.703 1 96.62 276 ILE B CA 1
ATOM 4750 C C . ILE B 1 276 ? 9.914 12.938 -9.242 1 96.62 276 ILE B C 1
ATOM 4752 O O . ILE B 1 276 ? 9.586 13.859 -8.492 1 96.62 276 ILE B O 1
ATOM 4756 N N . ILE B 1 277 ? 10.672 11.938 -8.867 1 95.5 277 ILE B N 1
ATOM 4757 C CA . ILE B 1 277 ? 11.156 11.805 -7.496 1 95.5 277 ILE B CA 1
ATOM 4758 C C . ILE B 1 277 ? 12.008 13.016 -7.133 1 95.5 277 ILE B C 1
ATOM 4760 O O . ILE B 1 277 ? 11.836 13.609 -6.062 1 95.5 277 ILE B O 1
ATOM 4764 N N . THR B 1 278 ? 12.836 13.422 -8.023 1 94.81 278 THR B N 1
ATOM 4765 C CA . THR B 1 278 ? 13.719 14.562 -7.801 1 94.81 278 THR B CA 1
ATOM 4766 C C . THR B 1 278 ? 12.914 15.852 -7.668 1 94.81 278 THR B C 1
ATOM 4768 O O . THR B 1 278 ? 13.188 16.672 -6.797 1 94.81 278 THR B O 1
ATOM 4771 N N . GLU B 1 279 ? 11.961 15.984 -8.539 1 95.38 279 GLU B N 1
ATOM 4772 C CA . GLU B 1 279 ? 11.117 17.172 -8.492 1 95.38 279 GLU B CA 1
ATOM 4773 C C . GLU B 1 279 ? 10.383 17.281 -7.156 1 95.38 279 GLU B C 1
ATOM 4775 O O . GLU B 1 279 ? 10.25 18.375 -6.598 1 95.38 279 GLU B O 1
ATOM 4780 N N . VAL B 1 280 ? 9.914 16.188 -6.664 1 94.94 280 VAL B N 1
ATOM 4781 C CA . VAL B 1 280 ? 9.211 16.172 -5.383 1 94.94 280 VAL B CA 1
ATOM 4782 C C . VAL B 1 280 ? 10.164 16.578 -4.266 1 94.94 280 VAL B C 1
ATOM 4784 O O . VAL B 1 280 ? 9.805 17.375 -3.395 1 94.94 280 VAL B O 1
ATOM 4787 N N . GLU B 1 281 ? 11.375 16.094 -4.312 1 91.25 281 GLU B N 1
ATOM 4788 C CA . GLU B 1 281 ? 12.375 16.406 -3.301 1 91.25 281 GLU B CA 1
ATOM 4789 C C . GLU B 1 281 ? 12.703 17.906 -3.299 1 91.25 281 GLU B C 1
ATOM 4791 O O . GLU B 1 281 ? 12.875 18.5 -2.236 1 91.25 281 GLU B O 1
ATOM 4796 N N . GLU B 1 282 ? 12.703 18.438 -4.395 1 92.31 282 GLU B N 1
ATOM 4797 C CA . GLU B 1 282 ? 13.07 19.844 -4.547 1 92.31 282 GLU B CA 1
ATOM 4798 C C . GLU B 1 282 ? 11.969 20.75 -4.031 1 92.31 282 GLU B C 1
ATOM 4800 O O . GLU B 1 282 ? 12.234 21.891 -3.648 1 92.31 282 GLU B O 1
ATOM 4805 N N . MET B 1 283 ? 10.758 20.266 -3.988 1 91.31 283 MET B N 1
ATOM 4806 C CA . MET B 1 283 ? 9.625 21.109 -3.629 1 91.31 283 MET B CA 1
ATOM 4807 C C . MET B 1 283 ? 9.32 21 -2.137 1 91.31 283 MET B C 1
ATOM 4809 O O . MET B 1 283 ? 8.477 21.734 -1.619 1 91.31 283 MET B O 1
ATOM 4813 N N . GLU B 1 284 ? 10.023 20.297 -1.409 1 85.5 284 GLU B N 1
ATOM 4814 C CA . GLU B 1 284 ? 9.742 20.031 -0 1 85.5 284 GLU B CA 1
ATOM 4815 C C . GLU B 1 284 ? 9.719 21.328 0.809 1 85.5 284 GLU B C 1
ATOM 4817 O O . GLU B 1 284 ? 8.828 21.531 1.637 1 85.5 284 GLU B O 1
ATOM 4822 N N . ALA B 1 285 ? 10.617 22.219 0.517 1 84.19 285 ALA B N 1
ATOM 4823 C CA . ALA B 1 285 ? 10.773 23.438 1.286 1 84.19 285 ALA B CA 1
ATOM 4824 C C . ALA B 1 285 ? 9.594 24.391 1.05 1 84.19 285 ALA B C 1
ATOM 4826 O O . ALA B 1 285 ? 9.258 25.188 1.918 1 84.19 285 ALA B O 1
ATOM 4827 N N . ALA B 1 286 ? 8.977 24.219 -0.091 1 87.56 286 ALA B N 1
ATOM 4828 C CA . ALA B 1 286 ? 7.879 25.125 -0.459 1 87.56 286 ALA B CA 1
ATOM 4829 C C . ALA B 1 286 ? 6.684 24.938 0.474 1 87.56 286 ALA B C 1
ATOM 4831 O O . ALA B 1 286 ? 5.938 25.891 0.726 1 87.56 286 ALA B O 1
ATOM 4832 N N . TYR B 1 287 ? 6.52 23.859 1.101 1 85.06 287 TYR B N 1
ATOM 4833 C CA . TYR B 1 287 ? 5.367 23.562 1.943 1 85.06 287 TYR B CA 1
ATOM 4834 C C . TYR B 1 287 ? 5.527 24.188 3.326 1 85.06 287 TYR B C 1
ATOM 4836 O O . TYR B 1 287 ? 4.562 24.281 4.09 1 85.06 287 TYR B O 1
ATOM 4844 N N . HIS B 1 288 ? 6.684 24.797 3.586 1 81.69 288 HIS B N 1
ATOM 4845 C CA . HIS B 1 288 ? 6.93 25.469 4.863 1 81.69 288 HIS B CA 1
ATOM 4846 C C . HIS B 1 288 ? 6.773 26.984 4.738 1 81.69 288 HIS B C 1
ATOM 4848 O O . HIS B 1 288 ? 6.73 27.688 5.746 1 81.69 288 HIS B O 1
ATOM 4854 N N . GLY B 1 289 ? 6.637 27.391 3.613 1 81.88 289 GLY B N 1
ATOM 4855 C CA . GLY B 1 289 ? 6.625 28.812 3.355 1 81.88 289 GLY B CA 1
ATOM 4856 C C . GLY B 1 289 ? 5.363 29.5 3.85 1 81.88 289 GLY B C 1
ATOM 4857 O O . GLY B 1 289 ? 5.324 30.734 3.969 1 81.88 289 GLY B O 1
ATOM 4858 N N . LEU B 1 290 ? 4.371 28.734 4.234 1 83.62 290 LEU B N 1
ATOM 4859 C CA . LEU B 1 290 ? 3.105 29.328 4.645 1 83.62 290 LEU B CA 1
ATOM 4860 C C . LEU B 1 290 ? 3.018 29.422 6.164 1 83.62 290 LEU B C 1
ATOM 4862 O O . LEU B 1 290 ? 2.033 29.938 6.699 1 83.62 290 LEU B O 1
ATOM 4866 N N . ALA B 1 291 ? 3.992 29.094 6.895 1 81.12 291 ALA B N 1
ATOM 4867 C CA . ALA B 1 291 ? 3.959 29.031 8.352 1 81.12 291 ALA B CA 1
ATOM 4868 C C . ALA B 1 291 ? 3.717 30.406 8.953 1 81.12 291 ALA B C 1
ATOM 4870 O O . ALA B 1 291 ? 2.959 30.547 9.914 1 81.12 291 ALA B O 1
ATOM 4871 N N . ASP B 1 292 ? 4.246 31.438 8.352 1 82.62 292 ASP B N 1
ATOM 4872 C CA . ASP B 1 292 ? 4.086 32.781 8.852 1 82.62 292 ASP B CA 1
ATOM 4873 C C . ASP B 1 292 ? 2.645 33.281 8.703 1 82.62 292 ASP B C 1
ATOM 4875 O O . ASP B 1 292 ? 2.096 33.906 9.602 1 82.62 292 ASP B O 1
ATOM 4879 N N . SER B 1 293 ? 2.109 32.938 7.605 1 83.19 293 SER B N 1
ATOM 4880 C CA . SER B 1 293 ? 0.727 33.344 7.359 1 83.19 293 SER B CA 1
ATOM 4881 C C . SER B 1 293 ? -0.232 32.594 8.289 1 83.19 293 SER B C 1
ATOM 4883 O O . SER B 1 293 ? -1.226 33.156 8.742 1 83.19 293 SER B O 1
ATOM 4885 N N . ILE B 1 294 ? -0.001 31.469 8.57 1 84.81 294 ILE B N 1
ATOM 4886 C CA . ILE B 1 294 ? -0.863 30.609 9.383 1 84.81 294 ILE B CA 1
ATOM 4887 C C . ILE B 1 294 ? -0.849 31.109 10.828 1 84.81 294 ILE B C 1
ATOM 4889 O O . ILE B 1 294 ? -1.886 31.109 11.5 1 84.81 294 ILE B O 1
ATOM 4893 N N . ARG B 1 295 ? 0.261 31.672 11.273 1 81.5 295 ARG B N 1
ATOM 4894 C CA . ARG B 1 295 ? 0.416 32.094 12.664 1 81.5 295 ARG B CA 1
ATOM 4895 C C . ARG B 1 295 ? -0.461 33.312 12.953 1 81.5 295 ARG B C 1
ATOM 4897 O O . ARG B 1 295 ? -0.87 33.531 14.102 1 81.5 295 ARG B O 1
ATOM 4904 N N . LYS B 1 296 ? -0.778 34.031 11.969 1 82.44 296 LYS B N 1
ATOM 4905 C CA . LYS B 1 296 ? -1.524 35.281 12.141 1 82.44 296 LYS B CA 1
ATOM 4906 C C . LYS B 1 296 ? -3.027 35.031 12.031 1 82.44 296 LYS B C 1
ATOM 4908 O O . LYS B 1 296 ? -3.826 35.938 12.242 1 82.44 296 LYS B O 1
ATOM 4913 N N . MET B 1 297 ? -3.41 33.781 11.875 1 84.88 297 MET B N 1
ATOM 4914 C CA . MET B 1 297 ? -4.812 33.469 11.617 1 84.88 297 MET B CA 1
ATOM 4915 C C . MET B 1 297 ? -5.504 32.969 12.883 1 84.88 297 MET B C 1
ATOM 4917 O O . MET B 1 297 ? -4.848 32.5 13.812 1 84.88 297 MET B O 1
ATOM 4921 N N . ARG B 1 298 ? -6.914 33.125 12.805 1 85.88 298 ARG B N 1
ATOM 4922 C CA . ARG B 1 298 ? -7.723 32.5 13.844 1 85.88 298 ARG B CA 1
ATOM 4923 C C . ARG B 1 298 ? -7.652 30.969 13.742 1 85.88 298 ARG B C 1
ATOM 4925 O O . ARG B 1 298 ? -7.367 30.422 12.68 1 85.88 298 ARG B O 1
ATOM 4932 N N . VAL B 1 299 ? -7.996 30.359 14.727 1 81.88 299 VAL B N 1
ATOM 4933 C CA . VAL B 1 299 ? -7.75 28.922 14.898 1 81.88 299 VAL B CA 1
ATOM 4934 C C . VAL B 1 299 ? -8.438 28.141 13.781 1 81.88 299 VAL B C 1
ATOM 4936 O O . VAL B 1 299 ? -7.797 27.359 13.078 1 81.88 299 VAL B O 1
ATOM 4939 N N . PRO B 1 300 ? -9.75 28.328 13.508 1 83.75 300 PRO B N 1
ATOM 4940 C CA . PRO B 1 300 ? -10.383 27.516 12.469 1 83.75 300 PRO B CA 1
ATOM 4941 C C . PRO B 1 300 ? -9.75 27.703 11.094 1 83.75 300 PRO B C 1
ATOM 4943 O O . PRO B 1 300 ? -9.609 26.75 10.336 1 83.75 300 PRO B O 1
ATOM 4946 N N . GLU B 1 301 ? -9.367 28.875 10.812 1 89.38 301 GLU B N 1
ATOM 4947 C CA . GLU B 1 301 ? -8.711 29.172 9.539 1 89.38 301 GLU B CA 1
ATOM 4948 C C . GLU B 1 301 ? -7.316 28.562 9.484 1 89.38 301 GLU B C 1
ATOM 4950 O O . GLU B 1 301 ? -6.914 28 8.461 1 89.38 301 GLU B O 1
ATOM 4955 N N . ALA B 1 302 ? -6.629 28.75 10.594 1 87.38 302 ALA B N 1
ATOM 4956 C CA . ALA B 1 302 ? -5.285 28.188 10.68 1 87.38 302 ALA B CA 1
ATOM 4957 C C . ALA B 1 302 ? -5.305 26.672 10.469 1 87.38 302 ALA B C 1
ATOM 4959 O O . ALA B 1 302 ? -4.461 26.125 9.758 1 87.38 302 ALA B O 1
ATOM 4960 N N . VAL B 1 303 ? -6.277 26.016 11.047 1 87.19 303 VAL B N 1
ATOM 4961 C CA . VAL B 1 303 ? -6.418 24.578 10.93 1 87.19 303 VAL B CA 1
ATOM 4962 C C . VAL B 1 303 ? -6.73 24.203 9.484 1 87.19 303 VAL B C 1
ATOM 4964 O O . VAL B 1 303 ? -6.148 23.25 8.938 1 87.19 303 VAL B O 1
ATOM 4967 N N . ALA B 1 304 ? -7.57 24.891 8.906 1 92 304 ALA B N 1
ATOM 4968 C CA . ALA B 1 304 ? -7.984 24.609 7.531 1 92 304 ALA B CA 1
ATOM 4969 C C . ALA B 1 304 ? -6.824 24.797 6.559 1 92 304 ALA B C 1
ATOM 4971 O O . ALA B 1 304 ? -6.594 23.953 5.688 1 92 304 ALA B O 1
ATOM 4972 N N . VAL B 1 305 ? -6.066 25.859 6.703 1 92 305 VAL B N 1
ATOM 4973 C CA . VAL B 1 305 ? -4.938 26.125 5.82 1 92 305 VAL B CA 1
ATOM 4974 C C . VAL B 1 305 ? -3.867 25.047 6.004 1 92 305 VAL B C 1
ATOM 4976 O O . VAL B 1 305 ? -3.285 24.578 5.027 1 92 305 VAL B O 1
ATOM 4979 N N . THR B 1 306 ? -3.623 24.719 7.203 1 88.94 306 THR B N 1
ATOM 4980 C CA . THR B 1 306 ? -2.666 23.656 7.488 1 88.94 306 THR B CA 1
ATOM 4981 C C . THR B 1 306 ? -3.115 22.328 6.852 1 88.94 306 THR B C 1
ATOM 4983 O O . THR B 1 306 ? -2.299 21.609 6.285 1 88.94 306 THR B O 1
ATOM 4986 N N . GLN B 1 307 ? -4.355 22.062 6.93 1 91 307 GLN B N 1
ATOM 4987 C CA . GLN B 1 307 ? -4.906 20.844 6.355 1 91 307 GLN B CA 1
ATOM 4988 C C . GLN B 1 307 ? -4.711 20.812 4.84 1 91 307 GLN B C 1
ATOM 4990 O O . GLN B 1 307 ? -4.344 19.781 4.277 1 91 307 GLN B O 1
ATOM 4995 N N . ILE B 1 308 ? -4.953 21.875 4.238 1 95.62 308 ILE B N 1
ATOM 4996 C CA . ILE B 1 308 ? -4.777 21.953 2.791 1 95.62 308 ILE B CA 1
ATOM 4997 C C . ILE B 1 308 ? -3.307 21.75 2.438 1 95.62 308 ILE B C 1
ATOM 4999 O O . ILE B 1 308 ? -2.975 20.938 1.578 1 95.62 308 ILE B O 1
ATOM 5003 N N . THR B 1 309 ? -2.463 22.484 3.107 1 93.25 309 THR B N 1
ATOM 5004 C CA . THR B 1 309 ? -1.035 22.438 2.812 1 93.25 309 THR B CA 1
ATOM 5005 C C . THR B 1 309 ? -0.49 21.016 3.02 1 93.25 309 THR B C 1
ATOM 5007 O O . THR B 1 309 ? 0.259 20.516 2.186 1 93.25 309 THR B O 1
ATOM 5010 N N . GLN B 1 310 ? -0.878 20.422 4.047 1 89.44 310 GLN B N 1
ATOM 5011 C CA . GLN B 1 310 ? -0.419 19.078 4.34 1 89.44 310 GLN B CA 1
ATOM 5012 C C . GLN B 1 310 ? -0.948 18.078 3.312 1 89.44 310 GLN B C 1
ATOM 5014 O O . GLN B 1 310 ? -0.233 17.156 2.904 1 89.44 310 GLN B O 1
ATOM 5019 N N . SER B 1 311 ? -2.174 18.219 2.996 1 94.81 311 SER B N 1
ATOM 5020 C CA . SER B 1 311 ? -2.76 17.328 1.997 1 94.81 311 SER B CA 1
ATOM 5021 C C . SER B 1 311 ? -2.053 17.453 0.653 1 94.81 311 SER B C 1
ATOM 5023 O O . SER B 1 311 ? -1.777 16.453 -0.014 1 94.81 311 SER B O 1
ATOM 5025 N N . LEU B 1 312 ? -1.768 18.688 0.285 1 96.5 312 LEU B N 1
ATOM 5026 C CA . LEU B 1 312 ? -1.043 18.906 -0.96 1 96.5 312 LEU B CA 1
ATOM 5027 C C . LEU B 1 312 ? 0.34 18.266 -0.91 1 96.5 312 LEU B C 1
ATOM 5029 O O . LEU B 1 312 ? 0.788 17.672 -1.892 1 96.5 312 LEU B O 1
ATOM 5033 N N . HIS B 1 313 ? 0.965 18.391 0.16 1 92.94 313 HIS B N 1
ATOM 5034 C CA . HIS B 1 313 ? 2.264 17.75 0.346 1 92.94 313 HIS B CA 1
ATOM 5035 C C . HIS B 1 313 ? 2.162 16.234 0.205 1 92.94 313 HIS B C 1
ATOM 5037 O O . HIS B 1 313 ? 2.996 15.617 -0.453 1 92.94 313 HIS B O 1
ATOM 5043 N N . ARG B 1 314 ? 1.159 15.727 0.765 1 92.25 314 ARG B N 1
ATOM 5044 C CA . ARG B 1 314 ? 0.969 14.281 0.709 1 92.25 314 ARG B CA 1
ATOM 5045 C C . ARG B 1 314 ? 0.712 13.82 -0.72 1 92.25 314 ARG B C 1
ATOM 5047 O O . ARG B 1 314 ? 1.222 12.781 -1.142 1 92.25 314 ARG B O 1
ATOM 5054 N N . ILE B 1 315 ? -0.069 14.508 -1.372 1 96.62 315 ILE B N 1
ATOM 5055 C CA . ILE B 1 315 ? -0.358 14.164 -2.76 1 96.62 315 ILE B CA 1
ATOM 5056 C C . ILE B 1 315 ? 0.941 14.109 -3.561 1 96.62 315 ILE B C 1
ATOM 5058 O O . ILE B 1 315 ? 1.143 13.203 -4.367 1 96.62 315 ILE B O 1
ATOM 5062 N N . THR B 1 316 ? 1.855 15.008 -3.311 1 96.75 316 THR B N 1
ATOM 5063 C CA . THR B 1 316 ? 3.146 15.008 -3.986 1 96.75 316 THR B CA 1
ATOM 5064 C C . THR B 1 316 ? 3.967 13.781 -3.592 1 96.75 316 THR B C 1
ATOM 5066 O O . THR B 1 316 ? 4.605 13.156 -4.441 1 96.75 316 THR B O 1
ATOM 5069 N N . GLU B 1 317 ? 3.941 13.469 -2.381 1 92.5 317 GLU B N 1
ATOM 5070 C CA . GLU B 1 317 ? 4.664 12.289 -1.904 1 92.5 317 GLU B CA 1
ATOM 5071 C C . GLU B 1 317 ? 4.102 11.016 -2.516 1 92.5 317 GLU B C 1
ATOM 5073 O O . GLU B 1 317 ? 4.855 10.102 -2.871 1 92.5 317 GLU B O 1
ATOM 5078 N N . TYR B 1 318 ? 2.812 10.984 -2.588 1 95.69 318 TYR B N 1
ATOM 5079 C CA . TYR B 1 318 ? 2.17 9.82 -3.191 1 95.69 318 TYR B CA 1
ATOM 5080 C C . TYR B 1 318 ? 2.568 9.68 -4.656 1 95.69 318 TYR B C 1
ATOM 5082 O O . TYR B 1 318 ? 2.707 8.562 -5.16 1 95.69 318 TYR B O 1
ATOM 5090 N N . SER B 1 319 ? 2.705 10.812 -5.289 1 97.31 319 SER B N 1
ATOM 5091 C CA . SER B 1 319 ? 3.168 10.781 -6.672 1 97.31 319 SER B CA 1
ATOM 5092 C C . SER B 1 319 ? 4.574 10.195 -6.773 1 97.31 319 SER B C 1
ATOM 5094 O O . SER B 1 319 ? 4.871 9.445 -7.703 1 97.31 319 SER B O 1
ATOM 5096 N N . SER B 1 320 ? 5.395 10.57 -5.852 1 96.06 320 SER B N 1
ATOM 5097 C CA . SER B 1 320 ? 6.734 9.984 -5.789 1 96.06 320 SER B CA 1
ATOM 5098 C C . SER B 1 320 ? 6.668 8.484 -5.555 1 96.06 320 SER B C 1
ATOM 5100 O O . SER B 1 320 ? 7.488 7.73 -6.094 1 96.06 320 SER B O 1
ATOM 5102 N N . ASP B 1 321 ? 5.742 8.016 -4.801 1 94.44 321 ASP B N 1
ATOM 5103 C CA . ASP B 1 321 ? 5.555 6.586 -4.559 1 94.44 321 ASP B CA 1
ATOM 5104 C C . ASP B 1 321 ? 5.203 5.855 -5.852 1 94.44 321 ASP B C 1
ATOM 5106 O O . ASP B 1 321 ? 5.668 4.738 -6.082 1 94.44 321 ASP B O 1
ATOM 5110 N N . ILE B 1 322 ? 4.348 6.5 -6.598 1 96.94 322 ILE B N 1
ATOM 5111 C CA . ILE B 1 322 ? 3.992 5.898 -7.879 1 96.94 322 ILE B CA 1
ATOM 5112 C C . ILE B 1 322 ? 5.246 5.723 -8.734 1 96.94 322 ILE B C 1
ATOM 5114 O O . ILE B 1 322 ? 5.453 4.664 -9.328 1 96.94 322 ILE B O 1
ATOM 5118 N N . ALA B 1 323 ? 6.062 6.773 -8.766 1 96.31 323 ALA B N 1
ATOM 5119 C CA . ALA B 1 323 ? 7.301 6.719 -9.531 1 96.31 323 ALA B CA 1
ATOM 5120 C C . ALA B 1 323 ? 8.195 5.574 -9.062 1 96.31 323 ALA B C 1
ATOM 5122 O O . ALA B 1 323 ? 8.789 4.863 -9.875 1 96.31 323 ALA B O 1
ATOM 5123 N N . GLU B 1 324 ? 8.273 5.367 -7.84 1 93.88 324 GLU B N 1
ATOM 5124 C CA . GLU B 1 324 ? 9.078 4.285 -7.285 1 93.88 324 GLU B CA 1
ATOM 5125 C C . GLU B 1 324 ? 8.516 2.92 -7.688 1 93.88 324 GLU B C 1
ATOM 5127 O O . GLU B 1 324 ? 9.281 2.012 -8.031 1 93.88 324 GLU B O 1
ATOM 5132 N N . ILE B 1 325 ? 7.254 2.793 -7.602 1 94.12 325 ILE B N 1
ATOM 5133 C CA . ILE B 1 325 ? 6.602 1.555 -8.008 1 94.12 325 ILE B CA 1
ATOM 5134 C C . ILE B 1 325 ? 6.926 1.257 -9.477 1 94.12 325 ILE B C 1
ATOM 5136 O O . ILE B 1 325 ? 7.191 0.108 -9.836 1 94.12 325 ILE B O 1
ATOM 5140 N N . LEU B 1 326 ? 6.914 2.326 -10.266 1 94.12 326 LEU B N 1
ATOM 5141 C CA . LEU B 1 326 ? 7.184 2.174 -11.688 1 94.12 326 LEU B CA 1
ATOM 5142 C C . LEU B 1 326 ? 8.625 1.726 -11.922 1 94.12 326 LEU B C 1
ATOM 5144 O O . LEU B 1 326 ? 8.875 0.867 -12.773 1 94.12 326 LEU B O 1
ATOM 5148 N N . ILE B 1 327 ? 9.516 2.295 -11.203 1 93.81 327 ILE B N 1
ATOM 5149 C CA . ILE B 1 327 ? 10.914 1.895 -11.328 1 93.81 327 ILE B CA 1
ATOM 5150 C C . ILE B 1 327 ? 11.055 0.415 -10.977 1 93.81 327 ILE B C 1
ATOM 5152 O O . ILE B 1 327 ? 11.688 -0.344 -11.719 1 93.81 327 ILE B O 1
ATOM 5156 N N . ASN B 1 328 ? 10.453 0.008 -9.898 1 91.31 328 ASN B N 1
ATOM 5157 C CA . ASN B 1 328 ? 10.492 -1.394 -9.5 1 91.31 328 ASN B CA 1
ATOM 5158 C C . ASN B 1 328 ? 9.945 -2.309 -10.586 1 91.31 328 ASN B C 1
ATOM 5160 O O . ASN B 1 328 ? 10.547 -3.34 -10.898 1 91.31 328 ASN B O 1
ATOM 5164 N N . ARG B 1 329 ? 8.914 -1.877 -11.156 1 90.19 329 ARG B N 1
ATOM 5165 C CA . ARG B 1 329 ? 8.266 -2.672 -12.188 1 90.19 329 ARG B CA 1
ATOM 5166 C C . ARG B 1 329 ? 9.133 -2.754 -13.445 1 90.19 329 ARG B C 1
ATOM 5168 O O . ARG B 1 329 ? 9.289 -3.826 -14.031 1 90.19 329 ARG B O 1
ATOM 5175 N N . MET B 1 330 ? 9.656 -1.684 -13.859 1 90.31 330 MET B N 1
ATOM 5176 C CA . MET B 1 330 ? 10.445 -1.631 -15.086 1 90.31 330 MET B CA 1
ATOM 5177 C C . MET B 1 330 ? 11.742 -2.424 -14.938 1 90.31 330 MET B C 1
ATOM 5179 O O . MET B 1 330 ? 12.188 -3.076 -15.875 1 90.31 330 MET B O 1
ATOM 5183 N N . VAL B 1 331 ? 12.273 -2.367 -13.781 1 90.19 331 VAL B N 1
ATOM 5184 C CA . VAL B 1 331 ? 13.508 -3.102 -13.508 1 90.19 331 VAL B CA 1
ATOM 5185 C C . VAL B 1 331 ? 13.219 -4.602 -13.508 1 90.19 331 VAL B C 1
ATOM 5187 O O . VAL B 1 331 ? 14.07 -5.402 -13.906 1 90.19 331 VAL B O 1
ATOM 5190 N N . SER B 1 332 ? 12.07 -4.988 -13.125 1 86.69 332 SER B N 1
ATOM 5191 C CA . SER B 1 332 ? 11.711 -6.402 -13.031 1 86.69 332 SER B CA 1
ATOM 5192 C C . SER B 1 332 ? 11.57 -7.027 -14.414 1 86.69 332 SER B C 1
ATOM 5194 O O . SER B 1 332 ? 11.609 -8.25 -14.555 1 86.69 332 SER B O 1
ATOM 5196 N N . GLN B 1 333 ? 11.312 -6.266 -15.398 1 79.5 333 GLN B N 1
ATOM 5197 C CA . GLN B 1 333 ? 11.148 -6.766 -16.766 1 79.5 333 GLN B CA 1
ATOM 5198 C C . GLN B 1 333 ? 12.508 -6.992 -17.422 1 79.5 333 GLN B C 1
ATOM 5200 O O . GLN B 1 333 ? 12.648 -7.887 -18.266 1 79.5 333 GLN B O 1
#

Foldseek 3Di:
DDDWDWDDDPNPDTDTDDDPVVCVVVVPDPPQDWDWDQDPVRDIDIGSCPDVPQPAAEAEAECVVPVDLVVVLVVLLVCLLLQHFKYKYFYPFFDDPVNVVSVVVSQVLAPQWDFDDDDRGMTMIGGRDDLLVDDLLNLLVVLLVLLLQLLVLLLVCLLVVPLVSLVVLLVSLSVLNRSLSSLSSSLSCVVVPVVVCVVNVHHNLRSVLSNLLSVLSSLLSVLSNLSSVLSNLCSVVDDDNVLSVLLVVLSVLLSVLLVQLSVCLVVLDLVSLVVSLVSLVVCVVSLCVCVVVLVPDDDSNSVSSNSSSVSSNSSSVSSNVSSVSSNVVSVVD/DDDWDWDDDPNPDTDTDDDPVVCVVVVPDPPQDWDWDQDPVRDIDIGSCPDVPQPAAEAEAECVVPVDLVVVLVVLLVCLLLQHFKYKYFYPFFDDPVNVVSVVVSQVLAPQWDFDDDDRGMTMIGGRDDLLVDDLLNLLVVLLVLLLQLLVLLLVCLLVVPLVSLVVLLVSLSVL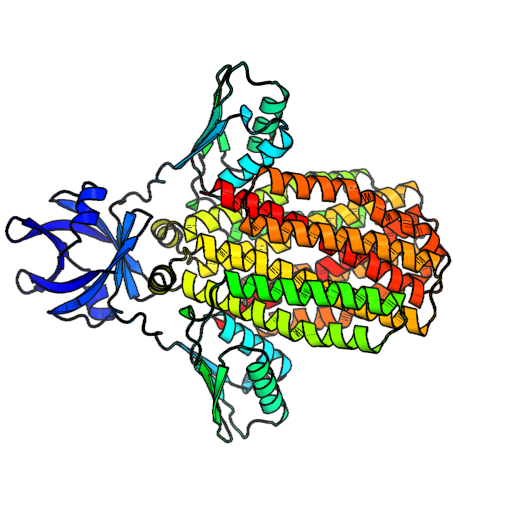NRSLSSLSSSLSCVVVPVVVCVVNVHHNLRSVLSNLLSVLSSLLSVLSNLSSVLSNLCSVVDDDNVLSVLLVVLSVLLSVLLVQLSVCLVVLDLVSLVVSLVSLVVCVVSLCVCVVVLVPDDDSNSVSSNSSSVSSNSSSVSSNVSSVSSNVVSVVD

Sequence (666 aa):
MEIRKVQMTGGSSYVLSLPKGWIRERNIQKNDPLGVVSQADGTLLITPNLHYDSTSRTKEFGLKDYPDPTTLLRSLIGAYISGFTTIKITSAGRIPPKVRMVVRKFSQMTIGQEVSEEADNSIVLKDILNPTEMPFENTIRRMYVIVKGMHEDAMNALEQGRLDLAEDVIARDTDVDRLHWLVHRQFSLIVDNPSLSLKMGITPGIAATYYQISRIIERVGDHTVLIAEAAATLIEKGVDRTLVAKLTGLSEFSLNIFNKSIQAIYSGSIPGANKIITEVEEMEAAYHGLADSIRKMRVPEAVAVTQITQSLHRITEYSSDIAEILINRMVSQMEIRKVQMTGGSSYVLSLPKGWIRERNIQKNDPLGVVSQADGTLLITPNLHYDSTSRTKEFGLKDYPDPTTLLRSLIGAYISGFTTIKITSAGRIPPKVRMVVRKFSQMTIGQEVSEEADNSIVLKDILNPTEMPFENTIRRMYVIVKGMHEDAMNALEQGRLDLAEDVIARDTDVDRLHWLVHRQFSLIVDNPSLSLKMGITPGIAATYYQISRIIERVGDHTVLIAEAAATLIEKGVDRTLVAKLTGLSEFSLNIFNKSIQAIYSGSIPGANKIITEVEEMEAAYHGLADSIRKMRVPEAVAVTQITQSLHRITEYSSDIAEILINRMVSQ

pLDDT: mean 90.66, std 7.97, range [51.75, 98.62]

Organism: Methanocorpusculum labreanum (strain ATCC 43576 / DSM 4855 / Z) (NCBI:txid410358)

Secondary structure (DSSP, 8-state):
-EEEE-EEETTTEEEEEPPHHHHHHHT--TT-EEEEEE-TTS-EEEES--S------EEEEEGGG-SSHHHHHHHHHHHHHHT-SEEEEE-SSPPPHHHHHHHHHHHHHSSSEEEEEE-SSEEEEEE---GGGS-HHHHHHHHHHHHHHHHHHHHHHHHHT-HHHHHHHHHHHHHHHHHHHHHHHHHHHHHH-HHHHHHHT--HHHHHHHHHHHHHHHHHHHHHHHHHHHHHHHHHH---HHHHHHHHHHHHHHHHHHHHHHHHHHH--HHHHHHHHHHHHHHGGGGGTTHHHHHTS-HHHHHHHHHHHHHHHHHHHHHHHHHHHHHHHHHH-/-EEEE-EEETTTEEEEEPPHHHHHHHT--TT-EEEEEE-TTS-EEEES--S------EEEEEGGG-SSHHHHHHHHHHHHHHT-SEEEEE-SSPPPHHHHHHHHHHHHHSSSEEEEEE-SSEEEEEE---GGGS-HHHHHHHHHHHHHHHHHHHHHHHHHT-HHHHHHHHHHHHHHHHHHHHHHHHHHHHHH-HHHHHHHT--HHHHHHHHHHHHHHHHHHHHHHHHHHHHHHHHHH---HHHHHHHHHHHHHHHHHHHHHHHHHHH--HHHHHHHHHHHHHHGGGGGTTHHHHHTS-HHHHHHHHHHHHHHHHHHHHHHHHHHHHHHHHHH-